Protein AF-I0GTH6-F1 (afdb_monomer_lite)

pLDDT: mean 76.85, std 20.2, range [23.5, 98.56]

Organism: Selenomonas ruminantium subsp. lactilytica (strain NBRC 103574 / TAM6421) (NCBI:txid927704)

Secondary structure (DSSP, 8-state):
-----------------SS--HHHHHTTSTTHHHHHHHHTT--HHHHHIIIIIHHHHHHHHHHHHHHHHHTT-SEEEEETTTHHHHHHHHHHHHHHTT---EEEEE---HHHHTTTT--S-HHHHHHHHHTT---SHHHHHHHHT--HHHHHTT----TT-PPPHHHHHHHHHHHHH-HHHHHHHHHHTHHHHHHHHHHHHHH--TTT--EEEEEEEE-SHHHHHHHHHHTTT--SPEEEEEEEE-SPPP-SSEEEEEEE-S--S-TTHHHHHS--SS--EEEEEE-TTS-EEEEE-SSHHHHHHHTTHHHHHHHHHHHHHHHHHHS-TT-STT-HHHHHHHHHHHHHS--HHHHHHHHT-EE-SSSSS-EESS----HHHHHHHHTTSS---SS-HHHHHHHHHHHHTS-THHHHHHHHHHHHHHHHHH---SS---S--TTBTB-TTSPEEEE--SHHHHHHHHIIIIIS-PPEEEEE-TT--S-EEETTEEEE-TTT--TTS-SEEEE--S-HHHHHHHHHHHHHHH-TT--PEEEEGGGTS-HHHHHHHHTT--

Foldseek 3Di:
DDDPDDPDDDDDDDDPPPDDALLRVQCPDPCNVVLVVVPVVADLLLNCLQGLLLLLLLLQLLVVVVVCVVLVFQEEEEEPDQSALSQLLNVLLCVLVVHNRYYHYDQDDLQLQQLLLQPLALVSQLCQQLQQPDFFCVSVCVSLVHDSVVSCVQDDDDRPDGDDPQNSNVVSNSQSPPNVSSVVSNVVSPVQNVLVVQQCVVRDPLPDTPYAYEDAEGQCNRVLSVQSSCCVSHVAAHEYEYCDHDNHDDHPRHDYDYQAPDDDPQRCPSCLSRGHLFAHFNGWDQDPVRHIDTDTQHDRNVQCVVLVNVSNSVSSSVNSNVCSNPPDSPHCPSGNVVSVSSSNCCRPPNDPSSLVSQQQRFDDPPSPDTDGQADAADLVRLLCVLLVNDDDDHVDPVSNQVVNCVVPVDGCVCNNVVSVVVQVVVCVVPVDNPDPPCPPPVVPPPPLVWAEAEEDPPPQSVVVVCCCCPVVVRHHQAYEYPVAPDWDDDPNHIYYYPVPDPLPSILEYEYRDQDPVVLVVVVVVSDVVVDPPDDRHYHYCNVVDPSVVVVVVVVVVD

Sequence (558 aa):
MDNFREINCATSNELPLLGRSVTDLLLATPGAQLLQSILAGASVPFSIGYTVGGALVFAYAQWLVQQALQMGLDRLYFLARDGFVVQKAVEYIIQANSLSLRTSYLYSSRRAWRLPSFDGSSKCFGELLAQSFPHSLQDFANICQLSIDEMRKYVDIPEQQRLNDVNARQLILKLQHNTELRRKIFSQQTGSRFSLLAYLKQELDLEKGNFGLVDVQGTGYTSSCIANLLSYAYNRKIPTFFYVLVNPVVSSHCHFLSFIDTKLSSSSLMELFTRALHGQTIGYEKSPTGEMQPVLKGHESVELNRYGYRDYLEGVKQSCLIYSHRIGLHDGAFSSAWASNILKAVDNEPDTKLFNFFASMPISSDGHHLKVYAPSLDRRDWRMINLNLREYFGGNIRWSERLYERIHNKYPYTYRHSGLKILKKYERLYGHSLMGREVPSYFVGVELTKRVTLYGAGKIGEIVFYELTRKHKIHISQWIDCKFTIPGFYDGIRTCNLNSANWFAGECIIIAISNLDIAQGVEKEIRVLTNKMFNNIIINLAHFIDTKYFLNYLDSLD

Structure (mmCIF, N/CA/C/O backbone):
data_AF-I0GTH6-F1
#
_entry.id   AF-I0GTH6-F1
#
loop_
_atom_site.group_PDB
_atom_site.id
_atom_site.type_symbol
_atom_site.label_atom_id
_atom_site.label_alt_id
_atom_site.label_comp_id
_atom_site.label_asym_id
_atom_site.label_entity_id
_atom_site.label_seq_id
_atom_site.pdbx_PDB_ins_code
_atom_site.Cartn_x
_atom_site.Cartn_y
_atom_site.Cartn_z
_atom_site.occupancy
_atom_site.B_iso_or_equiv
_atom_site.auth_seq_id
_atom_site.auth_comp_id
_atom_site.auth_asym_id
_atom_site.auth_atom_id
_atom_site.pdbx_PDB_model_num
ATOM 1 N N . MET A 1 1 ? 12.601 -20.356 -48.334 1.00 30.08 1 MET A N 1
ATOM 2 C CA . MET A 1 1 ? 13.862 -21.101 -48.197 1.00 30.08 1 MET A CA 1
ATOM 3 C C . MET A 1 1 ? 14.820 -20.231 -47.410 1.00 30.08 1 MET A C 1
ATOM 5 O O . MET A 1 1 ? 15.180 -19.160 -47.873 1.00 30.08 1 MET A O 1
ATOM 9 N N . ASP A 1 2 ? 15.065 -20.688 -46.186 1.00 30.95 2 ASP A N 1
ATOM 10 C CA . ASP A 1 2 ? 16.274 -20.535 -45.374 1.00 30.95 2 ASP A CA 1
ATOM 11 C C . ASP A 1 2 ? 16.755 -19.135 -44.979 1.00 30.95 2 ASP A C 1
ATOM 13 O O . ASP A 1 2 ? 17.499 -18.477 -45.698 1.00 30.95 2 ASP A O 1
ATOM 17 N N . ASN A 1 3 ? 16.392 -18.730 -43.754 1.00 25.33 3 ASN A N 1
ATOM 18 C CA . ASN A 1 3 ? 17.364 -18.486 -42.673 1.00 25.33 3 ASN A CA 1
ATOM 19 C C . ASN A 1 3 ? 16.650 -18.086 -41.363 1.00 25.33 3 ASN A C 1
ATOM 21 O O . ASN A 1 3 ? 16.779 -16.967 -40.876 1.00 25.33 3 ASN A O 1
ATOM 25 N N . PHE A 1 4 ? 15.915 -19.024 -40.762 1.00 26.61 4 PHE A N 1
ATOM 26 C CA . PHE A 1 4 ? 15.672 -19.017 -39.317 1.00 26.61 4 PHE A CA 1
ATOM 27 C C . PHE A 1 4 ? 16.653 -20.018 -38.714 1.00 26.61 4 PHE A C 1
ATOM 29 O O . PHE A 1 4 ? 16.403 -21.219 -38.724 1.00 26.61 4 PHE A O 1
ATOM 36 N N . ARG A 1 5 ? 17.816 -19.536 -38.263 1.00 25.23 5 ARG A N 1
ATOM 37 C CA . ARG A 1 5 ? 18.702 -20.349 -37.427 1.00 25.23 5 ARG A CA 1
ATOM 38 C C . ARG A 1 5 ? 18.210 -20.266 -35.990 1.00 25.23 5 ARG A C 1
ATOM 40 O O . ARG A 1 5 ? 18.109 -19.181 -35.423 1.00 25.23 5 ARG A O 1
ATOM 47 N N . GLU A 1 6 ? 17.890 -21.442 -35.471 1.00 24.98 6 GLU A N 1
ATOM 48 C CA . GLU A 1 6 ? 17.570 -21.769 -34.089 1.00 24.98 6 GLU A CA 1
ATOM 49 C C . GLU A 1 6 ? 18.446 -20.986 -33.103 1.00 24.98 6 GLU A C 1
ATOM 51 O O . GLU A 1 6 ? 19.672 -21.118 -33.081 1.00 24.98 6 GLU A O 1
ATOM 56 N N . ILE A 1 7 ? 17.810 -20.173 -32.260 1.00 26.80 7 ILE A N 1
ATOM 57 C CA . ILE A 1 7 ? 18.440 -19.668 -31.043 1.00 26.80 7 ILE A CA 1
ATOM 58 C C . ILE A 1 7 ? 18.222 -20.758 -29.999 1.00 26.80 7 ILE A C 1
ATOM 60 O O . ILE A 1 7 ? 17.142 -20.882 -29.427 1.00 26.80 7 ILE A O 1
ATOM 64 N N . ASN A 1 8 ? 19.245 -21.589 -29.814 1.00 23.50 8 ASN A N 1
ATOM 65 C CA . ASN A 1 8 ? 19.263 -22.638 -28.805 1.00 23.50 8 ASN A CA 1
ATOM 66 C C . ASN A 1 8 ? 18.965 -22.061 -27.413 1.00 23.50 8 ASN A C 1
ATOM 68 O O . ASN A 1 8 ? 19.698 -21.207 -26.910 1.00 23.50 8 ASN A O 1
ATOM 72 N N . CYS A 1 9 ? 17.910 -22.582 -26.780 1.00 28.12 9 CYS A N 1
ATOM 73 C CA . CYS A 1 9 ? 17.684 -22.493 -25.342 1.00 28.12 9 CYS A CA 1
ATOM 74 C C . CYS A 1 9 ? 18.876 -23.122 -24.609 1.00 28.12 9 CYS A C 1
ATOM 76 O O . CYS A 1 9 ? 18.964 -24.341 -24.479 1.00 28.12 9 CYS A O 1
ATOM 78 N N . ALA A 1 10 ? 19.792 -22.291 -24.115 1.00 24.28 10 ALA A N 1
ATOM 79 C CA . ALA A 1 10 ? 20.783 -22.723 -23.143 1.00 24.28 10 ALA A CA 1
ATOM 80 C C . ALA A 1 10 ? 20.117 -22.808 -21.761 1.00 24.28 10 ALA A C 1
ATOM 82 O O . ALA A 1 10 ? 19.756 -21.801 -21.153 1.00 24.28 10 ALA A O 1
ATOM 83 N N . THR A 1 11 ? 19.934 -24.036 -21.286 1.00 25.95 11 THR A N 1
ATOM 84 C CA . THR A 1 11 ? 19.567 -24.378 -19.912 1.00 25.95 11 THR A CA 1
ATOM 85 C C . THR A 1 11 ? 20.636 -23.920 -18.916 1.00 25.95 11 THR A C 1
ATOM 87 O O . THR A 1 11 ? 21.819 -24.159 -19.137 1.00 25.95 11 THR A O 1
ATOM 90 N N . SER A 1 12 ? 20.170 -23.3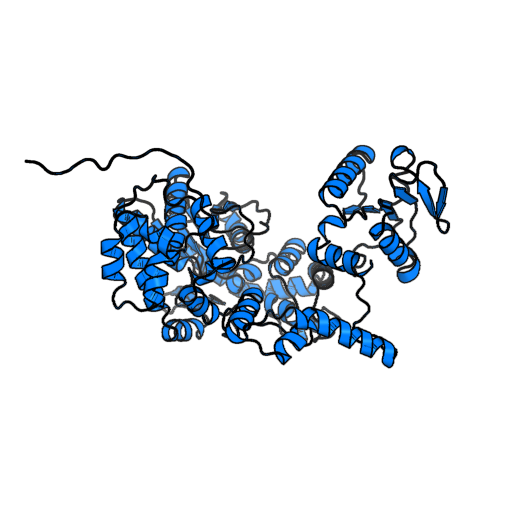08 -17.820 1.00 34.84 12 SER A N 1
ATOM 91 C CA . SER A 1 12 ? 20.751 -23.259 -16.466 1.00 34.84 12 SER A CA 1
ATOM 92 C C . SER A 1 12 ? 22.280 -23.255 -16.323 1.00 34.84 12 SER A C 1
ATOM 94 O O . SER A 1 12 ? 22.916 -24.293 -16.475 1.00 34.84 12 SER A O 1
ATOM 96 N N . ASN A 1 13 ? 22.837 -22.133 -15.857 1.00 26.16 13 ASN A N 1
ATOM 97 C CA . ASN A 1 13 ? 23.782 -22.124 -14.735 1.00 26.16 13 ASN A CA 1
ATOM 98 C C . ASN A 1 13 ? 23.944 -20.703 -14.177 1.00 26.16 13 ASN A C 1
ATOM 100 O O . ASN A 1 13 ? 23.944 -19.716 -14.911 1.00 26.16 13 ASN A O 1
ATOM 104 N N . GLU A 1 14 ? 24.027 -20.637 -12.853 1.00 37.44 14 GLU A N 1
ATOM 105 C CA . GLU A 1 14 ? 24.215 -19.454 -12.017 1.00 37.44 14 GLU A CA 1
ATOM 106 C C . GLU A 1 14 ? 25.293 -18.511 -12.581 1.00 37.44 14 GLU A C 1
ATOM 108 O O . GLU A 1 14 ? 26.470 -18.860 -12.657 1.00 37.44 14 GLU A O 1
ATOM 113 N N . LEU A 1 15 ? 24.906 -17.291 -12.964 1.00 29.08 15 LEU A N 1
ATOM 114 C CA . LEU A 1 15 ? 25.858 -16.221 -13.269 1.00 29.08 15 LEU A CA 1
ATOM 115 C C . LEU A 1 15 ? 26.065 -15.366 -12.007 1.00 29.08 15 LEU A C 1
ATOM 117 O O . LEU A 1 15 ? 25.078 -14.974 -11.381 1.00 29.08 15 LEU A O 1
ATOM 121 N N . PRO A 1 16 ? 27.313 -15.042 -11.615 1.00 29.25 16 PRO A N 1
ATOM 122 C CA . PRO A 1 16 ? 27.579 -14.253 -10.419 1.00 29.25 16 PRO A CA 1
ATOM 123 C C . PRO A 1 16 ? 27.033 -12.827 -10.603 1.00 29.25 16 PRO A C 1
ATOM 125 O O . PRO A 1 16 ? 27.524 -12.057 -11.425 1.00 29.25 16 PRO A O 1
ATOM 128 N N . LEU A 1 17 ? 25.985 -12.490 -9.844 1.00 36.72 17 LEU A N 1
ATOM 129 C CA . LEU A 1 17 ? 25.193 -11.252 -9.951 1.00 36.72 17 LEU A CA 1
ATOM 130 C C . LEU A 1 17 ? 25.785 -10.043 -9.198 1.00 36.72 17 LEU A C 1
ATOM 132 O O . LEU A 1 17 ? 25.183 -8.972 -9.179 1.00 36.72 17 LEU A O 1
ATOM 136 N N . LEU A 1 18 ? 26.946 -10.191 -8.563 1.00 29.17 18 LEU A N 1
ATOM 137 C CA . LEU A 1 18 ? 27.592 -9.124 -7.797 1.00 29.17 18 LEU A CA 1
ATOM 138 C C . LEU A 1 18 ? 28.541 -8.328 -8.703 1.00 29.17 18 LEU A C 1
ATOM 140 O O . LEU A 1 18 ? 29.616 -8.811 -9.049 1.00 29.17 18 LEU A O 1
ATOM 144 N N . GLY A 1 19 ? 28.137 -7.110 -9.079 1.00 31.38 19 GLY A N 1
ATOM 145 C CA . GLY A 1 19 ? 29.033 -6.105 -9.673 1.00 31.38 19 GLY A CA 1
ATOM 146 C C . GLY A 1 19 ? 28.700 -5.603 -11.083 1.00 31.38 19 GLY A C 1
ATOM 147 O O . GLY A 1 19 ? 29.483 -4.837 -11.634 1.00 31.38 19 GLY A O 1
ATOM 148 N N . ARG A 1 20 ? 27.569 -5.992 -11.688 1.00 35.19 20 ARG A N 1
ATOM 149 C CA . ARG A 1 20 ? 27.111 -5.432 -12.977 1.00 35.19 20 ARG A CA 1
ATOM 150 C C . ARG A 1 20 ? 26.149 -4.265 -12.749 1.00 35.19 20 ARG A C 1
ATOM 152 O O . ARG A 1 20 ? 25.267 -4.367 -11.898 1.00 35.19 20 ARG A O 1
ATOM 159 N N . SER A 1 21 ? 26.295 -3.169 -13.499 1.00 42.09 21 SER A N 1
ATOM 160 C CA . SER A 1 21 ? 25.348 -2.050 -13.416 1.00 42.09 21 SER A CA 1
ATOM 161 C C . SER A 1 21 ? 23.953 -2.508 -13.870 1.00 42.09 21 SER A C 1
ATOM 163 O O . SER A 1 21 ? 23.826 -3.446 -14.658 1.00 42.09 21 SER A O 1
ATOM 165 N N . VAL A 1 22 ? 22.881 -1.854 -13.404 1.00 45.06 22 VAL A N 1
ATOM 166 C CA . VAL A 1 22 ? 21.501 -2.144 -13.859 1.00 45.06 22 VAL A CA 1
ATOM 167 C C . VAL A 1 22 ? 21.415 -2.111 -15.392 1.00 45.06 22 VAL A C 1
ATOM 169 O O . VAL A 1 22 ? 20.735 -2.933 -15.998 1.00 45.06 22 VAL A O 1
ATOM 172 N N . THR A 1 23 ? 22.186 -1.224 -16.022 1.00 40.53 23 THR A N 1
ATOM 173 C CA . THR A 1 23 ? 22.352 -1.108 -17.474 1.00 40.53 23 THR A CA 1
ATOM 174 C C . THR A 1 23 ? 22.945 -2.372 -18.108 1.00 40.53 23 THR A C 1
ATOM 176 O O . THR A 1 23 ? 22.453 -2.820 -19.138 1.00 40.53 23 THR A O 1
ATOM 179 N N . ASP A 1 24 ? 23.942 -3.002 -17.483 1.00 41.81 24 ASP A N 1
ATOM 180 C CA . ASP A 1 24 ? 24.578 -4.232 -17.985 1.00 41.81 24 ASP A CA 1
ATOM 181 C C . ASP A 1 24 ? 23.663 -5.459 -17.861 1.00 41.81 24 ASP A C 1
ATOM 183 O O . ASP A 1 24 ? 23.719 -6.371 -18.685 1.00 41.81 24 ASP A O 1
ATOM 187 N N . LEU A 1 25 ? 22.791 -5.477 -16.847 1.00 48.25 25 LEU A N 1
ATOM 188 C CA . LEU A 1 25 ? 21.748 -6.497 -16.682 1.00 48.25 25 LEU A CA 1
ATOM 189 C C . LEU A 1 25 ? 20.657 -6.384 -17.761 1.00 48.25 25 LEU A C 1
ATOM 191 O O . LEU A 1 25 ? 20.110 -7.397 -18.185 1.00 48.25 25 LEU A O 1
ATOM 195 N N . LEU A 1 26 ? 20.377 -5.167 -18.234 1.00 48.12 26 LEU A N 1
ATOM 196 C CA . LEU A 1 26 ? 19.391 -4.879 -19.284 1.00 48.12 26 LEU A CA 1
ATOM 197 C C . LEU A 1 26 ? 19.939 -5.037 -20.709 1.00 48.12 26 LEU A C 1
ATOM 199 O O . LEU A 1 26 ? 19.167 -5.210 -21.646 1.00 48.12 26 LEU A O 1
ATOM 203 N N . LEU A 1 27 ? 21.258 -4.966 -20.895 1.00 45.78 27 LEU A N 1
ATOM 204 C CA . LEU A 1 27 ? 21.915 -5.212 -22.185 1.00 45.78 27 LEU A CA 1
ATOM 205 C C . LEU A 1 27 ? 22.134 -6.708 -22.466 1.00 45.78 27 LEU A C 1
ATOM 207 O O . LEU A 1 27 ? 22.473 -7.074 -23.589 1.00 45.78 27 LEU A O 1
ATOM 211 N N . ALA A 1 28 ? 21.930 -7.571 -21.467 1.00 43.91 28 ALA A N 1
ATOM 212 C CA . ALA A 1 28 ? 22.042 -9.022 -21.597 1.00 43.91 28 ALA A CA 1
ATOM 213 C C . ALA A 1 28 ? 20.759 -9.704 -22.122 1.00 43.91 28 ALA A C 1
ATOM 215 O O . ALA A 1 28 ? 20.771 -10.911 -22.362 1.00 43.91 28 ALA A O 1
ATOM 216 N N . THR A 1 29 ? 19.659 -8.969 -22.320 1.00 43.50 29 THR A N 1
ATOM 217 C CA . THR A 1 29 ? 18.420 -9.488 -22.921 1.00 43.50 29 THR A CA 1
ATOM 218 C C . THR A 1 29 ? 18.435 -9.390 -24.458 1.00 43.50 29 THR A C 1
ATOM 220 O O . THR A 1 29 ? 19.034 -8.468 -25.024 1.00 43.50 29 THR A O 1
ATOM 223 N N . PRO A 1 30 ? 17.755 -10.305 -25.182 1.00 38.75 30 PRO A N 1
ATOM 224 C CA . PRO A 1 30 ? 17.615 -10.221 -26.637 1.00 38.75 30 PRO A CA 1
ATOM 225 C C . PRO A 1 30 ? 16.998 -8.877 -27.074 1.00 38.75 30 PRO A C 1
ATOM 227 O O . PRO A 1 30 ? 15.830 -8.597 -26.799 1.00 38.75 30 PRO A O 1
ATOM 230 N N . GLY A 1 31 ? 17.773 -8.037 -27.774 1.00 43.41 31 GLY A N 1
ATOM 231 C CA . GLY A 1 31 ? 17.318 -6.722 -28.257 1.00 43.41 31 GLY A CA 1
ATOM 232 C C . GLY A 1 31 ? 18.176 -5.509 -27.874 1.00 43.41 31 GLY A C 1
ATOM 233 O O . GLY A 1 31 ? 17.734 -4.386 -28.101 1.00 43.41 31 GLY A O 1
ATOM 234 N N . ALA A 1 32 ? 19.390 -5.696 -27.349 1.00 51.69 32 ALA A N 1
ATOM 235 C CA . ALA A 1 32 ? 20.291 -4.611 -26.930 1.00 51.69 32 ALA A CA 1
ATOM 236 C C . ALA A 1 32 ? 20.523 -3.497 -27.982 1.00 51.69 32 ALA A C 1
ATOM 238 O O . ALA A 1 32 ? 20.612 -2.324 -27.622 1.00 51.69 32 ALA A O 1
ATOM 239 N N . GLN A 1 33 ? 20.554 -3.823 -29.282 1.00 48.78 33 GLN A N 1
ATOM 240 C CA . GLN A 1 33 ? 20.664 -2.825 -30.362 1.00 48.78 33 GLN A CA 1
ATOM 241 C C . GLN A 1 33 ? 19.400 -1.960 -30.509 1.00 48.78 33 GLN A C 1
ATOM 243 O O . GLN A 1 33 ? 19.500 -0.744 -30.654 1.00 48.78 33 GLN A O 1
ATOM 248 N N . LEU A 1 34 ? 18.211 -2.566 -30.398 1.00 54.94 34 LEU A N 1
ATOM 249 C CA . LEU A 1 34 ? 16.933 -1.846 -30.380 1.00 54.94 34 LEU A CA 1
ATOM 250 C C . LEU A 1 34 ? 16.828 -0.952 -29.131 1.00 54.94 34 LEU A C 1
ATOM 252 O O . LEU A 1 34 ? 16.320 0.166 -29.198 1.00 54.94 34 LEU A O 1
ATOM 256 N N . LEU A 1 35 ? 17.365 -1.427 -28.002 1.00 60.44 35 LEU A N 1
ATOM 257 C CA . LEU A 1 35 ? 17.453 -0.670 -26.754 1.00 60.44 35 LEU A CA 1
ATOM 258 C C . LEU A 1 35 ? 18.290 0.605 -26.939 1.00 60.44 35 LEU A C 1
ATOM 260 O O . LEU A 1 35 ? 17.850 1.686 -26.561 1.00 60.44 35 LEU A O 1
ATOM 264 N N . GLN A 1 36 ? 19.463 0.501 -27.571 1.00 59.03 36 GLN A N 1
ATOM 265 C CA . GLN A 1 36 ? 20.321 1.659 -27.840 1.00 59.03 36 GLN A CA 1
ATOM 266 C C . GLN A 1 36 ? 19.654 2.684 -28.764 1.00 59.03 36 GLN A C 1
ATOM 268 O O . GLN A 1 36 ? 19.747 3.878 -28.491 1.00 59.03 36 GLN A O 1
ATOM 273 N N . SER A 1 37 ? 18.936 2.248 -29.807 1.00 59.66 37 SER A N 1
ATOM 274 C CA . SER A 1 37 ? 18.223 3.171 -30.702 1.00 59.66 37 SER A CA 1
ATOM 275 C C . SER A 1 37 ? 17.031 3.863 -30.037 1.00 59.66 37 SER A C 1
ATOM 277 O O . SER A 1 37 ? 16.790 5.032 -30.307 1.00 59.66 37 SER A O 1
ATOM 279 N N . ILE A 1 38 ? 16.301 3.167 -29.156 1.00 64.56 38 ILE A N 1
ATOM 280 C CA . ILE A 1 38 ? 15.153 3.737 -28.430 1.00 64.56 38 ILE A CA 1
ATOM 281 C C . ILE A 1 38 ? 15.618 4.740 -27.368 1.00 64.56 38 ILE A C 1
ATOM 283 O O . ILE A 1 38 ? 14.965 5.753 -27.137 1.00 64.56 38 ILE A O 1
ATOM 287 N N . LEU A 1 39 ? 16.749 4.466 -26.716 1.00 69.44 39 LEU A N 1
ATOM 288 C CA . LEU A 1 39 ? 17.298 5.336 -25.676 1.00 69.44 39 LEU A CA 1
ATOM 289 C C . LEU A 1 39 ? 18.058 6.544 -26.248 1.00 69.44 39 LEU A C 1
ATOM 291 O O . LEU A 1 39 ? 18.276 7.525 -25.533 1.00 69.44 39 LEU A O 1
ATOM 295 N N . ALA A 1 40 ? 18.446 6.510 -27.525 1.00 69.56 40 ALA A N 1
ATOM 296 C CA . ALA A 1 40 ? 19.083 7.634 -28.197 1.00 69.56 40 ALA A CA 1
ATOM 297 C C . ALA A 1 40 ? 18.103 8.817 -28.325 1.00 69.56 40 ALA A C 1
ATOM 299 O O . ALA A 1 40 ? 17.152 8.779 -29.098 1.00 69.56 40 ALA A O 1
ATOM 300 N N . GLY A 1 41 ? 18.340 9.882 -27.552 1.00 72.56 41 GLY A N 1
ATOM 301 C CA . GLY A 1 41 ? 17.492 11.083 -27.530 1.00 72.56 41 GLY A CA 1
ATOM 302 C C . GLY A 1 41 ? 16.302 11.022 -26.565 1.00 72.56 41 GLY A C 1
ATOM 303 O O . GLY A 1 41 ? 15.562 11.998 -26.460 1.00 72.56 41 GLY A O 1
ATOM 304 N N . ALA A 1 42 ? 16.128 9.921 -25.827 1.00 82.38 42 ALA A N 1
ATOM 305 C CA . ALA A 1 42 ? 15.075 9.799 -24.825 1.00 82.38 42 ALA A CA 1
ATOM 306 C C . ALA A 1 42 ? 15.360 10.641 -23.569 1.00 82.38 42 ALA A C 1
ATOM 308 O O . ALA A 1 42 ? 16.509 10.808 -23.147 1.00 82.38 42 ALA A O 1
ATOM 309 N N . SER A 1 43 ? 14.299 11.126 -22.916 1.00 91.25 43 SER A N 1
ATOM 310 C CA . SER A 1 43 ? 14.426 11.793 -21.619 1.00 91.25 43 SER A CA 1
ATOM 311 C C . SER A 1 43 ? 14.885 10.802 -20.536 1.00 91.25 43 SER A C 1
ATOM 313 O O . SER A 1 43 ? 14.693 9.584 -20.637 1.00 91.25 43 SER A O 1
ATOM 315 N N . VAL A 1 44 ? 15.519 11.313 -19.474 1.00 89.00 44 VAL A N 1
ATOM 316 C CA . VAL A 1 44 ? 15.947 10.481 -18.334 1.00 89.00 44 VAL A CA 1
ATOM 317 C C . VAL A 1 44 ? 14.764 9.737 -17.692 1.00 89.00 44 VAL A C 1
ATOM 319 O O . VAL A 1 44 ? 14.894 8.525 -17.505 1.00 89.00 44 VAL A O 1
ATOM 322 N N . PRO A 1 45 ? 13.608 10.380 -17.409 1.00 93.06 45 PRO A N 1
ATOM 323 C CA . PRO A 1 45 ? 12.438 9.679 -16.882 1.00 93.06 45 PRO A CA 1
ATOM 324 C C . PRO A 1 45 ? 11.964 8.550 -17.801 1.00 93.06 45 PRO A C 1
ATOM 326 O O . PRO A 1 45 ? 11.787 7.430 -17.322 1.00 93.06 45 PRO A O 1
ATOM 329 N N . PHE A 1 46 ? 11.842 8.805 -19.113 1.00 92.31 46 PHE A N 1
ATOM 330 C CA . PHE A 1 46 ? 11.477 7.772 -20.088 1.00 92.31 46 PHE A CA 1
ATOM 331 C C . PHE A 1 46 ? 12.450 6.600 -20.048 1.00 92.31 46 PHE A C 1
ATOM 333 O O . PHE A 1 46 ? 12.026 5.453 -19.966 1.00 92.31 46 PHE A O 1
ATOM 340 N N . SER A 1 47 ? 13.755 6.876 -20.042 1.00 87.19 47 SER A N 1
ATOM 341 C CA . SER A 1 47 ? 14.787 5.837 -20.011 1.00 87.19 47 SER A CA 1
ATOM 342 C C . SER A 1 47 ? 14.667 4.957 -18.766 1.00 87.19 47 SER A C 1
ATOM 344 O O . SER A 1 47 ? 14.731 3.737 -18.877 1.00 87.19 47 SER A O 1
ATOM 346 N N . ILE A 1 48 ? 14.439 5.548 -17.587 1.00 89.44 48 ILE A N 1
ATOM 347 C CA . ILE A 1 48 ? 14.235 4.813 -16.324 1.00 89.44 48 ILE A CA 1
ATOM 348 C C . ILE A 1 48 ? 12.956 3.969 -16.383 1.00 89.44 48 ILE A C 1
ATOM 350 O O . ILE A 1 48 ? 12.955 2.813 -15.955 1.00 89.44 48 ILE A O 1
ATOM 354 N N . GLY A 1 49 ? 11.878 4.531 -16.932 1.00 91.50 49 GLY A N 1
ATOM 355 C CA . GLY A 1 49 ? 10.617 3.824 -17.134 1.00 91.50 49 GLY A CA 1
ATOM 356 C C . GLY A 1 49 ? 10.755 2.653 -18.097 1.00 91.50 49 GLY A C 1
ATOM 357 O O . GLY A 1 49 ? 10.301 1.558 -17.800 1.00 91.50 49 GLY A O 1
ATOM 358 N N . TYR A 1 50 ? 11.441 2.853 -19.218 1.00 86.00 50 TYR A N 1
ATOM 359 C CA . TYR A 1 50 ? 11.653 1.837 -20.244 1.00 86.00 50 TYR A CA 1
ATOM 360 C C . TYR A 1 50 ? 12.530 0.677 -19.764 1.00 86.00 50 TYR A C 1
ATOM 362 O O . TYR A 1 50 ? 12.359 -0.469 -20.174 1.00 86.00 50 TYR A O 1
ATOM 370 N N . THR A 1 51 ? 13.467 0.976 -18.872 1.00 82.94 51 THR A N 1
ATOM 371 C CA . THR A 1 51 ? 14.450 0.023 -18.370 1.00 82.94 51 THR A CA 1
ATOM 372 C C . THR A 1 51 ? 13.970 -0.668 -17.093 1.00 82.94 51 THR A C 1
ATOM 374 O O . THR A 1 51 ? 13.189 -1.616 -17.138 1.00 82.94 51 THR A O 1
ATOM 377 N N . VAL A 1 52 ? 14.433 -0.195 -15.937 1.00 85.50 52 VAL 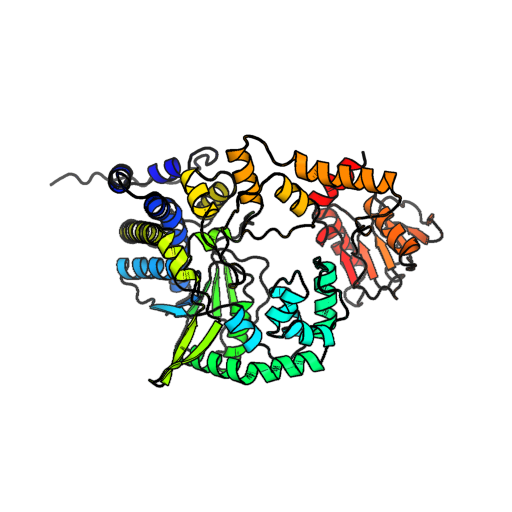A N 1
ATOM 378 C CA . VAL A 1 52 ? 14.189 -0.804 -14.628 1.00 85.50 52 VAL A CA 1
ATOM 379 C C . VAL A 1 52 ? 12.717 -0.739 -14.226 1.00 85.50 52 VAL A C 1
ATOM 381 O O . VAL A 1 52 ? 12.199 -1.705 -13.674 1.00 85.50 52 VAL A O 1
ATOM 384 N N . GLY A 1 53 ? 12.026 0.367 -14.523 1.00 90.81 53 GLY A N 1
ATOM 385 C CA . GLY A 1 53 ? 10.640 0.559 -14.104 1.00 90.81 53 GLY A CA 1
ATOM 386 C C . GLY A 1 53 ? 9.707 -0.438 -14.774 1.00 90.81 53 GLY A C 1
ATOM 387 O O . GLY A 1 53 ? 8.999 -1.175 -14.096 1.00 90.81 53 GLY A O 1
ATOM 388 N N . GLY A 1 54 ? 9.764 -0.505 -16.101 1.00 90.38 54 GLY A N 1
ATOM 389 C CA . GLY A 1 54 ? 8.970 -1.419 -16.908 1.00 90.38 54 GLY A CA 1
ATOM 390 C C . GLY A 1 54 ? 9.255 -2.872 -16.574 1.00 90.38 54 GLY A C 1
ATOM 391 O O . GLY A 1 54 ? 8.322 -3.647 -16.412 1.00 90.38 54 GLY A O 1
ATOM 392 N N . ALA A 1 55 ? 10.523 -3.226 -16.375 1.00 87.56 55 ALA A N 1
ATOM 393 C CA . ALA A 1 55 ? 10.921 -4.586 -16.040 1.00 87.56 55 ALA A CA 1
ATOM 394 C C . ALA A 1 55 ? 10.394 -5.044 -14.661 1.00 87.56 55 ALA A C 1
ATOM 396 O O . ALA A 1 55 ? 9.842 -6.138 -14.549 1.00 87.56 55 ALA A O 1
ATOM 397 N N . LEU A 1 56 ? 10.494 -4.203 -13.623 1.00 91.50 56 LEU A N 1
ATOM 398 C CA . LEU A 1 56 ? 9.957 -4.510 -12.287 1.00 91.50 56 LEU A CA 1
ATOM 399 C C . LEU A 1 56 ? 8.424 -4.587 -12.279 1.00 91.50 56 LEU A C 1
ATOM 401 O O . LEU A 1 56 ? 7.852 -5.508 -11.698 1.00 91.50 56 LEU A O 1
ATOM 405 N N . VAL A 1 57 ? 7.753 -3.641 -12.944 1.00 95.75 57 VAL A N 1
ATOM 406 C CA . VAL A 1 57 ? 6.287 -3.635 -13.058 1.00 95.75 57 VAL A CA 1
ATOM 407 C C . VAL A 1 57 ? 5.798 -4.860 -13.830 1.00 95.75 57 VAL A C 1
ATOM 409 O O . VAL A 1 57 ? 4.853 -5.516 -13.391 1.00 95.75 57 VAL A O 1
ATOM 412 N N . PHE A 1 58 ? 6.446 -5.190 -14.950 1.00 94.44 58 PHE A N 1
ATOM 413 C CA . PHE A 1 58 ? 6.094 -6.345 -15.771 1.00 94.44 58 PHE A CA 1
ATOM 414 C C . PHE A 1 58 ? 6.259 -7.659 -15.006 1.00 94.44 58 PHE A C 1
ATOM 416 O O . PHE A 1 58 ? 5.363 -8.493 -15.071 1.00 94.44 58 PHE A O 1
ATOM 423 N N . ALA A 1 59 ? 7.338 -7.821 -14.229 1.00 91.31 59 ALA A N 1
ATOM 424 C CA . ALA A 1 59 ? 7.557 -9.019 -13.415 1.00 91.31 59 ALA A CA 1
ATOM 425 C C . ALA A 1 59 ? 6.371 -9.314 -12.488 1.00 91.31 59 ALA A C 1
ATOM 427 O O . ALA A 1 59 ? 5.849 -10.428 -12.448 1.00 91.31 59 ALA A O 1
ATOM 428 N N . TYR A 1 60 ? 5.895 -8.284 -11.785 1.00 96.19 60 TYR A N 1
ATOM 429 C CA . TYR A 1 60 ? 4.738 -8.427 -10.911 1.00 96.19 60 TYR A CA 1
ATOM 430 C C . TYR A 1 60 ? 3.444 -8.645 -11.694 1.00 96.19 60 TYR A C 1
ATOM 432 O O . TYR A 1 60 ? 2.654 -9.509 -11.330 1.00 96.19 60 TYR A O 1
ATOM 440 N N . ALA A 1 61 ? 3.235 -7.913 -12.791 1.00 97.94 61 ALA A N 1
ATOM 441 C CA . ALA A 1 61 ? 2.063 -8.080 -13.645 1.00 97.94 61 ALA A CA 1
ATOM 442 C C . ALA A 1 61 ? 1.958 -9.501 -14.227 1.00 97.94 61 ALA A C 1
ATOM 444 O O . ALA A 1 61 ? 0.883 -10.099 -14.199 1.00 97.94 61 ALA A O 1
ATOM 445 N N . GLN A 1 62 ? 3.071 -10.066 -14.698 1.00 95.88 62 GLN A N 1
ATOM 446 C CA . GLN A 1 62 ? 3.136 -11.435 -15.204 1.00 95.88 62 GLN A CA 1
ATOM 447 C C . GLN A 1 62 ? 2.772 -12.435 -14.106 1.00 95.88 62 GLN A C 1
ATOM 449 O O . GLN A 1 62 ? 1.903 -13.283 -14.315 1.00 95.88 62 GLN A O 1
ATOM 454 N N . TRP A 1 63 ? 3.365 -12.291 -12.918 1.00 97.31 63 TRP A N 1
ATOM 455 C CA . TRP A 1 63 ? 3.037 -13.133 -11.771 1.00 97.31 63 TRP A CA 1
ATOM 456 C C . TRP A 1 63 ? 1.555 -13.030 -11.382 1.00 97.31 63 TRP A C 1
ATOM 458 O O . TRP A 1 63 ? 0.905 -14.051 -11.180 1.00 97.31 63 TRP A O 1
ATOM 468 N N . LEU A 1 64 ? 0.978 -11.824 -11.355 1.00 98.44 64 LEU A N 1
ATOM 469 C CA . LEU A 1 64 ? -0.446 -11.618 -11.068 1.00 98.44 64 LEU A CA 1
ATOM 470 C C . LEU A 1 64 ? -1.351 -12.358 -12.054 1.00 98.44 64 LEU A C 1
ATOM 472 O O . LEU A 1 64 ? -2.307 -13.006 -11.630 1.00 98.44 64 LEU A O 1
ATOM 476 N N . VAL A 1 65 ? -1.053 -12.287 -13.356 1.00 98.38 65 VAL A N 1
ATOM 477 C CA . VAL A 1 65 ? -1.817 -13.011 -14.382 1.00 98.38 65 VAL A CA 1
ATOM 478 C C . VAL A 1 65 ? -1.691 -14.519 -14.174 1.00 98.38 65 VAL A C 1
ATOM 480 O O . VAL A 1 65 ? -2.705 -15.213 -14.172 1.00 98.38 65 VAL A O 1
ATOM 483 N N . GLN A 1 66 ? -0.482 -15.033 -13.931 1.00 96.25 66 GLN A N 1
ATOM 484 C CA . GLN A 1 66 ? -0.264 -16.457 -13.653 1.00 96.25 66 GLN A CA 1
ATOM 485 C C . GLN A 1 66 ? -1.069 -16.929 -12.434 1.00 96.25 66 GLN A C 1
ATOM 487 O O . GLN A 1 66 ? -1.765 -17.941 -12.514 1.00 96.25 66 GLN A O 1
ATOM 492 N N . GLN A 1 67 ? -1.015 -16.186 -11.324 1.00 97.19 67 GLN A N 1
ATOM 493 C CA . GLN A 1 67 ? -1.760 -16.518 -10.109 1.00 97.19 67 GLN A CA 1
ATOM 494 C C . GLN A 1 67 ? -3.272 -16.446 -10.332 1.00 97.19 67 GLN A C 1
ATOM 496 O O . GLN A 1 67 ? -4.000 -17.338 -9.903 1.00 97.19 67 GLN A O 1
ATOM 501 N N . ALA A 1 68 ? -3.753 -15.422 -11.041 1.00 97.69 68 ALA A N 1
ATOM 502 C CA . ALA A 1 68 ? -5.168 -15.278 -11.350 1.00 97.69 68 ALA A CA 1
ATOM 503 C C . ALA A 1 68 ? -5.697 -16.459 -12.174 1.00 97.69 68 ALA A C 1
ATOM 505 O O . ALA A 1 68 ? -6.741 -17.012 -11.834 1.00 97.69 68 ALA A O 1
ATOM 506 N N . LEU A 1 69 ? -4.958 -16.896 -13.198 1.00 96.62 69 LEU A N 1
ATOM 507 C CA . LEU A 1 69 ? -5.327 -18.068 -13.996 1.00 96.62 69 LEU A CA 1
ATOM 508 C C . LEU A 1 69 ? -5.285 -19.357 -13.168 1.00 96.62 69 LEU A C 1
ATOM 510 O O . LEU A 1 69 ? -6.227 -20.145 -13.217 1.00 96.62 69 LEU A O 1
ATOM 514 N N . GLN A 1 70 ? -4.234 -19.553 -12.366 1.00 95.94 70 GLN A N 1
ATOM 515 C CA . GLN A 1 70 ? -4.087 -20.730 -11.506 1.00 95.94 70 GLN A CA 1
ATOM 516 C C . GLN A 1 70 ? -5.229 -20.853 -10.486 1.00 95.94 70 GLN A C 1
ATOM 518 O O . GLN A 1 70 ? -5.681 -21.956 -10.186 1.00 95.94 70 GLN A O 1
ATOM 523 N N . MET A 1 71 ? -5.698 -19.726 -9.953 1.00 95.56 71 MET A N 1
ATOM 524 C CA . MET A 1 71 ? -6.782 -19.671 -8.971 1.00 95.56 71 MET A CA 1
ATOM 525 C C . MET A 1 71 ? -8.179 -19.608 -9.613 1.00 95.56 71 MET A C 1
ATOM 527 O O . MET A 1 71 ? -9.171 -19.569 -8.885 1.00 95.56 71 MET A O 1
ATOM 531 N N . GLY A 1 72 ? -8.275 -19.581 -10.949 1.00 95.44 72 GLY A N 1
ATOM 532 C CA . GLY A 1 72 ? -9.546 -19.442 -11.663 1.00 95.44 72 GLY A CA 1
ATOM 533 C C . GLY A 1 72 ? -10.270 -18.136 -11.329 1.00 95.44 72 GLY A C 1
ATOM 534 O O . GLY A 1 72 ? -11.468 -18.155 -11.038 1.00 95.44 72 GLY A O 1
ATOM 535 N N . LEU A 1 73 ? -9.533 -17.020 -11.282 1.00 95.88 73 LEU A N 1
ATOM 536 C CA . LEU A 1 73 ? -10.091 -15.685 -11.074 1.00 95.88 73 LEU A CA 1
ATOM 537 C C . LEU A 1 73 ? -10.573 -15.090 -12.396 1.00 95.88 73 LEU A C 1
ATOM 539 O O . LEU A 1 73 ? -9.851 -15.080 -13.390 1.00 95.88 73 LEU A O 1
ATOM 543 N N . ASP A 1 74 ? -11.763 -14.500 -12.373 1.00 94.75 74 ASP A N 1
ATOM 544 C CA . ASP A 1 74 ? -12.359 -13.816 -13.522 1.00 94.75 74 ASP A CA 1
ATOM 545 C C . ASP A 1 74 ? -11.949 -12.344 -13.599 1.00 94.75 74 ASP A C 1
ATOM 547 O O . ASP A 1 74 ? -12.085 -11.700 -14.648 1.00 94.75 74 ASP A O 1
ATOM 551 N N . ARG A 1 75 ? -11.525 -11.774 -12.462 1.00 96.94 75 ARG A N 1
ATOM 552 C CA . ARG A 1 75 ? -11.218 -10.350 -12.346 1.00 96.94 75 ARG A CA 1
ATOM 553 C C . ARG A 1 75 ? -10.162 -10.037 -11.288 1.00 96.94 75 ARG A C 1
ATOM 555 O O . ARG A 1 75 ? -10.198 -10.566 -10.179 1.00 96.94 75 ARG A O 1
ATOM 562 N N . LEU A 1 76 ? -9.278 -9.096 -11.609 1.00 98.31 76 LEU A N 1
ATOM 563 C CA . LEU A 1 76 ? -8.380 -8.439 -10.661 1.00 98.31 76 LEU A CA 1
ATOM 564 C C . LEU A 1 76 ? -8.803 -6.982 -10.440 1.00 98.31 76 LEU A C 1
ATOM 566 O O . LEU A 1 76 ? -8.974 -6.217 -11.391 1.00 98.31 76 LEU A O 1
ATOM 570 N N . TYR A 1 77 ? -8.941 -6.597 -9.177 1.00 98.19 77 TYR A N 1
ATOM 571 C CA . TYR A 1 77 ? -9.242 -5.237 -8.750 1.00 98.19 77 TYR A CA 1
ATOM 572 C C . TYR A 1 77 ? -7.986 -4.570 -8.192 1.00 98.19 77 TYR A C 1
ATOM 574 O O . TYR A 1 77 ? -7.477 -4.958 -7.141 1.00 98.19 77 TYR A O 1
ATOM 582 N N . PHE A 1 78 ? -7.494 -3.551 -8.886 1.00 98.38 78 PHE A N 1
ATOM 583 C CA . PHE A 1 78 ? -6.265 -2.846 -8.544 1.00 98.38 78 PHE A CA 1
ATOM 584 C C . PHE A 1 78 ? -6.569 -1.679 -7.620 1.00 98.38 78 PHE A C 1
ATOM 586 O O . PHE A 1 78 ? -7.321 -0.771 -7.976 1.00 98.38 78 PHE A O 1
ATOM 593 N N . LEU A 1 79 ? -5.983 -1.715 -6.430 1.00 97.44 79 LEU A N 1
ATOM 594 C CA . LEU A 1 79 ? -6.181 -0.708 -5.405 1.00 97.44 79 LEU A CA 1
ATOM 595 C C . LEU A 1 79 ? -5.411 0.569 -5.749 1.00 97.44 79 LEU A C 1
ATOM 597 O O . LEU A 1 79 ? -4.205 0.559 -6.012 1.00 97.44 79 LEU A O 1
ATOM 601 N N . ALA A 1 80 ? -6.110 1.697 -5.720 1.00 94.12 80 ALA A N 1
ATOM 602 C CA . ALA A 1 80 ? -5.482 3.000 -5.770 1.00 94.12 80 ALA A CA 1
ATOM 603 C C . ALA A 1 80 ? -4.611 3.243 -4.524 1.00 94.12 80 ALA A C 1
ATOM 605 O O . ALA A 1 80 ? -4.937 2.837 -3.408 1.00 94.12 80 ALA A O 1
ATOM 606 N N . ARG A 1 81 ? -3.508 3.976 -4.645 1.00 89.69 81 ARG A N 1
ATOM 607 C CA . ARG A 1 81 ? -3.038 4.689 -5.843 1.00 89.69 81 ARG A CA 1
ATOM 608 C C . ARG A 1 81 ? -2.117 3.825 -6.705 1.00 89.69 81 ARG A C 1
ATOM 610 O O . ARG A 1 81 ? -2.167 3.893 -7.931 1.00 89.69 81 ARG A O 1
ATOM 617 N N . ASP A 1 82 ? -1.325 2.992 -6.050 1.00 91.31 82 ASP A N 1
ATOM 618 C CA . ASP A 1 82 ? -0.124 2.406 -6.630 1.00 91.31 82 ASP A CA 1
ATOM 619 C C . ASP A 1 82 ? -0.422 1.160 -7.490 1.00 91.31 82 ASP A C 1
ATOM 621 O O . ASP A 1 82 ? 0.437 0.689 -8.224 1.00 91.31 82 ASP A O 1
ATOM 625 N N . GLY A 1 83 ? -1.662 0.659 -7.501 1.00 95.38 83 GLY A N 1
ATOM 626 C CA . GLY A 1 83 ? -2.103 -0.381 -8.432 1.00 95.38 83 GLY A CA 1
ATOM 627 C C . GLY A 1 83 ? -2.298 0.090 -9.881 1.00 95.38 83 GLY A C 1
ATOM 628 O O . GLY A 1 83 ? -2.447 -0.750 -10.763 1.00 95.38 83 GLY A O 1
ATOM 629 N N . PHE A 1 84 ? -2.287 1.401 -10.165 1.00 95.31 84 PHE A N 1
ATOM 630 C CA . PHE A 1 84 ? -2.636 1.943 -11.492 1.00 95.31 84 PHE A CA 1
ATOM 631 C C . PHE A 1 84 ? -1.681 1.478 -12.596 1.00 95.31 84 PHE A C 1
ATOM 633 O O . PHE A 1 84 ? -2.106 0.965 -13.630 1.00 95.31 84 PHE A O 1
ATOM 640 N N . VAL A 1 85 ? -0.376 1.645 -12.375 1.00 96.88 85 VAL A N 1
ATOM 641 C CA . VAL A 1 85 ? 0.643 1.287 -13.371 1.00 96.88 85 VAL A CA 1
ATOM 642 C C . VAL A 1 85 ? 0.677 -0.230 -13.579 1.00 96.88 85 VAL A C 1
ATOM 644 O O . VAL A 1 85 ? 0.792 -0.703 -14.709 1.00 96.88 85 VAL A O 1
ATOM 647 N N . VAL A 1 86 ? 0.488 -0.994 -12.498 1.00 98.12 86 VAL A N 1
ATOM 648 C CA . VAL A 1 86 ? 0.436 -2.462 -12.533 1.00 98.12 86 VAL A CA 1
ATOM 649 C C . VAL A 1 86 ? -0.785 -2.954 -13.310 1.00 98.12 86 VAL A C 1
ATOM 651 O O . VAL A 1 86 ? -0.650 -3.858 -14.131 1.00 98.12 86 VAL A O 1
ATOM 654 N N . GLN A 1 87 ? -1.955 -2.331 -13.128 1.00 98.50 87 GLN A N 1
ATOM 655 C CA . GLN A 1 87 ? -3.156 -2.650 -13.902 1.00 98.50 87 GLN A CA 1
ATOM 656 C C . GLN A 1 87 ? -2.891 -2.537 -15.403 1.00 98.50 87 GLN A C 1
ATOM 658 O O . GLN A 1 87 ? -3.252 -3.435 -16.159 1.00 98.50 87 GLN A O 1
ATOM 663 N N . LYS A 1 88 ? -2.241 -1.449 -15.836 1.00 98.12 88 LYS A N 1
ATOM 664 C CA . LYS A 1 88 ? -1.919 -1.237 -17.252 1.00 98.12 88 LYS A CA 1
ATOM 665 C C . LYS A 1 88 ? -0.975 -2.299 -17.795 1.00 98.12 88 LYS A C 1
ATOM 667 O O . LYS A 1 88 ? -1.217 -2.812 -18.880 1.00 98.12 88 LYS A O 1
ATOM 672 N N . ALA A 1 89 ? 0.039 -2.686 -17.027 1.00 98.00 89 ALA A N 1
ATOM 673 C CA . ALA A 1 89 ? 0.915 -3.787 -17.412 1.00 98.00 89 ALA A CA 1
ATOM 674 C C . ALA A 1 89 ? 0.162 -5.125 -17.532 1.00 98.00 89 ALA A C 1
ATOM 676 O O . ALA A 1 89 ? 0.363 -5.849 -18.504 1.00 98.00 89 ALA A O 1
ATOM 677 N N . VAL A 1 90 ? -0.752 -5.426 -16.604 1.00 98.56 90 VAL A N 1
ATOM 678 C CA . VAL A 1 90 ? -1.607 -6.624 -16.673 1.00 98.56 90 VAL A CA 1
ATOM 679 C C . VAL A 1 90 ? -2.531 -6.589 -17.895 1.00 98.56 90 VAL A C 1
ATOM 681 O O . VAL A 1 90 ? -2.669 -7.601 -18.577 1.00 98.56 90 VAL A O 1
ATOM 684 N N . GLU A 1 91 ? -3.114 -5.433 -18.223 1.00 98.50 91 GLU A N 1
ATOM 685 C CA . GLU A 1 91 ? -3.941 -5.250 -19.425 1.00 98.50 91 GLU A CA 1
ATOM 686 C C . GLU A 1 91 ? -3.158 -5.546 -20.714 1.00 98.50 91 GLU A C 1
ATOM 688 O O . GLU A 1 91 ? -3.690 -6.215 -21.600 1.00 98.50 91 GLU A O 1
ATOM 693 N N . TYR A 1 92 ? -1.887 -5.135 -20.807 1.00 97.31 92 TYR A N 1
ATOM 694 C CA . TYR A 1 92 ? -1.038 -5.462 -21.961 1.00 97.31 92 TYR A CA 1
ATOM 695 C C . TYR A 1 92 ? -0.783 -6.969 -22.091 1.00 97.31 92 TYR A C 1
ATOM 697 O O . TYR A 1 92 ? -0.866 -7.510 -23.193 1.00 97.31 92 TYR A O 1
ATOM 705 N N . ILE A 1 93 ? -0.546 -7.665 -20.975 1.00 97.00 93 ILE A N 1
ATOM 706 C CA . ILE A 1 93 ? -0.349 -9.123 -20.967 1.00 97.00 93 ILE A CA 1
ATOM 707 C C . ILE A 1 93 ? -1.636 -9.846 -21.379 1.00 97.00 93 ILE A C 1
ATOM 709 O O . ILE A 1 93 ? -1.587 -10.755 -22.210 1.00 97.00 93 ILE A O 1
ATOM 713 N N . ILE A 1 94 ? -2.787 -9.430 -20.836 1.00 97.62 94 ILE A N 1
ATOM 714 C CA . ILE A 1 94 ? -4.108 -9.980 -21.179 1.00 97.62 94 ILE A CA 1
ATOM 715 C C . ILE A 1 94 ? -4.374 -9.845 -22.678 1.00 97.62 94 ILE A C 1
ATOM 717 O O . ILE A 1 94 ? -4.761 -10.824 -23.313 1.00 97.62 94 ILE A O 1
ATOM 721 N N . GLN A 1 95 ? -4.132 -8.660 -23.246 1.00 96.94 95 GLN A N 1
ATOM 722 C CA . GLN A 1 95 ? -4.332 -8.397 -24.672 1.00 96.94 95 GLN A CA 1
ATOM 723 C C . GLN A 1 95 ? -3.388 -9.228 -25.545 1.00 96.94 95 GLN A C 1
ATOM 725 O O . GLN A 1 95 ? -3.846 -9.879 -26.481 1.00 96.94 95 GLN A O 1
ATOM 730 N N . ALA A 1 96 ? -2.093 -9.264 -25.219 1.00 94.38 96 ALA A N 1
ATOM 731 C CA . ALA A 1 96 ? -1.101 -10.013 -25.990 1.00 94.38 96 ALA A CA 1
ATOM 732 C C . ALA A 1 96 ? -1.365 -11.530 -26.003 1.00 94.38 96 ALA A C 1
ATOM 734 O O . ALA A 1 96 ? -1.015 -12.200 -26.971 1.00 94.38 96 ALA A O 1
ATOM 735 N N . ASN A 1 97 ? -2.010 -12.060 -24.958 1.00 94.69 97 ASN A N 1
ATOM 736 C CA . ASN A 1 97 ? -2.302 -13.487 -24.802 1.00 94.69 97 ASN A CA 1
ATOM 737 C C . ASN A 1 97 ? -3.789 -13.839 -25.011 1.00 94.69 97 ASN A C 1
ATOM 739 O O . ASN A 1 97 ? -4.170 -14.988 -24.806 1.00 94.69 97 ASN A O 1
ATOM 743 N N . SER A 1 98 ? -4.633 -12.879 -25.414 1.00 95.88 98 SER A N 1
ATOM 744 C CA . SER A 1 98 ? -6.083 -13.067 -25.619 1.00 95.88 98 SER A CA 1
ATOM 745 C C . SER A 1 98 ? -6.807 -13.730 -24.431 1.00 95.88 98 SER A C 1
ATOM 747 O O . SER A 1 98 ? -7.639 -14.620 -24.609 1.00 95.88 98 SER A O 1
ATOM 749 N N . LEU A 1 99 ? -6.478 -13.318 -23.203 1.00 96.44 99 LEU A N 1
ATOM 750 C CA . LEU A 1 99 ? -7.033 -13.910 -21.979 1.00 96.44 99 LEU A CA 1
ATOM 751 C C . LEU A 1 99 ? -8.427 -13.351 -21.653 1.00 96.44 99 LEU A C 1
ATOM 753 O O . LEU A 1 99 ? -8.712 -12.180 -21.889 1.00 96.44 99 LEU A O 1
ATOM 757 N N . SER A 1 100 ? -9.281 -14.167 -21.026 1.00 95.88 100 SER A N 1
ATOM 758 C CA . SER A 1 100 ? -10.607 -13.748 -20.536 1.00 95.88 100 SER A CA 1
ATOM 759 C C . SER A 1 100 ? -10.573 -12.998 -19.197 1.00 95.88 100 SER A C 1
ATOM 761 O O . SER A 1 100 ? -11.605 -12.487 -18.756 1.00 95.88 100 SER A O 1
ATOM 763 N N . LEU A 1 101 ? -9.409 -12.943 -18.539 1.00 97.19 101 LEU A N 1
ATOM 764 C CA . LEU A 1 101 ? -9.209 -12.242 -17.273 1.00 97.19 101 LEU A CA 1
ATOM 765 C C . LEU A 1 101 ? -9.528 -10.753 -17.439 1.00 97.19 101 LEU A C 1
ATOM 767 O O . LEU A 1 101 ? -9.058 -10.106 -18.371 1.00 97.19 101 LEU A O 1
ATOM 771 N N . ARG A 1 102 ? -10.308 -10.192 -16.514 1.00 96.88 102 ARG A N 1
ATOM 772 C CA . ARG A 1 102 ? -10.696 -8.776 -16.537 1.00 96.88 102 ARG A CA 1
ATOM 773 C C . ARG A 1 102 ? -9.956 -7.990 -15.462 1.00 96.88 102 ARG A C 1
ATOM 775 O O . ARG A 1 102 ? -9.581 -8.524 -14.421 1.00 96.88 102 ARG A O 1
ATOM 782 N N . THR A 1 103 ? -9.799 -6.694 -15.678 1.00 97.94 103 THR A N 1
ATOM 783 C CA . THR A 1 103 ? -9.226 -5.769 -14.696 1.00 97.94 103 THR A CA 1
ATOM 784 C C . THR A 1 103 ? -10.233 -4.677 -14.349 1.00 97.94 103 THR A C 1
ATOM 786 O O . THR A 1 103 ? -11.100 -4.327 -15.151 1.00 97.94 103 THR A O 1
ATOM 789 N N . SER A 1 104 ? -10.139 -4.153 -13.131 1.00 97.31 104 SER A N 1
ATOM 790 C CA . SER A 1 104 ? -10.867 -2.967 -12.673 1.00 97.31 104 SER A CA 1
ATOM 791 C C . SER A 1 104 ? -9.976 -2.151 -11.745 1.00 97.31 104 SER A C 1
ATOM 793 O O . SER A 1 104 ? -9.170 -2.716 -11.007 1.00 97.31 104 SER A O 1
ATOM 795 N N . TYR A 1 105 ? -10.144 -0.832 -11.749 1.00 97.69 105 TYR A N 1
ATOM 796 C CA . TYR A 1 105 ? -9.442 0.067 -10.836 1.00 97.69 105 TYR A CA 1
ATOM 797 C C . TYR A 1 105 ? -10.363 0.461 -9.683 1.00 97.69 105 TYR A C 1
ATOM 799 O O . TYR A 1 105 ? -11.439 1.002 -9.925 1.00 97.69 105 TYR A O 1
ATOM 807 N N . LEU A 1 106 ? -9.954 0.211 -8.440 1.00 97.00 106 LEU A N 1
ATOM 808 C CA . LEU A 1 106 ? -10.701 0.631 -7.256 1.00 97.00 106 LEU A CA 1
ATOM 809 C C . LEU A 1 106 ? -10.027 1.831 -6.619 1.00 97.00 106 LEU A C 1
ATOM 811 O O . LEU A 1 106 ? -8.905 1.745 -6.119 1.00 97.00 106 LEU A O 1
ATOM 815 N N . TYR A 1 107 ? -10.749 2.942 -6.551 1.00 97.06 107 TYR A N 1
ATOM 816 C CA . TYR A 1 107 ? -10.305 4.118 -5.826 1.00 97.06 107 TYR A CA 1
ATOM 817 C C . TYR A 1 107 ? -10.326 3.830 -4.332 1.00 97.06 107 TYR A C 1
ATOM 819 O O . TYR A 1 107 ? -11.342 3.993 -3.671 1.00 97.06 107 TYR A O 1
ATOM 827 N N . SER A 1 108 ? -9.190 3.408 -3.792 1.00 94.38 108 SER A N 1
ATOM 828 C CA . SER A 1 108 ? -8.973 3.108 -2.381 1.00 94.38 108 SER A CA 1
ATOM 829 C C . SER A 1 108 ? -8.016 4.095 -1.725 1.00 94.38 108 SER A C 1
ATOM 831 O O . SER A 1 108 ? -7.206 4.751 -2.380 1.00 94.38 108 SER A O 1
ATOM 833 N N . SER A 1 109 ? -8.096 4.203 -0.401 1.00 92.56 109 SER A N 1
ATOM 834 C CA . SER A 1 109 ? -7.013 4.742 0.421 1.00 92.56 109 SER A CA 1
ATOM 835 C C . SER A 1 109 ? -7.197 4.315 1.873 1.00 92.56 109 SER A C 1
ATOM 837 O O . SER A 1 109 ? -8.305 3.999 2.310 1.00 92.56 109 SER A O 1
ATOM 839 N N . ARG A 1 110 ? -6.121 4.378 2.667 1.00 91.38 110 ARG A N 1
ATOM 840 C CA . ARG A 1 110 ? -6.201 4.155 4.121 1.00 91.38 110 ARG A CA 1
ATOM 841 C C . ARG A 1 110 ? -7.241 5.078 4.770 1.00 91.38 110 ARG A C 1
ATOM 843 O O . ARG A 1 110 ? -8.019 4.621 5.601 1.00 91.38 110 ARG A O 1
ATOM 850 N N . ARG A 1 111 ? -7.285 6.345 4.343 1.00 88.75 111 ARG A N 1
ATOM 851 C CA . ARG A 1 111 ? -8.207 7.373 4.845 1.00 88.75 111 ARG A CA 1
ATOM 852 C C . ARG A 1 111 ? -9.665 7.095 4.466 1.00 88.75 111 ARG A C 1
ATOM 854 O O . ARG A 1 111 ? -10.537 7.255 5.312 1.00 88.75 111 ARG A O 1
ATOM 861 N N . ALA A 1 112 ? -9.922 6.678 3.227 1.00 93.62 112 ALA A N 1
ATOM 862 C CA . ALA A 1 112 ? -11.271 6.437 2.717 1.00 93.62 112 ALA A CA 1
ATOM 863 C C . ALA A 1 112 ? -11.858 5.094 3.180 1.00 93.62 112 ALA A C 1
ATOM 865 O O . ALA A 1 112 ? -13.074 4.947 3.207 1.00 93.62 112 ALA A O 1
ATOM 866 N N . TRP A 1 113 ? -11.019 4.106 3.517 1.00 95.94 113 TRP A N 1
ATOM 867 C CA . TRP A 1 113 ? -11.478 2.742 3.815 1.00 95.94 113 TRP A CA 1
ATOM 868 C C . TRP A 1 113 ? -11.446 2.386 5.298 1.00 95.94 113 TRP A C 1
ATOM 870 O O . TRP A 1 113 ? -12.411 1.816 5.799 1.00 95.94 113 TRP A O 1
ATOM 880 N N . ARG A 1 114 ? -10.367 2.707 6.027 1.00 95.50 114 ARG A N 1
ATOM 881 C CA . ARG A 1 114 ? -10.156 2.159 7.381 1.00 95.50 114 ARG A CA 1
ATOM 882 C C . ARG A 1 114 ? -11.169 2.690 8.389 1.00 95.50 114 ARG A C 1
ATOM 884 O O . ARG A 1 114 ? -11.901 1.904 8.979 1.00 95.50 114 ARG A O 1
ATOM 891 N N . LEU A 1 115 ? -11.234 4.012 8.563 1.00 95.44 115 LEU A N 1
ATOM 892 C CA . LEU A 1 115 ? -12.109 4.622 9.568 1.00 95.44 115 LEU A CA 1
ATOM 893 C C . LEU A 1 115 ? -13.603 4.404 9.266 1.00 95.44 115 LEU A C 1
ATOM 895 O O . LEU A 1 115 ? -14.327 4.050 10.193 1.00 95.44 115 LEU A O 1
ATOM 899 N N . PRO A 1 116 ? -14.084 4.488 8.009 1.00 95.75 116 PRO A N 1
ATOM 900 C CA . PRO A 1 116 ? -15.470 4.124 7.699 1.00 95.75 116 PRO A CA 1
ATOM 901 C C . PRO A 1 116 ? -15.808 2.645 7.950 1.00 95.75 116 PRO A C 1
ATOM 903 O O . PRO A 1 116 ? -16.953 2.328 8.274 1.00 95.75 116 PRO A O 1
ATOM 906 N N . SER A 1 117 ? -14.823 1.744 7.863 1.00 95.75 117 SER A N 1
ATOM 907 C CA . SER A 1 117 ? -14.992 0.311 8.169 1.00 95.75 117 SER A CA 1
ATOM 908 C C . SER A 1 117 ? -14.926 -0.014 9.664 1.00 95.75 117 SER A C 1
ATOM 910 O O . SER A 1 117 ? -15.085 -1.172 10.043 1.00 95.75 117 SER A O 1
ATOM 912 N N . PHE A 1 118 ? -14.686 0.978 10.525 1.00 95.06 118 PHE A N 1
ATOM 913 C CA . PHE A 1 118 ? -14.665 0.785 11.970 1.00 95.06 118 PHE A CA 1
ATOM 914 C C . PHE A 1 118 ? -16.034 0.314 12.486 1.00 95.06 118 PHE A C 1
ATOM 916 O O . PHE A 1 118 ? -17.055 0.965 12.234 1.00 95.06 118 PHE A O 1
ATOM 923 N N . ASP A 1 119 ? -16.033 -0.790 13.238 1.00 92.38 119 ASP A N 1
ATOM 924 C CA . ASP A 1 119 ? -17.228 -1.484 13.744 1.00 92.38 119 ASP A CA 1
ATOM 925 C C . ASP A 1 119 ? -17.678 -1.041 15.153 1.00 92.38 119 ASP A C 1
ATOM 927 O O . ASP A 1 119 ? -18.674 -1.538 15.672 1.00 92.38 119 ASP A O 1
ATOM 931 N N . GLY A 1 120 ? -16.960 -0.108 15.789 1.00 93.38 120 GLY A N 1
ATOM 932 C CA . GLY A 1 120 ? -17.258 0.367 17.147 1.00 93.38 120 GLY A CA 1
ATOM 933 C C . GLY A 1 120 ? -16.565 -0.420 18.270 1.00 93.38 120 GLY A C 1
ATOM 934 O O . GLY A 1 120 ? -16.518 0.050 19.414 1.00 93.38 120 GLY A O 1
ATOM 935 N N . SER A 1 121 ? -15.993 -1.591 17.974 1.00 92.62 121 SER A N 1
ATOM 936 C CA . SER A 1 121 ? -15.355 -2.463 18.964 1.00 92.62 121 SER A CA 1
ATOM 937 C C . SER A 1 121 ? -14.002 -1.924 19.440 1.00 92.62 121 SER A C 1
ATOM 939 O O . SER A 1 121 ? -13.284 -1.224 18.725 1.00 92.62 121 SER A O 1
ATOM 941 N N . SER A 1 122 ? -13.610 -2.267 20.670 1.00 91.31 122 SER A N 1
ATOM 942 C CA . SER A 1 122 ? -12.286 -1.902 21.197 1.00 91.31 122 SER A CA 1
ATOM 943 C C . SER A 1 122 ? -11.156 -2.522 20.376 1.00 91.31 122 SER A C 1
ATOM 945 O O . SER A 1 122 ? -10.194 -1.834 20.050 1.00 91.31 122 SER A O 1
ATOM 947 N N . LYS A 1 123 ? -11.299 -3.796 19.990 1.00 88.81 123 LYS A N 1
ATOM 948 C CA . LYS A 1 123 ? -10.312 -4.522 19.184 1.00 88.81 123 LYS A CA 1
ATOM 949 C C . LYS A 1 123 ? -10.082 -3.844 17.832 1.00 88.81 123 LYS A C 1
ATOM 951 O O . LYS A 1 123 ? -8.939 -3.529 17.510 1.00 88.81 123 LYS A O 1
ATOM 956 N N . CYS A 1 124 ? -11.150 -3.573 17.077 1.00 90.81 124 CYS A N 1
ATOM 957 C CA . CYS A 1 124 ? -11.037 -2.916 15.774 1.00 90.81 124 CYS A CA 1
ATOM 958 C C . CYS A 1 124 ? -10.406 -1.523 15.907 1.00 90.81 124 CYS A C 1
ATOM 960 O O . CYS A 1 124 ? -9.552 -1.162 15.100 1.00 90.81 124 CYS A O 1
ATOM 962 N N . PHE A 1 125 ? -10.763 -0.762 16.951 1.00 94.25 125 PHE A N 1
ATOM 963 C CA . PHE A 1 125 ? -10.188 0.565 17.167 1.00 94.25 125 PHE A CA 1
ATOM 964 C C . PHE A 1 125 ? -8.690 0.507 17.500 1.00 94.25 125 PHE A C 1
ATOM 966 O O . PHE A 1 125 ? -7.904 1.259 16.928 1.00 94.25 125 PHE A O 1
ATOM 973 N N . GLY A 1 126 ? -8.279 -0.418 18.373 1.00 89.25 126 GLY A N 1
ATOM 974 C CA . GLY A 1 126 ? -6.869 -0.640 18.696 1.00 89.25 126 GLY A CA 1
ATOM 975 C C . GLY A 1 126 ? -6.042 -1.022 17.469 1.00 89.25 126 GLY A C 1
ATOM 976 O O . GLY A 1 126 ? -4.982 -0.442 17.228 1.00 89.25 126 GLY A O 1
ATOM 977 N N . GLU A 1 127 ? -6.557 -1.940 16.647 1.00 88.88 127 GLU A N 1
ATOM 978 C CA . GLU A 1 127 ? -5.928 -2.328 15.380 1.00 88.88 127 GLU A CA 1
ATOM 979 C C . GLU A 1 127 ? -5.855 -1.156 14.391 1.00 88.88 127 GLU A C 1
ATOM 981 O O . GLU A 1 127 ? -4.807 -0.945 13.782 1.00 88.88 127 GLU A O 1
ATOM 986 N N . LEU A 1 128 ? -6.917 -0.351 14.270 1.00 93.31 128 LEU A N 1
ATOM 987 C CA . LEU A 1 128 ? -6.964 0.816 13.383 1.00 93.31 128 LEU A CA 1
ATOM 988 C C . LEU A 1 128 ? -5.880 1.836 13.720 1.00 93.31 128 LEU A C 1
ATOM 990 O O . LEU A 1 128 ? -5.194 2.329 12.819 1.00 93.31 128 LEU A O 1
ATOM 994 N N . LEU A 1 129 ? -5.712 2.135 15.007 1.00 91.50 129 LEU A N 1
ATOM 995 C CA . LEU A 1 129 ? -4.683 3.057 15.470 1.00 91.50 129 LEU A CA 1
ATOM 996 C C . LEU A 1 129 ? -3.284 2.456 15.270 1.00 91.50 129 LEU A C 1
ATOM 998 O O . LEU A 1 129 ? -2.421 3.107 14.686 1.00 91.50 129 LEU A O 1
ATOM 1002 N N . ALA A 1 130 ? -3.069 1.197 15.666 1.00 85.50 130 ALA A N 1
ATOM 1003 C CA . ALA A 1 130 ? -1.770 0.530 15.548 1.00 85.50 130 ALA A CA 1
ATOM 1004 C C . ALA A 1 130 ? -1.292 0.407 14.092 1.00 85.50 130 ALA A C 1
ATOM 1006 O O . ALA A 1 130 ? -0.141 0.705 13.784 1.00 85.50 130 ALA A O 1
ATOM 1007 N N . GLN A 1 131 ? -2.183 0.027 13.174 1.00 86.31 131 GLN A N 1
ATOM 1008 C CA . GLN A 1 131 ? -1.870 -0.163 11.752 1.00 86.31 131 GLN A CA 1
ATOM 1009 C C . GLN A 1 131 ? -1.726 1.155 10.979 1.00 86.31 131 GLN A C 1
ATOM 1011 O O . GLN A 1 131 ? -1.442 1.146 9.775 1.00 86.31 131 GLN A O 1
ATOM 1016 N N . SER A 1 132 ? -1.957 2.289 11.642 1.00 86.44 132 SER A N 1
ATOM 1017 C CA . SER A 1 132 ? -1.792 3.632 11.082 1.00 86.44 132 SER A CA 1
ATOM 1018 C C . SER A 1 132 ? -0.490 4.314 11.520 1.00 86.44 132 SER A C 1
ATOM 1020 O O . SER A 1 132 ? -0.202 5.385 11.002 1.00 86.44 132 SER A O 1
ATOM 1022 N N . PHE A 1 133 ? 0.308 3.670 12.386 1.00 82.12 133 PHE A N 1
ATOM 1023 C CA . PHE A 1 133 ? 1.654 4.099 12.803 1.00 82.12 133 PHE A CA 1
ATOM 1024 C C . PHE A 1 133 ? 1.748 5.574 13.258 1.00 82.12 133 PHE A C 1
ATOM 1026 O O . PHE A 1 133 ? 2.517 6.342 12.684 1.00 82.12 133 PHE A O 1
ATOM 1033 N N . PRO A 1 134 ? 0.961 6.008 14.262 1.00 83.38 134 PRO A N 1
ATOM 1034 C CA . PRO A 1 134 ? 1.002 7.388 14.739 1.00 83.38 134 PRO A CA 1
ATOM 1035 C C . PRO A 1 134 ? 2.305 7.698 15.489 1.00 83.38 134 PRO A C 1
ATOM 1037 O O . PRO A 1 134 ? 2.745 6.917 16.334 1.00 83.38 134 PRO A O 1
ATOM 1040 N N . HIS A 1 135 ? 2.874 8.877 15.241 1.00 80.50 135 HIS A N 1
ATOM 1041 C CA . HIS A 1 135 ? 4.101 9.364 15.885 1.00 80.50 135 HIS A CA 1
ATOM 1042 C C . HIS A 1 135 ? 3.882 10.632 16.722 1.00 80.50 135 HIS A C 1
ATOM 1044 O O . HIS A 1 135 ? 4.792 11.092 17.415 1.00 80.50 135 HIS A O 1
ATOM 1050 N N . SER A 1 136 ? 2.678 11.194 16.685 1.00 82.25 136 SER A N 1
ATOM 1051 C CA . SER A 1 136 ? 2.295 12.405 17.402 1.00 82.25 136 SER A CA 1
ATOM 1052 C C . SER A 1 136 ? 0.821 12.366 17.794 1.00 82.25 136 SER A C 1
ATOM 1054 O O . SER A 1 136 ? 0.032 11.592 17.247 1.00 82.25 136 SER A O 1
ATOM 1056 N N . LEU A 1 137 ? 0.417 13.248 18.710 1.00 85.88 137 LEU A N 1
ATOM 1057 C CA . LEU A 1 137 ? -0.998 13.428 19.033 1.00 85.88 137 LEU A CA 1
ATOM 1058 C C . LEU A 1 137 ? -1.816 13.897 17.814 1.00 85.88 137 LEU A C 1
ATOM 1060 O O . LEU A 1 137 ? -2.970 13.495 17.649 1.00 85.88 137 LEU A O 1
ATOM 1064 N N . GLN A 1 138 ? -1.203 14.695 16.936 1.00 87.19 138 GLN A N 1
ATOM 1065 C CA . GLN A 1 138 ? -1.815 15.135 15.687 1.00 87.19 138 GLN A CA 1
ATOM 1066 C C . GLN A 1 138 ? -2.118 13.955 14.756 1.00 87.19 138 GLN A C 1
ATOM 1068 O O . GLN A 1 138 ? -3.175 13.940 14.129 1.00 87.19 138 GLN A O 1
ATOM 1073 N N . ASP A 1 139 ? -1.259 12.933 14.705 1.00 88.06 139 ASP A N 1
ATOM 1074 C CA . ASP A 1 139 ? -1.531 11.730 13.911 1.00 88.06 139 ASP A CA 1
ATOM 1075 C C . ASP A 1 139 ? -2.755 10.985 14.435 1.00 88.06 139 ASP A C 1
ATOM 1077 O O . ASP A 1 139 ? -3.616 10.602 13.648 1.00 88.06 139 ASP A O 1
ATOM 1081 N N . PHE A 1 140 ? -2.889 10.831 15.757 1.00 91.50 140 PHE A N 1
ATOM 1082 C CA . PHE A 1 140 ? -4.091 10.235 16.346 1.00 91.50 140 PHE A CA 1
ATOM 1083 C C . PHE A 1 140 ? -5.352 11.030 15.993 1.00 91.50 140 PHE A C 1
ATOM 1085 O O . PHE A 1 140 ? -6.354 10.430 15.598 1.00 91.50 140 PHE A O 1
ATOM 1092 N N . ALA A 1 141 ? -5.296 12.362 16.086 1.00 92.12 141 ALA A N 1
ATOM 1093 C CA . ALA A 1 141 ? -6.403 13.232 15.700 1.00 92.12 141 ALA A CA 1
ATOM 1094 C C . ALA A 1 141 ? -6.754 13.065 14.209 1.00 92.12 141 ALA A C 1
ATOM 1096 O O . ALA A 1 141 ? -7.918 12.851 13.869 1.00 92.12 141 ALA A O 1
ATOM 1097 N N . ASN A 1 142 ? -5.748 13.044 13.327 1.00 91.06 142 ASN A N 1
ATOM 1098 C CA . ASN A 1 142 ? -5.910 12.836 11.887 1.00 91.06 142 ASN A CA 1
ATOM 1099 C C . ASN A 1 142 ? -6.522 11.464 11.562 1.00 91.06 142 ASN A C 1
ATOM 1101 O O . ASN A 1 142 ? -7.448 11.379 10.753 1.00 91.06 142 ASN A O 1
ATOM 1105 N N . ILE A 1 143 ? -6.037 10.397 12.208 1.00 93.00 143 ILE A N 1
ATOM 1106 C CA . ILE A 1 143 ? -6.558 9.031 12.057 1.00 93.00 143 ILE A CA 1
ATOM 1107 C C . ILE A 1 143 ? -8.026 8.970 12.486 1.00 93.00 143 ILE A C 1
ATOM 1109 O O . ILE A 1 143 ? -8.824 8.326 11.809 1.00 93.00 143 ILE A O 1
ATOM 1113 N N . CYS A 1 144 ? -8.387 9.654 13.575 1.00 93.88 144 CYS A N 1
ATOM 1114 C CA . CYS A 1 144 ? -9.757 9.712 14.090 1.00 93.88 144 CYS A CA 1
ATOM 1115 C C . CYS A 1 144 ? -10.646 10.739 13.367 1.00 93.88 144 CYS A C 1
ATOM 1117 O O . CYS A 1 144 ? -11.843 10.784 13.643 1.00 93.88 144 CYS A O 1
ATOM 1119 N N . GLN A 1 145 ? -10.086 11.545 12.456 1.00 92.75 145 GLN A N 1
ATOM 1120 C CA . GLN A 1 145 ? -10.752 12.685 11.810 1.00 92.75 145 GLN A CA 1
ATOM 1121 C C . GLN A 1 145 ? -11.373 13.665 12.821 1.00 92.75 145 GLN A C 1
ATOM 1123 O O . GLN A 1 145 ? -12.512 14.109 12.662 1.00 92.75 145 GLN A O 1
ATOM 1128 N N . LEU A 1 146 ? -10.612 13.978 13.868 1.00 93.06 146 LEU A N 1
ATOM 1129 C CA . LEU A 1 146 ? -10.954 14.943 14.909 1.00 93.06 146 LEU A CA 1
ATOM 1130 C C . LEU A 1 146 ? -10.026 16.154 14.832 1.00 93.06 146 LEU A C 1
ATOM 1132 O O . LEU A 1 146 ? -8.901 16.053 14.334 1.00 93.06 146 LEU A O 1
ATOM 1136 N N . SER A 1 147 ? -10.468 17.290 15.372 1.00 92.88 147 SER A N 1
ATOM 1137 C CA . SER A 1 147 ? -9.527 18.373 15.666 1.00 92.88 147 SER A CA 1
ATOM 1138 C C . SER A 1 147 ? -8.581 17.969 16.803 1.00 92.88 147 SER A C 1
ATOM 1140 O O . SER A 1 147 ? -8.892 17.099 17.624 1.00 92.88 147 SER A O 1
ATOM 1142 N N . ILE A 1 148 ? -7.420 18.625 16.885 1.00 89.44 148 ILE A N 1
ATOM 1143 C CA . ILE A 1 148 ? -6.479 18.400 17.990 1.00 89.44 148 ILE A CA 1
ATOM 1144 C C . ILE A 1 148 ? -7.133 18.686 19.354 1.00 89.44 148 ILE A C 1
ATOM 1146 O O . ILE A 1 148 ? -6.931 17.939 20.311 1.00 89.44 148 ILE A O 1
ATOM 1150 N N . ASP A 1 149 ? -7.999 19.700 19.428 1.00 90.94 149 ASP A N 1
ATOM 1151 C CA . ASP A 1 149 ? -8.711 20.085 20.651 1.00 90.94 149 ASP A CA 1
ATOM 1152 C C . ASP A 1 149 ? -9.801 19.089 21.051 1.00 90.94 149 ASP A C 1
ATOM 1154 O O . ASP A 1 149 ? -10.045 18.869 22.237 1.00 90.94 149 ASP A O 1
ATOM 1158 N N . GLU A 1 150 ? -10.448 18.438 20.084 1.00 93.44 150 GLU A N 1
ATOM 1159 C CA . GLU A 1 150 ? -11.347 17.323 20.378 1.00 93.44 150 GLU A CA 1
ATOM 1160 C C . GLU A 1 150 ? -10.577 16.116 20.913 1.00 93.44 150 GLU A C 1
ATOM 1162 O O . GLU A 1 150 ? -11.019 15.490 21.875 1.00 93.44 150 GLU A O 1
ATOM 1167 N N . MET A 1 151 ? -9.416 15.812 20.328 1.00 92.44 151 MET A N 1
ATOM 1168 C CA . MET A 1 151 ? -8.578 14.690 20.748 1.00 92.44 151 MET A CA 1
ATOM 1169 C C . MET A 1 151 ? -8.062 14.863 22.187 1.00 92.44 151 MET A C 1
ATOM 1171 O O . MET A 1 151 ? -8.071 13.905 22.964 1.00 92.44 151 MET A O 1
ATOM 1175 N N . ARG A 1 152 ? -7.694 16.092 22.576 1.00 89.62 152 ARG A N 1
ATOM 1176 C CA . ARG A 1 152 ? -7.242 16.465 23.934 1.00 89.62 152 ARG A CA 1
ATOM 1177 C C . ARG A 1 152 ? -8.228 16.120 25.047 1.00 89.62 152 ARG A C 1
ATOM 1179 O O . ARG A 1 152 ? -7.817 15.888 26.175 1.00 89.62 152 ARG A O 1
ATOM 1186 N N . LYS A 1 153 ? -9.523 16.013 24.750 1.00 90.88 153 LYS A N 1
ATOM 1187 C CA . LYS A 1 153 ? -10.529 15.605 25.748 1.00 90.88 153 LYS A CA 1
ATOM 1188 C C . LYS A 1 153 ? -10.331 14.166 26.231 1.00 90.88 153 LYS A C 1
ATOM 1190 O O . LYS A 1 153 ? -10.820 13.802 27.295 1.00 90.88 153 LYS A O 1
ATOM 1195 N N . TYR A 1 154 ? -9.621 13.347 25.455 1.00 88.75 154 TYR A N 1
ATOM 1196 C CA . TYR A 1 154 ? -9.448 11.915 25.705 1.00 88.75 154 TYR A CA 1
ATOM 1197 C C . TYR A 1 154 ? -8.026 11.541 26.146 1.00 88.75 154 TYR A C 1
ATOM 1199 O O . TYR A 1 154 ? -7.781 10.405 26.568 1.00 88.75 154 TYR A O 1
ATOM 1207 N N . VAL A 1 155 ? -7.080 12.479 26.056 1.00 83.75 155 VAL A N 1
ATOM 1208 C CA . VAL A 1 155 ? -5.645 12.251 26.262 1.00 83.75 155 VAL A CA 1
ATOM 1209 C C . VAL A 1 155 ? -5.010 13.424 26.989 1.00 83.75 155 VAL A C 1
ATOM 1211 O O . VAL A 1 155 ? -5.238 14.575 26.648 1.00 83.75 155 VAL A O 1
ATOM 1214 N N . ASP A 1 156 ? -4.171 13.107 27.967 1.00 73.56 156 ASP A N 1
ATOM 1215 C CA . ASP A 1 156 ? -3.453 14.097 28.765 1.00 73.56 156 ASP A CA 1
ATOM 1216 C C . ASP A 1 156 ? -1.963 13.984 28.429 1.00 73.56 156 ASP A C 1
ATOM 1218 O O . ASP A 1 156 ? -1.196 13.326 29.130 1.00 73.56 156 ASP A O 1
ATOM 1222 N N . ILE A 1 157 ? -1.602 14.461 27.232 1.00 66.56 157 ILE A N 1
ATOM 1223 C CA . ILE A 1 157 ? -0.238 14.412 26.688 1.00 66.56 157 ILE A CA 1
ATOM 1224 C C . ILE A 1 157 ? 0.078 15.775 26.049 1.00 66.56 157 ILE A C 1
ATOM 1226 O O . ILE A 1 157 ? -0.759 16.292 25.300 1.00 66.56 157 ILE A O 1
ATOM 1230 N N . PRO A 1 158 ? 1.269 16.356 26.297 1.00 59.09 158 PRO A N 1
ATOM 1231 C CA . PRO A 1 158 ? 1.705 17.591 25.647 1.00 59.09 158 PRO A CA 1
ATOM 1232 C C . PRO A 1 158 ? 1.734 17.479 24.113 1.00 59.09 158 PRO A C 1
ATOM 1234 O O . PRO A 1 158 ? 2.200 16.486 23.559 1.00 59.09 158 PRO A O 1
ATOM 1237 N N . GLU A 1 159 ? 1.290 18.529 23.415 1.00 55.78 159 GLU A N 1
ATOM 1238 C CA . GLU A 1 159 ? 1.149 18.562 21.947 1.00 55.78 159 GLU A CA 1
ATOM 1239 C C . GLU A 1 159 ? 2.461 18.308 21.197 1.00 55.78 159 GLU A C 1
ATOM 1241 O O . GLU A 1 159 ? 2.475 17.604 20.191 1.00 55.78 159 GLU A O 1
ATOM 1246 N N . GLN A 1 160 ? 3.571 18.854 21.700 1.00 54.94 160 GLN A N 1
ATOM 1247 C CA . GLN A 1 160 ? 4.874 18.758 21.040 1.00 54.94 160 GLN A CA 1
ATOM 1248 C C . GLN A 1 160 ? 5.629 17.459 21.366 1.00 54.94 160 GLN A C 1
ATOM 1250 O O . GLN A 1 160 ? 6.773 17.293 20.937 1.00 54.94 160 GLN A O 1
ATOM 1255 N N . GLN A 1 161 ? 5.038 16.532 22.129 1.00 64.31 161 GLN A N 1
ATOM 1256 C CA . GLN A 1 161 ? 5.709 15.281 22.461 1.00 64.31 161 GLN A CA 1
ATOM 1257 C C . GLN A 1 161 ? 5.640 14.305 21.281 1.00 64.31 161 GLN A C 1
ATOM 1259 O O . GLN A 1 161 ? 4.590 13.739 20.971 1.00 64.31 161 GLN A O 1
ATOM 1264 N N . ARG A 1 162 ? 6.795 14.050 20.659 1.00 67.19 162 ARG A N 1
ATOM 1265 C CA . ARG A 1 162 ? 6.949 12.917 19.745 1.00 67.19 162 ARG A CA 1
ATOM 1266 C C . ARG A 1 162 ? 6.766 11.617 20.521 1.00 67.19 162 ARG A C 1
ATOM 1268 O O . ARG A 1 162 ? 7.377 11.410 21.571 1.00 67.19 162 ARG A O 1
ATOM 1275 N N . LEU A 1 163 ? 5.939 10.734 19.984 1.00 69.19 163 LEU A N 1
ATOM 1276 C CA . LEU A 1 163 ? 5.683 9.426 20.557 1.00 69.19 163 LEU A CA 1
ATOM 1277 C C . LEU A 1 163 ? 6.661 8.423 19.946 1.00 69.19 163 LEU A C 1
ATOM 1279 O O . LEU A 1 163 ? 6.733 8.262 18.727 1.00 69.19 163 LEU A O 1
ATOM 1283 N N . ASN A 1 164 ? 7.425 7.753 20.806 1.00 65.56 164 ASN A N 1
ATOM 1284 C CA . ASN A 1 164 ? 8.093 6.509 20.438 1.00 65.56 164 ASN A CA 1
ATOM 1285 C C . ASN A 1 164 ? 7.063 5.362 20.402 1.00 65.56 164 ASN A C 1
ATOM 1287 O O . ASN A 1 164 ? 5.930 5.516 20.870 1.00 65.56 164 ASN A O 1
ATOM 1291 N N . ASP A 1 165 ? 7.459 4.204 19.874 1.00 61.69 165 ASP A N 1
ATOM 1292 C CA . ASP A 1 165 ? 6.560 3.053 19.698 1.00 61.69 165 ASP A CA 1
ATOM 1293 C C . ASP A 1 165 ? 5.885 2.610 21.008 1.00 61.69 165 ASP A C 1
ATOM 1295 O O . ASP A 1 165 ? 4.730 2.182 21.009 1.00 61.69 165 ASP A O 1
ATOM 1299 N N . VAL A 1 166 ? 6.578 2.755 22.142 1.00 61.84 166 VAL A N 1
ATOM 1300 C CA . VAL A 1 166 ? 6.071 2.389 23.472 1.00 61.84 166 VAL A CA 1
ATOM 1301 C C . VAL A 1 166 ? 4.961 3.343 23.917 1.00 61.84 166 VAL A C 1
ATOM 1303 O O . VAL A 1 166 ? 3.858 2.899 24.245 1.00 61.84 166 VAL A O 1
ATOM 1306 N N . ASN A 1 167 ? 5.216 4.651 23.878 1.00 69.62 167 ASN A N 1
ATOM 1307 C CA . ASN A 1 167 ? 4.242 5.667 24.276 1.00 69.62 167 ASN A CA 1
ATOM 1308 C C . ASN A 1 167 ? 3.035 5.674 23.325 1.00 69.62 167 ASN A C 1
ATOM 1310 O O . ASN A 1 167 ? 1.893 5.782 23.774 1.00 69.62 167 ASN A O 1
ATOM 1314 N N . ALA A 1 168 ? 3.265 5.484 22.020 1.00 73.44 168 ALA A N 1
ATOM 1315 C CA . ALA A 1 168 ? 2.196 5.317 21.040 1.00 73.44 168 ALA A CA 1
ATOM 1316 C C . ALA A 1 168 ? 1.325 4.098 21.379 1.00 73.44 168 ALA A C 1
ATOM 1318 O O . ALA A 1 168 ? 0.100 4.204 21.408 1.00 73.44 168 ALA A O 1
ATOM 1319 N N . ARG A 1 169 ? 1.933 2.953 21.721 1.00 74.25 169 ARG A N 1
ATOM 1320 C CA . ARG A 1 169 ? 1.203 1.737 22.104 1.00 74.25 169 ARG A CA 1
ATOM 1321 C C . ARG A 1 169 ? 0.391 1.907 23.385 1.00 74.25 169 ARG A C 1
ATOM 1323 O O . ARG A 1 169 ? -0.748 1.450 23.432 1.00 74.25 169 ARG A O 1
ATOM 1330 N N . GLN A 1 170 ? 0.921 2.579 24.403 1.00 71.81 170 GLN A N 1
ATOM 1331 C CA . GLN A 1 170 ? 0.152 2.891 25.616 1.00 71.81 170 GLN A CA 1
ATOM 1332 C C . GLN A 1 170 ? -1.054 3.768 25.307 1.00 71.81 170 GLN A C 1
ATOM 1334 O O . GLN A 1 170 ? -2.152 3.516 25.804 1.00 71.81 170 GLN A O 1
ATOM 1339 N N . LEU A 1 171 ? -0.861 4.777 24.458 1.00 82.19 171 LEU A N 1
ATOM 1340 C CA . LEU A 1 171 ? -1.944 5.653 24.055 1.00 82.19 171 LEU A CA 1
ATOM 1341 C C . LEU A 1 171 ? -3.013 4.885 23.275 1.00 82.19 171 LEU A C 1
ATOM 1343 O O . LEU A 1 171 ? -4.195 5.039 23.565 1.00 82.19 171 LEU A O 1
ATOM 1347 N N . ILE A 1 172 ? -2.610 3.985 22.374 1.00 83.06 172 ILE A N 1
ATOM 1348 C CA . ILE A 1 172 ? -3.521 3.063 21.683 1.00 83.06 172 ILE A CA 1
ATOM 1349 C C . ILE A 1 172 ? -4.321 2.235 22.693 1.00 83.06 172 ILE A C 1
ATOM 1351 O O . ILE A 1 172 ? -5.544 2.190 22.591 1.00 83.06 172 ILE A O 1
ATOM 1355 N N . LEU A 1 173 ? -3.673 1.630 23.696 1.00 80.06 173 LEU A N 1
ATOM 1356 C CA . LEU A 1 173 ? -4.352 0.841 24.733 1.00 80.06 173 LEU A CA 1
ATOM 1357 C C . LEU A 1 173 ? -5.335 1.688 25.560 1.00 80.06 173 LEU A C 1
ATOM 1359 O O . LEU A 1 173 ? -6.432 1.235 25.881 1.00 80.06 173 LEU A O 1
ATOM 1363 N N . LYS A 1 174 ? -4.993 2.938 25.875 1.00 83.62 174 LYS A N 1
ATOM 1364 C CA . LYS A 1 174 ? -5.905 3.852 26.577 1.00 83.62 174 LYS A CA 1
ATOM 1365 C C . LYS A 1 174 ? -7.115 4.207 25.706 1.00 83.62 174 LYS A C 1
ATOM 1367 O O . LYS A 1 174 ? -8.261 4.108 26.144 1.00 83.62 174 LYS A O 1
ATOM 1372 N N . LEU A 1 175 ? -6.867 4.597 24.459 1.00 89.62 175 LEU A N 1
ATOM 1373 C CA . LEU A 1 175 ? -7.891 5.049 23.518 1.00 89.62 175 LEU A CA 1
ATOM 1374 C C . LEU A 1 175 ? -8.816 3.919 23.074 1.00 89.62 175 LEU A C 1
ATOM 1376 O O . LEU A 1 175 ? -10.029 4.118 23.013 1.00 89.62 175 LEU A O 1
ATOM 1380 N N . GLN A 1 176 ? -8.280 2.718 22.834 1.00 91.00 176 GLN A N 1
ATOM 1381 C CA . GLN A 1 176 ? -9.076 1.561 22.425 1.00 91.00 176 GLN A CA 1
ATOM 1382 C C . GLN A 1 176 ? -10.141 1.201 23.465 1.00 91.00 176 GLN A C 1
ATOM 1384 O O . GLN A 1 176 ? -11.201 0.700 23.099 1.00 91.00 176 GLN A O 1
ATOM 1389 N N . HIS A 1 177 ? -9.900 1.488 24.750 1.00 87.94 177 HIS A N 1
ATOM 1390 C CA . HIS A 1 177 ? -10.846 1.238 25.839 1.00 87.94 177 HIS A CA 1
ATOM 1391 C C . HIS A 1 177 ? -11.733 2.446 26.179 1.00 87.94 177 HIS A C 1
ATOM 1393 O O . HIS A 1 177 ? -12.741 2.270 26.861 1.00 87.94 177 HIS A O 1
ATOM 1399 N N . ASN A 1 178 ? -11.502 3.621 25.586 1.00 91.94 178 ASN A N 1
ATOM 1400 C CA . ASN A 1 178 ? -12.371 4.782 25.763 1.00 91.94 178 ASN A CA 1
ATOM 1401 C C . ASN A 1 178 ? -13.704 4.640 24.995 1.00 91.94 178 ASN A C 1
ATOM 1403 O O . ASN A 1 178 ? -13.790 4.861 23.787 1.00 91.94 178 ASN A O 1
ATOM 1407 N N . THR A 1 179 ? -14.765 4.259 25.707 1.00 94.62 179 THR A N 1
ATOM 1408 C CA . THR A 1 179 ? -16.088 3.993 25.117 1.00 94.62 179 THR A CA 1
ATOM 1409 C C . THR A 1 179 ? -16.762 5.235 24.541 1.00 94.62 179 THR A C 1
ATOM 1411 O O . THR A 1 179 ? -17.458 5.129 23.532 1.00 94.62 179 THR A O 1
ATOM 1414 N N . GLU A 1 180 ? -16.566 6.404 25.147 1.00 96.19 180 GLU A N 1
ATOM 1415 C CA . GLU A 1 180 ? -17.151 7.651 24.651 1.00 96.19 180 GLU A CA 1
ATOM 1416 C C . GLU A 1 180 ? -16.553 8.035 23.295 1.00 96.19 180 GLU A C 1
ATOM 1418 O O . GLU A 1 180 ? -17.297 8.244 22.333 1.00 96.19 180 GLU A O 1
ATOM 1423 N N . LEU A 1 181 ? -15.221 8.017 23.197 1.00 96.00 181 LEU A N 1
ATOM 1424 C CA . LEU A 1 181 ? -14.496 8.280 21.959 1.00 96.00 181 LEU A CA 1
ATOM 1425 C C . LEU A 1 181 ? -14.902 7.301 20.853 1.00 96.00 181 LEU A C 1
ATOM 1427 O O . LEU A 1 181 ? -15.253 7.731 19.754 1.00 96.00 181 LEU A O 1
ATOM 1431 N N . ARG A 1 182 ? -14.918 5.990 21.141 1.00 96.50 182 ARG A N 1
ATOM 1432 C CA . ARG A 1 182 ? -15.329 4.976 20.154 1.00 96.50 182 ARG A CA 1
ATOM 1433 C C . ARG A 1 182 ? -16.741 5.227 19.638 1.00 96.50 182 ARG A C 1
ATOM 1435 O O . ARG A 1 182 ? -16.961 5.165 18.432 1.00 96.50 182 ARG A O 1
ATOM 1442 N N . ARG A 1 183 ? -17.692 5.541 20.525 1.00 96.44 183 ARG A N 1
ATOM 1443 C CA . ARG A 1 183 ? -19.083 5.823 20.141 1.00 96.44 183 ARG A CA 1
ATOM 1444 C C . ARG A 1 183 ? -19.174 7.070 19.262 1.00 96.44 183 ARG A C 1
ATOM 1446 O O . ARG A 1 183 ? -19.851 7.031 18.236 1.00 96.44 183 ARG A O 1
ATOM 1453 N N . LYS A 1 184 ? -18.459 8.142 19.627 1.00 96.69 184 LYS A N 1
ATOM 1454 C CA . LYS A 1 184 ? -18.381 9.375 18.830 1.00 96.69 184 LYS A CA 1
ATOM 1455 C C . LYS A 1 184 ? -17.845 9.076 17.430 1.00 96.69 184 LYS A C 1
ATOM 1457 O O . LYS A 1 184 ? -18.554 9.340 16.462 1.00 96.69 184 LYS A O 1
ATOM 1462 N N . ILE A 1 185 ? -16.673 8.443 17.324 1.00 96.56 185 ILE A N 1
ATOM 1463 C CA . ILE A 1 185 ? -16.052 8.095 16.036 1.00 96.56 185 ILE A CA 1
ATOM 1464 C C . ILE A 1 185 ? -16.986 7.207 15.209 1.00 96.56 185 ILE A C 1
ATOM 1466 O O . ILE A 1 185 ? -17.250 7.507 14.048 1.00 96.56 185 ILE A O 1
ATOM 1470 N N . PHE A 1 186 ? -17.537 6.144 15.798 1.00 96.19 186 PHE A N 1
ATOM 1471 C CA . PHE A 1 186 ? -18.422 5.224 15.084 1.00 96.19 186 PHE A CA 1
ATOM 1472 C C . PHE A 1 186 ? -19.649 5.933 14.493 1.00 96.19 186 PHE A C 1
ATOM 1474 O O . PHE A 1 186 ? -19.985 5.703 13.327 1.00 96.19 186 PHE A O 1
ATOM 1481 N N . SER A 1 187 ? -20.280 6.815 15.279 1.00 95.75 187 SER A N 1
ATOM 1482 C CA . SER A 1 187 ? -21.463 7.575 14.860 1.00 95.75 187 SER A CA 1
ATOM 1483 C C . SER A 1 187 ? -21.146 8.600 13.765 1.00 95.75 187 SER A C 1
ATOM 1485 O O . SER A 1 187 ? -21.876 8.678 12.774 1.00 95.75 187 SER A O 1
ATOM 1487 N N . GLN A 1 188 ? -20.012 9.301 13.877 1.00 95.38 188 GLN A N 1
ATOM 1488 C CA . GLN A 1 188 ? -19.536 10.279 12.894 1.00 95.38 188 GLN A CA 1
ATOM 1489 C C . GLN A 1 188 ? -19.283 9.645 11.519 1.00 95.38 188 GLN A C 1
ATOM 1491 O O . GLN A 1 188 ? -19.473 10.293 10.494 1.00 95.38 188 GLN A O 1
ATOM 1496 N N . GLN A 1 189 ? -18.900 8.366 11.476 1.00 95.25 189 GLN A N 1
ATOM 1497 C CA . GLN A 1 189 ? -18.592 7.669 10.224 1.00 95.25 189 GLN A CA 1
ATOM 1498 C C . GLN A 1 189 ? -19.814 7.098 9.491 1.00 95.25 189 GLN A C 1
ATOM 1500 O O . GLN A 1 189 ? -19.650 6.477 8.445 1.00 95.25 189 GLN A O 1
ATOM 1505 N N . THR A 1 190 ? -21.040 7.305 9.986 1.00 95.06 190 THR A N 1
ATOM 1506 C CA . THR A 1 190 ? -22.258 6.732 9.378 1.00 95.06 190 THR A CA 1
ATOM 1507 C C . THR A 1 190 ? -22.425 7.121 7.907 1.00 95.06 190 THR A C 1
ATOM 1509 O O . THR A 1 190 ? -22.619 6.242 7.067 1.00 95.06 190 THR A O 1
ATOM 1512 N N . GLY A 1 191 ? -22.282 8.411 7.578 1.00 95.62 191 GLY A N 1
ATOM 1513 C CA . GLY A 1 191 ? -22.384 8.895 6.196 1.00 95.62 191 GLY A CA 1
ATOM 1514 C C . GLY A 1 191 ? -21.284 8.330 5.295 1.00 95.62 191 GLY A C 1
ATOM 1515 O O . GLY A 1 191 ? -21.575 7.722 4.269 1.00 95.62 191 GLY A O 1
ATOM 1516 N N . SER A 1 192 ? -20.021 8.438 5.719 1.00 95.88 192 SER A N 1
ATOM 1517 C CA . SER A 1 192 ? -18.868 7.913 4.973 1.00 95.88 192 SER A CA 1
ATOM 1518 C C . SER A 1 192 ? -18.957 6.405 4.732 1.00 95.88 192 SER A C 1
ATOM 1520 O O . SER A 1 192 ? -18.613 5.934 3.651 1.00 95.88 192 SER A O 1
ATOM 1522 N N . ARG A 1 193 ? -19.446 5.641 5.718 1.00 96.00 193 ARG A N 1
ATOM 1523 C CA . ARG A 1 193 ? -19.658 4.193 5.603 1.00 96.00 193 ARG A CA 1
ATOM 1524 C C . ARG A 1 193 ? -20.734 3.866 4.574 1.00 96.00 193 ARG A C 1
ATOM 1526 O O . ARG A 1 193 ? -20.539 2.945 3.786 1.00 96.00 193 ARG A O 1
ATOM 1533 N N . PHE A 1 194 ? -21.835 4.619 4.552 1.00 95.94 194 PHE A N 1
ATOM 1534 C CA . PHE A 1 194 ? -22.880 4.453 3.542 1.00 95.94 194 PHE A CA 1
ATOM 1535 C C . PHE A 1 194 ? -22.346 4.736 2.132 1.00 95.94 194 PHE A C 1
ATOM 1537 O O . PHE A 1 194 ? -22.516 3.902 1.244 1.00 95.94 194 PHE A O 1
ATOM 1544 N N . SER A 1 195 ? -21.635 5.851 1.938 1.00 97.38 195 SER A N 1
ATOM 1545 C CA . SER A 1 195 ? -21.036 6.195 0.643 1.00 97.38 195 SER A CA 1
ATOM 1546 C C . SER A 1 195 ? -20.002 5.162 0.185 1.00 97.38 195 SER A C 1
ATOM 1548 O O . SER A 1 195 ? -20.007 4.763 -0.977 1.00 97.38 195 SER A O 1
ATOM 1550 N N . LEU A 1 196 ? -19.146 4.681 1.094 1.00 97.19 196 LEU A N 1
ATOM 1551 C CA . LEU A 1 196 ? -18.185 3.614 0.806 1.00 97.19 196 LEU A CA 1
ATOM 1552 C C . LEU A 1 196 ? -18.894 2.320 0.388 1.00 97.19 196 LEU A C 1
ATOM 1554 O O . LEU A 1 196 ? -18.531 1.730 -0.623 1.00 97.19 196 LEU A O 1
ATOM 1558 N N . LEU A 1 197 ? -19.914 1.884 1.131 1.00 95.56 197 LEU A N 1
ATOM 1559 C CA . LEU A 1 197 ? -20.687 0.686 0.791 1.00 95.56 197 LEU A CA 1
ATOM 1560 C C . LEU A 1 197 ? -21.385 0.818 -0.566 1.00 95.56 197 LEU A C 1
ATOM 1562 O O . LEU A 1 197 ? -21.402 -0.146 -1.327 1.00 95.56 197 LEU A O 1
ATOM 1566 N N . ALA A 1 198 ? -21.949 1.988 -0.874 1.00 95.62 198 ALA A N 1
ATOM 1567 C CA . ALA A 1 198 ? -22.579 2.249 -2.163 1.00 95.62 198 ALA A CA 1
ATOM 1568 C C . ALA A 1 198 ? -21.562 2.169 -3.312 1.00 95.62 198 ALA A C 1
ATOM 1570 O O . ALA A 1 198 ? -21.821 1.488 -4.300 1.00 95.62 198 ALA A O 1
ATOM 1571 N N . TYR A 1 199 ? -20.386 2.785 -3.149 1.00 97.56 199 TYR A N 1
ATOM 1572 C CA . TYR A 1 199 ? -19.294 2.697 -4.121 1.00 97.56 199 TYR A CA 1
ATOM 1573 C C . TYR A 1 199 ? -18.816 1.252 -4.318 1.00 97.56 199 TYR A C 1
ATOM 1575 O O . TYR A 1 199 ? -18.730 0.770 -5.441 1.00 97.56 199 TYR A O 1
ATOM 1583 N N . LEU A 1 200 ? -18.568 0.512 -3.234 1.00 95.50 200 LEU A N 1
ATOM 1584 C CA . LEU A 1 200 ? -18.104 -0.874 -3.329 1.00 95.50 200 LEU A CA 1
ATOM 1585 C C . LEU A 1 200 ? -19.133 -1.789 -3.995 1.00 95.50 200 LEU A C 1
ATOM 1587 O O . LEU A 1 200 ? -18.749 -2.624 -4.802 1.00 95.50 200 LEU A O 1
ATOM 1591 N N . LYS A 1 201 ? -20.425 -1.632 -3.690 1.00 93.00 201 LYS A N 1
ATOM 1592 C CA . LYS A 1 201 ? -21.497 -2.399 -4.346 1.00 93.00 201 LYS A CA 1
ATOM 1593 C C . LYS A 1 201 ? -21.626 -2.080 -5.835 1.00 93.00 201 LYS A C 1
ATOM 1595 O O . LYS A 1 201 ? -22.040 -2.950 -6.588 1.00 93.00 201 LYS A O 1
ATOM 1600 N N . GLN A 1 202 ? -21.309 -0.850 -6.238 1.00 94.75 202 GLN A N 1
ATOM 1601 C CA . GLN A 1 202 ? -21.303 -0.441 -7.641 1.00 94.75 202 GLN A CA 1
ATOM 1602 C C . GLN A 1 202 ? -20.136 -1.078 -8.408 1.00 94.75 202 GLN A C 1
ATOM 1604 O O . GLN A 1 202 ? -20.323 -1.557 -9.521 1.00 94.75 202 GLN A O 1
ATOM 1609 N N . GLU A 1 203 ? -18.938 -1.092 -7.819 1.00 94.56 203 GLU A N 1
ATOM 1610 C CA . GLU A 1 203 ? -17.718 -1.512 -8.521 1.00 94.56 203 GLU A CA 1
ATOM 1611 C C . GLU A 1 203 ? -17.423 -3.018 -8.423 1.00 94.56 203 GLU A C 1
ATOM 1613 O O . GLU A 1 203 ? -16.820 -3.610 -9.328 1.00 94.56 203 GLU A O 1
ATOM 1618 N N . LEU A 1 204 ? -17.793 -3.652 -7.308 1.00 93.50 204 LEU A N 1
ATOM 1619 C CA . LEU A 1 204 ? -17.479 -5.053 -7.044 1.00 93.50 204 LEU A CA 1
ATOM 1620 C C . LEU A 1 204 ? -18.571 -5.989 -7.560 1.00 93.50 204 LEU A C 1
ATOM 1622 O O . LEU A 1 204 ? -19.743 -5.860 -7.217 1.00 93.50 204 LEU A O 1
ATOM 1626 N N . ASP A 1 205 ? -18.153 -7.011 -8.302 1.00 87.75 205 ASP A N 1
ATOM 1627 C CA . ASP A 1 205 ? -19.008 -8.125 -8.708 1.00 87.75 205 ASP A CA 1
ATOM 1628 C C . ASP A 1 205 ? -19.126 -9.139 -7.556 1.00 87.75 205 ASP A C 1
ATOM 1630 O O . ASP A 1 205 ? -18.442 -10.165 -7.522 1.00 87.75 205 ASP A O 1
ATOM 1634 N N . LEU A 1 206 ? -19.956 -8.802 -6.563 1.00 85.38 206 LEU A N 1
ATOM 1635 C CA . LEU A 1 206 ? -20.144 -9.610 -5.350 1.00 85.38 206 LEU A CA 1
ATOM 1636 C C . LEU A 1 206 ? -20.969 -10.886 -5.598 1.00 85.38 206 LEU A C 1
ATOM 1638 O O . LEU A 1 206 ? -20.869 -11.826 -4.813 1.00 85.38 206 LEU A O 1
ATOM 1642 N N . GLU A 1 207 ? -21.775 -10.927 -6.663 1.00 78.19 207 GLU A N 1
ATOM 1643 C CA . GLU A 1 207 ? -22.679 -12.049 -6.957 1.00 78.19 207 GLU A CA 1
ATOM 1644 C C . GLU A 1 207 ? -21.992 -13.174 -7.734 1.00 78.19 207 GLU A C 1
ATOM 1646 O O . GLU A 1 207 ? -22.221 -14.351 -7.450 1.00 78.19 207 GLU A O 1
ATOM 1651 N N . LYS A 1 208 ? -21.162 -12.829 -8.728 1.00 69.44 208 LYS A N 1
ATOM 1652 C CA . LYS A 1 208 ? -20.576 -13.806 -9.661 1.00 69.44 208 LYS A CA 1
ATOM 1653 C C . LYS A 1 208 ? -19.095 -14.078 -9.405 1.00 69.44 208 LYS A C 1
ATOM 1655 O O . LYS A 1 208 ? -18.578 -15.080 -9.890 1.00 69.44 208 LYS A O 1
ATOM 1660 N N . GLY A 1 209 ? -18.400 -13.190 -8.697 1.00 66.94 209 GLY A N 1
ATOM 1661 C CA . GLY A 1 209 ? -16.951 -13.070 -8.814 1.00 66.94 209 GLY A CA 1
ATOM 1662 C C . GLY A 1 209 ? -16.131 -14.074 -8.005 1.00 66.94 209 GLY A C 1
ATOM 1663 O O . GLY A 1 209 ? -16.106 -14.023 -6.778 1.00 66.94 209 GLY A O 1
ATOM 1664 N N . ASN A 1 210 ? -15.324 -14.880 -8.699 1.00 87.44 210 ASN A N 1
ATOM 1665 C CA . ASN A 1 210 ? -13.989 -15.225 -8.214 1.00 87.44 210 ASN A CA 1
ATOM 1666 C C . ASN A 1 210 ? -13.056 -14.070 -8.595 1.00 87.44 210 ASN A C 1
ATOM 1668 O O . ASN A 1 210 ? -12.598 -13.973 -9.733 1.00 87.44 210 ASN A O 1
ATOM 1672 N N . PHE A 1 211 ? -12.799 -13.154 -7.666 1.00 95.44 211 PHE A N 1
ATOM 1673 C CA . PHE A 1 211 ? -11.932 -12.004 -7.919 1.00 95.44 211 PHE A CA 1
ATOM 1674 C C . PHE A 1 211 ? -10.788 -11.918 -6.915 1.00 95.44 211 PHE A C 1
ATOM 1676 O O . PHE A 1 211 ? -10.876 -12.442 -5.806 1.00 95.44 211 PHE A O 1
ATOM 1683 N N . GLY A 1 212 ? -9.725 -11.217 -7.307 1.00 96.81 212 GLY A N 1
ATOM 1684 C CA . GLY A 1 212 ? -8.607 -10.871 -6.434 1.00 96.81 212 GLY A CA 1
ATOM 1685 C C . GLY A 1 212 ? -8.451 -9.363 -6.276 1.00 96.81 212 GLY A C 1
ATOM 1686 O O . GLY A 1 212 ? -8.775 -8.600 -7.185 1.00 96.81 212 GLY A O 1
ATOM 1687 N N . LEU A 1 213 ? -7.936 -8.930 -5.128 1.00 97.88 213 LEU A N 1
ATOM 1688 C CA . LEU A 1 213 ? -7.467 -7.561 -4.916 1.00 97.88 213 LEU A CA 1
ATOM 1689 C C . LEU A 1 213 ? -5.964 -7.495 -5.187 1.00 97.88 213 LEU A C 1
ATOM 1691 O O . LEU A 1 213 ? -5.229 -8.407 -4.820 1.00 97.88 213 LEU A O 1
ATOM 1695 N N . VAL A 1 214 ? -5.500 -6.406 -5.783 1.00 98.38 214 VAL A N 1
ATOM 1696 C CA . VAL A 1 214 ? -4.081 -6.165 -6.048 1.00 98.38 214 VAL A CA 1
ATOM 1697 C C . VAL A 1 214 ? -3.668 -4.870 -5.377 1.00 98.38 214 VAL A C 1
ATOM 1699 O O . VAL A 1 214 ? -4.198 -3.805 -5.684 1.00 98.38 214 VAL A O 1
ATOM 1702 N N . ASP A 1 215 ? -2.693 -4.970 -4.489 1.00 95.06 215 ASP A N 1
ATOM 1703 C CA . ASP A 1 215 ? -1.995 -3.848 -3.880 1.00 95.06 215 ASP A CA 1
ATOM 1704 C C . ASP A 1 215 ? -0.494 -3.984 -4.194 1.00 95.06 215 ASP A C 1
ATOM 1706 O O . ASP A 1 215 ? -0.012 -5.035 -4.626 1.00 95.06 215 ASP A O 1
ATOM 1710 N N . VAL A 1 216 ? 0.267 -2.911 -4.030 1.00 92.62 216 VAL A N 1
ATOM 1711 C CA . VAL A 1 216 ? 1.719 -2.941 -4.237 1.00 92.62 216 VAL A CA 1
ATOM 1712 C C . VAL A 1 216 ? 2.409 -3.233 -2.919 1.00 92.62 216 VAL A C 1
ATOM 1714 O O . VAL A 1 216 ? 3.271 -4.109 -2.851 1.00 92.62 216 VAL A O 1
ATOM 1717 N N . GLN A 1 217 ? 2.001 -2.559 -1.848 1.00 89.25 217 GLN A N 1
ATOM 1718 C CA . GLN A 1 217 ? 2.686 -2.679 -0.575 1.00 89.25 217 GLN A CA 1
ATOM 1719 C C . GLN A 1 217 ? 1.764 -2.412 0.608 1.00 89.25 217 GLN A C 1
ATOM 1721 O O . GLN A 1 217 ? 1.060 -1.406 0.678 1.00 89.25 217 GLN A O 1
ATOM 1726 N N . GLY A 1 218 ? 1.850 -3.267 1.624 1.00 87.75 218 GLY A N 1
ATOM 1727 C CA . GLY A 1 218 ? 1.163 -3.011 2.879 1.00 87.75 218 GLY A CA 1
ATOM 1728 C C . GLY A 1 218 ? 1.245 -4.157 3.868 1.00 87.75 218 GLY A C 1
ATOM 1729 O O . GLY A 1 218 ? 1.983 -5.119 3.683 1.00 87.75 218 GLY A O 1
ATOM 1730 N N . THR A 1 219 ? 0.454 -4.033 4.931 1.00 88.38 219 THR A N 1
ATOM 1731 C CA . THR A 1 219 ? 0.265 -5.071 5.955 1.00 88.38 219 THR A CA 1
ATOM 1732 C C . THR A 1 219 ? -0.949 -5.958 5.665 1.00 88.38 219 THR A C 1
ATOM 1734 O O . THR A 1 219 ? -1.248 -6.866 6.431 1.00 88.38 219 THR A O 1
ATOM 1737 N N . GLY A 1 220 ? -1.722 -5.662 4.615 1.00 92.88 220 GLY A N 1
ATOM 1738 C CA . GLY A 1 220 ? -3.031 -6.277 4.376 1.00 92.88 220 GLY A CA 1
ATOM 1739 C C . GLY A 1 220 ? -4.187 -5.672 5.182 1.00 92.88 220 GLY A C 1
ATOM 1740 O O . GLY A 1 220 ? -5.342 -5.968 4.890 1.00 92.88 220 GLY A O 1
ATOM 1741 N N . TYR A 1 221 ? -3.927 -4.776 6.146 1.00 94.44 221 TYR A N 1
ATOM 1742 C CA . TYR A 1 221 ? -4.977 -4.232 7.020 1.00 94.44 221 TYR A CA 1
ATOM 1743 C C . TYR A 1 221 ? -6.094 -3.498 6.265 1.00 94.44 221 TYR A C 1
ATOM 1745 O O . TYR A 1 221 ? -7.270 -3.713 6.538 1.00 94.44 221 TYR A O 1
ATOM 1753 N N . THR A 1 222 ? -5.743 -2.663 5.284 1.00 95.31 222 THR A N 1
ATOM 1754 C CA . THR A 1 222 ? -6.726 -1.896 4.499 1.00 95.31 222 THR A CA 1
ATOM 1755 C C . THR A 1 222 ? -7.668 -2.815 3.712 1.00 95.31 222 THR A C 1
ATOM 1757 O O . THR A 1 222 ? -8.876 -2.588 3.711 1.00 95.31 222 THR A O 1
ATOM 1760 N N . SER A 1 223 ? -7.135 -3.878 3.104 1.00 95.56 223 SER A N 1
ATOM 1761 C CA . SER A 1 223 ? -7.925 -4.891 2.396 1.00 95.56 223 SER A CA 1
ATOM 1762 C C . SER A 1 223 ? -8.792 -5.700 3.364 1.00 95.56 223 SER A C 1
ATOM 1764 O O . SER A 1 223 ? -9.963 -5.930 3.078 1.00 95.56 223 SER A O 1
ATOM 1766 N N . SER A 1 224 ? -8.273 -6.042 4.552 1.00 95.75 224 SER A N 1
ATOM 1767 C CA . SER A 1 224 ? -9.054 -6.693 5.617 1.00 95.75 224 SER A CA 1
ATOM 1768 C C . SER A 1 224 ? -10.233 -5.849 6.091 1.00 95.75 224 SER A C 1
ATOM 1770 O O . SER A 1 224 ? -11.306 -6.401 6.316 1.00 95.75 224 SER A O 1
ATOM 1772 N N . CYS A 1 225 ? -10.070 -4.527 6.231 1.00 95.50 225 CYS A N 1
ATOM 1773 C CA . CYS A 1 225 ? -11.169 -3.631 6.602 1.00 95.50 225 CYS A CA 1
ATOM 1774 C C . CYS A 1 225 ? -12.348 -3.768 5.630 1.00 95.50 225 CYS A C 1
ATOM 1776 O O . CYS A 1 225 ? -13.484 -3.949 6.065 1.00 95.50 225 CYS A O 1
ATOM 1778 N N . ILE A 1 226 ? -12.069 -3.746 4.325 1.00 95.31 226 ILE A N 1
ATOM 1779 C CA . ILE A 1 226 ? -13.109 -3.885 3.303 1.00 95.31 226 ILE A CA 1
ATOM 1780 C C . ILE A 1 226 ? -13.660 -5.302 3.237 1.00 95.31 226 ILE A C 1
ATOM 1782 O O . ILE A 1 226 ? -14.873 -5.468 3.174 1.00 95.31 226 ILE A O 1
ATOM 1786 N N . ALA A 1 227 ? -12.814 -6.327 3.317 1.00 94.12 227 ALA A N 1
ATOM 1787 C CA . ALA A 1 227 ? -13.281 -7.708 3.325 1.00 94.12 227 ALA A CA 1
ATOM 1788 C C . ALA A 1 227 ? -14.212 -7.991 4.521 1.00 94.12 227 ALA A C 1
ATOM 1790 O O . ALA A 1 227 ? -15.241 -8.641 4.362 1.00 94.12 227 ALA A O 1
ATOM 1791 N N . ASN A 1 228 ? -13.916 -7.431 5.700 1.00 92.88 228 ASN A N 1
ATOM 1792 C CA . ASN A 1 228 ? -14.799 -7.499 6.866 1.00 92.88 228 ASN A CA 1
ATOM 1793 C C . ASN A 1 228 ? -16.119 -6.754 6.623 1.00 92.88 228 ASN A C 1
ATOM 1795 O O . ASN A 1 228 ? -17.184 -7.287 6.925 1.00 92.88 228 ASN A O 1
ATOM 1799 N N . LEU A 1 229 ? -16.063 -5.547 6.053 1.00 92.69 229 LEU A N 1
ATOM 1800 C CA . LEU A 1 229 ? -17.250 -4.750 5.733 1.00 92.69 229 LEU A CA 1
ATOM 1801 C C . LEU A 1 229 ? -18.167 -5.460 4.718 1.00 92.69 229 LEU A C 1
ATOM 1803 O O . LEU A 1 229 ? -19.390 -5.366 4.813 1.00 92.69 229 LEU A O 1
ATOM 1807 N N . LEU A 1 230 ? -17.576 -6.194 3.773 1.00 91.62 230 LEU A N 1
ATOM 1808 C CA . LEU A 1 230 ? -18.276 -6.953 2.735 1.00 91.62 230 LEU A CA 1
ATOM 1809 C C . LEU A 1 230 ? -18.697 -8.359 3.171 1.00 91.62 230 LEU A C 1
ATOM 1811 O O . LEU A 1 230 ? -19.451 -8.991 2.439 1.00 91.62 230 LEU A O 1
ATOM 1815 N N . SER A 1 231 ? -18.262 -8.848 4.334 1.00 89.81 231 SER A N 1
ATOM 1816 C CA . SER A 1 231 ? -18.463 -10.246 4.760 1.00 89.81 231 SER A CA 1
ATOM 1817 C C . SER A 1 231 ? -19.929 -10.703 4.765 1.00 89.81 231 SER A C 1
ATOM 1819 O O . SER A 1 231 ? -20.215 -11.863 4.481 1.00 89.81 231 SER A O 1
ATOM 1821 N N . TYR A 1 232 ? -20.874 -9.785 4.998 1.00 85.62 232 TYR A N 1
ATOM 1822 C CA . TYR A 1 232 ? -22.314 -10.064 4.924 1.00 85.62 232 TYR A CA 1
ATOM 1823 C C . TYR A 1 232 ? -22.831 -10.316 3.498 1.00 85.62 232 TYR A C 1
ATOM 1825 O O . TYR A 1 232 ? -23.854 -10.972 3.331 1.00 85.62 232 TYR A O 1
ATOM 1833 N N . ALA A 1 233 ? -22.156 -9.772 2.483 1.00 87.06 233 ALA A N 1
ATOM 1834 C CA . ALA A 1 233 ? -22.518 -9.901 1.070 1.00 87.06 233 ALA A CA 1
ATOM 1835 C C . ALA A 1 233 ? -21.585 -10.851 0.299 1.00 87.06 233 ALA A C 1
ATOM 1837 O O . ALA A 1 233 ? -21.962 -11.351 -0.755 1.00 87.06 233 ALA A O 1
ATOM 1838 N N . TYR A 1 234 ? -20.381 -11.112 0.815 1.00 88.69 234 TYR A N 1
ATOM 1839 C CA . TYR A 1 234 ? -19.377 -11.961 0.187 1.00 88.69 234 TYR A CA 1
ATOM 1840 C C . TYR A 1 234 ? -18.669 -12.821 1.240 1.00 88.69 234 TYR A C 1
ATOM 1842 O O . TYR A 1 234 ? -17.820 -12.348 1.991 1.00 88.69 234 TYR A O 1
ATOM 1850 N N . ASN A 1 235 ? -19.018 -14.109 1.283 1.00 84.19 235 ASN A N 1
ATOM 1851 C CA . ASN A 1 235 ? -18.585 -15.034 2.339 1.00 84.19 235 ASN A CA 1
ATOM 1852 C C . ASN A 1 235 ? -17.341 -15.875 1.968 1.00 84.19 235 ASN A C 1
ATOM 1854 O O . ASN A 1 235 ? -17.001 -16.839 2.653 1.00 84.19 235 ASN A O 1
ATOM 1858 N N . ARG A 1 236 ? -16.663 -15.568 0.855 1.00 88.69 236 ARG A N 1
ATOM 1859 C CA . ARG A 1 236 ? -15.415 -16.245 0.462 1.00 88.69 236 ARG A CA 1
ATOM 1860 C C . ARG A 1 236 ? -14.214 -15.418 0.903 1.00 88.69 236 ARG A C 1
ATOM 1862 O O . ARG A 1 236 ? -14.281 -14.193 0.971 1.00 88.69 236 ARG A O 1
ATOM 1869 N N . LYS A 1 237 ? -13.080 -16.080 1.145 1.00 92.31 237 LYS A N 1
ATOM 1870 C CA . LYS A 1 237 ? -11.814 -15.359 1.304 1.00 92.31 237 LYS A CA 1
ATOM 1871 C C . LYS A 1 237 ? -11.430 -14.711 -0.020 1.00 92.31 237 LYS A C 1
ATOM 1873 O O . LYS A 1 237 ? -11.435 -15.379 -1.048 1.00 92.31 237 LYS A O 1
ATOM 1878 N N . ILE A 1 238 ? -11.067 -13.438 0.028 1.00 95.25 238 ILE A N 1
ATOM 1879 C CA . ILE A 1 238 ? -10.606 -12.674 -1.126 1.00 95.25 238 ILE A CA 1
ATOM 1880 C C . ILE A 1 238 ? -9.086 -12.868 -1.260 1.00 95.25 238 ILE A C 1
ATOM 1882 O O . ILE A 1 238 ? -8.353 -12.453 -0.352 1.00 95.25 238 ILE A O 1
ATOM 1886 N N . PRO A 1 239 ? -8.575 -13.479 -2.347 1.00 96.75 239 PRO A N 1
ATOM 1887 C CA . PRO A 1 239 ? -7.155 -13.424 -2.673 1.00 96.75 239 PRO A CA 1
ATOM 1888 C C . PRO A 1 239 ? -6.710 -11.968 -2.771 1.00 96.75 239 PRO A C 1
ATOM 1890 O O . PRO A 1 239 ? -7.345 -11.156 -3.441 1.00 96.75 239 PRO A O 1
ATOM 1893 N N . THR A 1 240 ? -5.659 -11.598 -2.055 1.00 97.69 240 THR A N 1
ATOM 1894 C CA . THR A 1 240 ? -5.108 -10.245 -2.098 1.00 97.69 240 THR A CA 1
ATOM 1895 C C . THR A 1 240 ? -3.611 -10.330 -2.312 1.00 97.69 240 THR A C 1
ATOM 1897 O O . THR A 1 240 ? -2.870 -10.842 -1.472 1.00 97.69 240 THR A O 1
ATOM 1900 N N . PHE A 1 241 ? -3.197 -9.824 -3.461 1.00 97.81 241 PHE A N 1
ATOM 1901 C CA . PHE A 1 241 ? -1.844 -9.878 -3.967 1.00 97.81 241 PHE A CA 1
ATOM 1902 C C . PHE A 1 241 ? -1.089 -8.607 -3.593 1.00 97.81 241 PHE A C 1
ATOM 1904 O O . PHE A 1 241 ? -1.626 -7.505 -3.718 1.00 97.81 241 PHE A O 1
ATOM 1911 N N . PHE A 1 242 ? 0.151 -8.773 -3.150 1.00 95.12 242 PHE A N 1
ATOM 1912 C CA . PHE A 1 242 ? 1.082 -7.697 -2.844 1.00 95.12 242 PHE A CA 1
ATOM 1913 C C . PHE A 1 242 ? 2.369 -7.888 -3.633 1.00 95.12 242 PHE A C 1
ATOM 1915 O O . PHE A 1 242 ? 2.851 -9.012 -3.778 1.00 95.12 242 PHE A O 1
ATOM 1922 N N . TYR A 1 243 ? 2.982 -6.788 -4.069 1.00 93.31 243 TYR A N 1
ATOM 1923 C CA . TYR A 1 243 ? 4.366 -6.843 -4.525 1.00 93.31 243 TYR A CA 1
ATOM 1924 C C . TYR A 1 243 ? 5.270 -7.156 -3.323 1.00 93.31 243 TYR A C 1
ATOM 1926 O O . TYR A 1 243 ? 6.082 -8.080 -3.371 1.00 93.31 243 TYR A O 1
ATOM 1934 N N . VAL A 1 244 ? 5.093 -6.407 -2.226 1.00 88.56 244 VAL A N 1
ATOM 1935 C CA . VAL A 1 244 ? 5.762 -6.640 -0.938 1.00 88.56 244 VAL A CA 1
ATOM 1936 C C . VAL A 1 244 ? 4.751 -6.599 0.205 1.00 88.56 244 VAL A C 1
ATOM 1938 O O . VAL A 1 244 ? 4.145 -5.562 0.486 1.00 88.56 244 VAL A O 1
ATOM 1941 N N . LEU A 1 245 ? 4.622 -7.710 0.923 1.00 86.31 245 LEU A N 1
ATOM 1942 C CA . LEU A 1 245 ? 3.847 -7.789 2.156 1.00 86.31 245 LEU A CA 1
ATOM 1943 C C . LEU A 1 245 ? 4.764 -7.590 3.373 1.00 86.31 245 LEU A C 1
ATOM 1945 O O . LEU A 1 245 ? 5.733 -8.321 3.567 1.00 86.31 245 LEU A O 1
ATOM 1949 N N . VAL A 1 246 ? 4.465 -6.596 4.212 1.00 81.06 246 VAL A N 1
ATOM 1950 C CA . VAL A 1 246 ? 5.286 -6.249 5.384 1.00 81.06 246 VAL A CA 1
ATOM 1951 C C . VAL A 1 246 ? 4.472 -6.464 6.647 1.00 81.06 246 VAL A C 1
ATOM 1953 O O . VAL A 1 246 ? 3.421 -5.853 6.789 1.00 81.06 246 VAL A O 1
ATOM 1956 N N . ASN A 1 247 ? 4.973 -7.287 7.576 1.00 80.12 247 ASN A N 1
ATOM 1957 C CA . ASN A 1 247 ? 4.333 -7.564 8.871 1.00 80.12 247 ASN A CA 1
ATOM 1958 C C . ASN A 1 247 ? 2.812 -7.793 8.735 1.00 80.12 247 ASN A C 1
ATOM 1960 O O . ASN A 1 247 ? 2.024 -6.989 9.246 1.00 80.12 247 ASN A O 1
ATOM 1964 N N . PRO A 1 248 ? 2.392 -8.831 7.988 1.00 83.62 248 PRO A N 1
ATOM 1965 C CA . PRO A 1 248 ? 0.995 -9.007 7.628 1.00 83.62 248 PRO A CA 1
ATOM 1966 C C . PRO A 1 248 ? 0.089 -9.142 8.846 1.00 83.62 248 PRO A C 1
ATOM 1968 O O . PRO A 1 248 ? 0.417 -9.830 9.814 1.00 83.62 248 PRO A O 1
ATOM 1971 N N . VAL A 1 249 ? -1.089 -8.523 8.770 1.00 85.94 249 VAL A N 1
ATOM 1972 C CA . VAL A 1 249 ? -2.158 -8.768 9.739 1.00 85.94 249 VAL A CA 1
ATOM 1973 C C . VAL A 1 249 ? -2.770 -10.148 9.518 1.00 85.94 249 VAL A C 1
ATOM 1975 O O . VAL A 1 249 ? -2.747 -10.696 8.416 1.00 85.94 249 VAL A O 1
ATOM 1978 N N . VAL A 1 250 ? -3.389 -10.697 10.559 1.00 86.25 250 VAL A N 1
ATOM 1979 C CA . VAL A 1 250 ? -4.219 -11.897 10.421 1.00 86.25 250 VAL A CA 1
ATOM 1980 C C . VAL A 1 25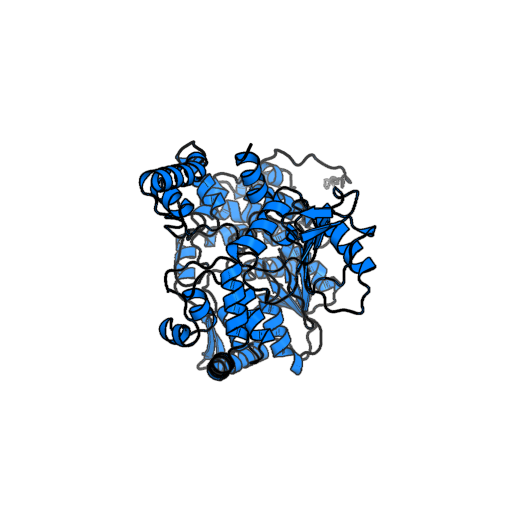0 ? -5.603 -11.480 9.927 1.00 86.25 250 VAL A C 1
ATOM 1982 O O . VAL A 1 250 ? -6.225 -10.591 10.505 1.00 86.25 250 VAL A O 1
ATOM 1985 N N . SER A 1 251 ? -6.094 -12.127 8.869 1.00 88.81 251 SER A N 1
ATOM 1986 C CA . SER A 1 251 ? -7.422 -11.874 8.300 1.00 88.81 251 SER A CA 1
ATOM 1987 C C . SER A 1 251 ? -8.219 -13.165 8.155 1.00 88.81 251 SER A C 1
ATOM 1989 O O . SER A 1 251 ? -7.704 -14.174 7.670 1.00 88.81 251 SER A O 1
ATOM 1991 N N . SER A 1 252 ? -9.492 -13.137 8.553 1.00 89.88 252 SER A N 1
ATOM 1992 C CA . SER A 1 252 ? -10.436 -14.235 8.309 1.00 89.88 252 SER A CA 1
ATOM 1993 C C . SER A 1 252 ? -11.050 -14.187 6.909 1.00 89.88 252 SER A C 1
ATOM 1995 O O . SER A 1 252 ? -11.506 -15.220 6.428 1.00 89.88 252 SER A O 1
ATOM 1997 N N . HIS A 1 253 ? -11.025 -13.026 6.246 1.00 93.62 253 HIS A N 1
ATOM 1998 C CA . HIS A 1 253 ? -11.708 -12.785 4.969 1.00 93.62 253 HIS A CA 1
ATOM 1999 C C . HIS A 1 253 ? -10.753 -12.489 3.802 1.00 93.62 253 HIS A C 1
ATOM 2001 O O . HIS A 1 253 ? -11.200 -12.384 2.665 1.00 93.62 253 HIS A O 1
ATOM 2007 N N . CYS A 1 254 ? -9.442 -12.404 4.045 1.00 95.00 254 CYS A N 1
ATOM 2008 C CA . CYS A 1 254 ? -8.432 -12.283 2.992 1.00 95.00 254 CYS A CA 1
ATOM 2009 C C . CYS A 1 254 ? -7.475 -13.479 2.997 1.00 95.00 254 CYS A C 1
ATOM 2011 O O . CYS A 1 254 ? -7.162 -14.044 4.047 1.00 95.00 254 CYS A O 1
ATOM 2013 N N . HIS A 1 255 ? -6.974 -13.829 1.816 1.00 95.12 255 HIS A N 1
ATOM 2014 C CA . HIS A 1 255 ? -5.819 -14.701 1.639 1.00 95.12 255 HIS A CA 1
ATOM 2015 C C . HIS A 1 255 ? -4.695 -13.878 1.009 1.00 95.12 255 HIS A C 1
ATOM 2017 O O . HIS A 1 255 ? -4.799 -13.479 -0.147 1.00 95.12 255 HIS A O 1
ATOM 2023 N N . PHE A 1 256 ? -3.665 -13.562 1.794 1.00 95.50 256 PHE A N 1
ATOM 2024 C CA . PHE A 1 256 ? -2.567 -12.708 1.348 1.00 95.50 256 PHE A CA 1
ATOM 2025 C C . PHE A 1 256 ? -1.494 -13.506 0.616 1.00 95.50 256 PHE A C 1
ATOM 2027 O O . PHE A 1 256 ? -1.022 -14.515 1.139 1.00 95.50 256 PHE A O 1
ATOM 2034 N N . LEU A 1 257 ? -1.091 -13.015 -0.555 1.00 94.44 257 LEU A N 1
ATOM 2035 C CA . LEU A 1 257 ? 0.021 -13.542 -1.340 1.00 94.44 257 LEU A CA 1
ATOM 2036 C C . LEU A 1 257 ? 1.011 -12.411 -1.620 1.00 94.44 257 LEU A C 1
ATOM 2038 O O . LEU A 1 257 ? 0.598 -11.302 -1.959 1.00 94.44 257 LEU A O 1
ATOM 2042 N N . SER A 1 258 ? 2.304 -12.691 -1.483 1.00 93.25 258 SER A N 1
ATOM 2043 C CA . SER A 1 258 ? 3.381 -11.742 -1.771 1.00 93.25 258 SER A CA 1
ATOM 2044 C C . SER A 1 258 ? 4.172 -12.229 -2.977 1.00 93.25 258 SER A C 1
ATOM 2046 O O . SER A 1 258 ? 4.502 -13.410 -3.059 1.00 93.25 258 SER A O 1
ATOM 2048 N N . PHE A 1 259 ? 4.492 -11.328 -3.902 1.00 92.50 259 PHE A N 1
ATOM 2049 C CA . PHE A 1 259 ? 5.407 -11.632 -4.997 1.00 92.50 259 PHE A CA 1
ATOM 2050 C C . PHE A 1 259 ? 6.848 -11.748 -4.487 1.00 92.50 259 PHE A C 1
ATOM 2052 O O . PHE A 1 259 ? 7.580 -12.645 -4.897 1.00 92.50 259 PHE A O 1
ATOM 2059 N N . ILE A 1 260 ? 7.256 -10.865 -3.568 1.00 85.69 260 ILE A N 1
ATOM 2060 C CA . ILE A 1 260 ? 8.583 -10.882 -2.946 1.00 85.69 260 ILE A CA 1
ATOM 2061 C C . ILE A 1 260 ? 8.482 -11.203 -1.453 1.00 85.69 260 ILE A C 1
ATOM 2063 O O . ILE A 1 260 ? 7.791 -10.508 -0.710 1.00 85.69 260 ILE A O 1
ATOM 2067 N N . ASP A 1 261 ? 9.270 -12.184 -1.005 1.00 69.94 261 ASP A N 1
ATOM 2068 C CA . ASP A 1 261 ? 9.380 -12.588 0.410 1.00 69.94 261 ASP A CA 1
ATOM 2069 C C . ASP A 1 261 ? 10.600 -11.988 1.134 1.00 69.94 261 ASP A C 1
ATOM 2071 O O . ASP A 1 261 ? 10.862 -12.252 2.308 1.00 69.94 261 ASP A O 1
ATOM 2075 N N . THR A 1 262 ? 11.391 -11.166 0.444 1.00 62.06 262 THR A N 1
ATOM 2076 C CA . THR A 1 262 ? 12.619 -10.600 1.009 1.00 62.06 262 THR A CA 1
ATOM 2077 C C . THR A 1 262 ? 12.368 -9.308 1.784 1.00 62.06 262 THR A C 1
ATOM 2079 O O . THR A 1 262 ? 11.713 -8.390 1.293 1.00 62.06 262 THR A O 1
ATOM 2082 N N . LYS A 1 263 ? 12.997 -9.179 2.961 1.00 61.78 263 LYS A N 1
ATOM 2083 C CA . LYS A 1 263 ? 13.075 -7.915 3.707 1.00 61.78 263 LYS A CA 1
ATOM 2084 C C . LYS A 1 263 ? 13.909 -6.889 2.929 1.00 61.78 263 LYS A C 1
ATOM 2086 O O . LYS A 1 263 ? 15.137 -6.963 2.920 1.00 61.78 263 LYS A O 1
ATOM 2091 N N . LEU A 1 264 ? 13.246 -5.937 2.276 1.00 62.44 264 LEU A N 1
ATOM 2092 C CA . LEU A 1 264 ? 13.894 -4.767 1.679 1.00 62.44 264 LEU A CA 1
ATOM 2093 C C . LEU A 1 264 ? 14.216 -3.727 2.758 1.00 62.44 264 LEU A C 1
ATOM 2095 O O . LEU A 1 264 ? 13.498 -3.602 3.750 1.00 62.44 264 LEU A O 1
ATOM 2099 N N . SER A 1 265 ? 15.303 -2.980 2.559 1.00 58.16 265 SER A N 1
ATOM 2100 C CA . SER A 1 265 ? 15.726 -1.930 3.489 1.00 58.16 265 SER A CA 1
ATOM 2101 C C . SER A 1 265 ? 14.834 -0.684 3.377 1.00 58.16 265 SER A C 1
ATOM 2103 O O . SER A 1 265 ? 14.563 -0.030 4.385 1.00 58.16 265 SER A O 1
ATOM 2105 N N . SER A 1 266 ? 14.311 -0.429 2.173 1.00 61.19 266 SER A N 1
ATOM 2106 C CA . SER A 1 266 ? 13.250 0.532 1.882 1.00 61.19 266 SER A CA 1
ATOM 2107 C C . SER A 1 266 ? 12.018 -0.188 1.348 1.00 61.19 266 SER A C 1
ATOM 2109 O O . SER A 1 266 ? 11.971 -0.581 0.183 1.00 61.19 266 SER A O 1
ATOM 2111 N N . SER A 1 267 ? 11.001 -0.355 2.189 1.00 60.69 267 SER A N 1
ATOM 2112 C CA . SER A 1 267 ? 9.756 -0.992 1.766 1.00 60.69 267 SER A CA 1
ATOM 2113 C C . SER A 1 267 ? 8.994 -0.125 0.750 1.00 60.69 267 SER A C 1
ATOM 2115 O O . SER A 1 267 ? 8.490 -0.675 -0.218 1.00 60.69 267 SER A O 1
ATOM 2117 N N . SER A 1 268 ? 9.038 1.209 0.883 1.00 72.75 268 SER A N 1
ATOM 2118 C CA . SER A 1 268 ? 8.361 2.218 0.038 1.00 72.75 268 SER A CA 1
ATOM 2119 C C . SER A 1 268 ? 8.913 2.393 -1.381 1.00 72.75 268 SER A C 1
ATOM 2121 O O . SER A 1 268 ? 8.391 3.197 -2.150 1.00 72.75 268 SER A O 1
ATOM 2123 N N . LEU A 1 269 ? 9.977 1.674 -1.752 1.00 81.44 269 LEU A N 1
ATOM 2124 C CA . LEU A 1 269 ? 10.653 1.888 -3.031 1.00 81.44 269 LEU A CA 1
ATOM 2125 C C . LEU A 1 269 ? 9.721 1.610 -4.222 1.00 81.44 269 LEU A C 1
ATOM 2127 O O . LEU A 1 269 ? 9.737 2.354 -5.200 1.00 81.44 269 LEU A O 1
ATOM 2131 N N . MET A 1 270 ? 8.869 0.585 -4.118 1.00 86.81 270 MET A N 1
ATOM 2132 C CA . MET A 1 270 ? 7.917 0.244 -5.178 1.00 86.81 270 MET A CA 1
ATOM 2133 C C . MET A 1 270 ? 6.853 1.320 -5.412 1.00 86.81 270 MET A C 1
ATOM 2135 O O . MET A 1 270 ? 6.453 1.508 -6.558 1.00 86.81 270 MET A O 1
ATOM 2139 N N . GLU A 1 271 ? 6.461 2.087 -4.387 1.00 87.62 271 GLU A N 1
ATOM 2140 C CA . GLU A 1 271 ? 5.497 3.191 -4.538 1.00 87.62 271 GLU A CA 1
ATOM 2141 C C . GLU A 1 271 ? 5.995 4.272 -5.519 1.00 87.62 271 GLU A C 1
ATOM 2143 O O . GLU A 1 271 ? 5.197 4.962 -6.155 1.00 87.62 271 GLU A O 1
ATOM 2148 N N . LEU A 1 272 ? 7.318 4.415 -5.682 1.00 88.44 272 LEU A N 1
ATOM 2149 C CA . LEU A 1 272 ? 7.911 5.347 -6.646 1.00 88.44 272 LEU A CA 1
ATOM 2150 C C . LEU A 1 272 ? 7.714 4.882 -8.094 1.00 88.44 272 LEU A C 1
ATOM 2152 O O . LEU A 1 272 ? 7.491 5.696 -8.995 1.00 88.44 272 LEU A O 1
ATOM 2156 N N . PHE A 1 273 ? 7.770 3.568 -8.316 1.00 92.00 273 PHE A N 1
ATOM 2157 C CA . PHE A 1 273 ? 7.649 2.962 -9.639 1.00 92.00 273 PHE A CA 1
ATOM 2158 C C . PHE A 1 273 ? 6.194 2.866 -10.119 1.00 92.00 273 PHE A C 1
ATOM 2160 O O . PHE A 1 273 ? 5.947 2.826 -11.320 1.00 92.00 273 PHE A O 1
ATOM 2167 N N . THR A 1 274 ? 5.215 2.836 -9.213 1.00 93.25 274 THR A N 1
ATOM 2168 C CA . THR A 1 274 ? 3.838 2.453 -9.573 1.00 93.25 274 THR A CA 1
ATOM 2169 C C . THR A 1 274 ? 2.775 3.521 -9.304 1.00 93.25 274 THR A C 1
ATOM 2171 O O . THR A 1 274 ? 1.575 3.247 -9.352 1.00 93.25 274 THR A O 1
ATOM 2174 N N . ARG A 1 275 ? 3.192 4.763 -9.056 1.00 89.31 275 ARG A N 1
ATOM 2175 C CA . ARG A 1 275 ? 2.315 5.880 -8.687 1.00 89.31 275 ARG A CA 1
ATOM 2176 C C . ARG A 1 275 ? 1.335 6.252 -9.807 1.00 89.31 275 ARG A C 1
ATOM 2178 O O . ARG A 1 275 ? 1.684 6.280 -10.983 1.00 89.31 275 ARG A O 1
ATOM 2185 N N . ALA A 1 276 ? 0.104 6.612 -9.449 1.00 90.94 276 ALA A N 1
ATOM 2186 C CA . ALA A 1 276 ? -0.864 7.170 -10.397 1.00 90.94 276 ALA A CA 1
ATOM 2187 C C . ALA A 1 276 ? -0.728 8.697 -10.533 1.00 90.94 276 ALA A C 1
ATOM 2189 O O . ALA A 1 276 ? -0.269 9.382 -9.619 1.00 90.94 276 ALA A O 1
ATOM 2190 N N . LEU A 1 277 ? -1.221 9.246 -11.649 1.00 88.81 277 LEU A N 1
ATOM 2191 C CA . LEU A 1 277 ? -1.301 10.692 -11.913 1.00 88.81 277 LEU A CA 1
ATOM 2192 C C . LEU A 1 277 ? -2.565 11.347 -11.329 1.00 88.81 277 LEU A C 1
ATOM 2194 O O . LEU A 1 277 ? -3.096 12.306 -11.888 1.00 88.81 277 LEU A O 1
ATOM 2198 N N . HIS A 1 278 ? -3.058 10.837 -10.206 1.00 88.75 278 HIS A N 1
ATOM 2199 C CA . HIS A 1 278 ? -4.147 11.436 -9.444 1.00 88.75 278 HIS A CA 1
ATOM 2200 C C . HIS A 1 278 ? -3.836 11.377 -7.950 1.00 88.75 278 HIS A C 1
ATOM 2202 O O . HIS A 1 278 ? -3.023 10.568 -7.502 1.00 88.75 278 HIS A O 1
ATOM 2208 N N . GLY A 1 279 ? -4.481 12.248 -7.176 1.00 86.50 279 GLY A N 1
ATOM 2209 C CA . GLY A 1 279 ? -4.275 12.287 -5.736 1.00 86.50 279 GLY A CA 1
ATOM 2210 C C . GLY A 1 279 ? -4.920 11.123 -4.994 1.00 86.50 279 GLY A C 1
ATOM 2211 O O . GLY A 1 279 ? -5.654 10.306 -5.558 1.00 86.50 279 GLY A O 1
ATOM 2212 N N . GLN A 1 280 ? -4.651 11.080 -3.693 1.00 88.31 280 GLN A N 1
ATOM 2213 C CA . GLN A 1 280 ? -5.260 10.129 -2.771 1.00 88.31 280 GLN A CA 1
ATOM 2214 C C . GLN A 1 280 ? -6.790 10.286 -2.727 1.00 88.31 280 GLN A C 1
ATOM 2216 O O . GLN A 1 280 ? -7.309 11.401 -2.628 1.00 88.31 280 GLN A O 1
ATOM 2221 N N . THR A 1 281 ? -7.498 9.157 -2.721 1.00 93.62 281 THR A N 1
ATOM 2222 C CA . THR A 1 281 ? -8.943 9.088 -2.469 1.00 93.62 281 THR A CA 1
ATOM 2223 C C . THR A 1 281 ? -9.250 9.501 -1.034 1.00 93.62 281 THR A C 1
ATOM 2225 O O . THR A 1 281 ? -8.693 8.928 -0.098 1.00 93.62 281 THR A O 1
ATOM 2228 N N . ILE A 1 282 ? -10.135 10.472 -0.822 1.00 92.50 282 ILE A N 1
ATOM 2229 C CA . ILE A 1 282 ? -10.506 10.954 0.518 1.00 92.50 282 ILE A CA 1
ATOM 2230 C C . ILE A 1 282 ? -11.923 10.560 0.946 1.00 92.50 282 ILE A C 1
ATOM 2232 O O . ILE A 1 282 ? -12.223 10.677 2.133 1.00 92.50 282 ILE A O 1
ATOM 2236 N N . GLY A 1 283 ? -12.756 10.082 0.021 1.00 95.44 283 GLY A N 1
ATOM 2237 C CA . GLY A 1 283 ? -14.137 9.665 0.260 1.00 95.44 283 GLY A CA 1
ATOM 2238 C C . GLY A 1 283 ? -14.871 9.385 -1.052 1.00 95.44 283 GLY A C 1
ATOM 2239 O O . GLY A 1 283 ? -14.230 9.274 -2.098 1.00 95.44 283 GLY A O 1
ATOM 2240 N N . TYR A 1 284 ? -16.201 9.298 -0.985 1.00 97.69 284 TYR A N 1
ATOM 2241 C CA . TYR A 1 284 ? -17.070 9.064 -2.141 1.00 97.69 284 TYR A CA 1
ATOM 2242 C C . TYR A 1 284 ? -18.319 9.925 -2.046 1.00 97.69 284 TYR A C 1
ATOM 2244 O O . TYR A 1 284 ? -18.874 10.099 -0.957 1.00 97.69 284 TYR A O 1
ATOM 2252 N N . GLU A 1 285 ? -18.786 10.398 -3.191 1.00 96.75 285 GLU A N 1
ATOM 2253 C CA . GLU A 1 285 ? -20.004 11.188 -3.311 1.00 96.75 285 GLU A CA 1
ATOM 2254 C C . GLU A 1 285 ? -20.844 10.723 -4.496 1.00 96.75 285 GLU A C 1
ATOM 2256 O O . GLU A 1 285 ? -20.349 10.075 -5.418 1.00 96.75 285 GLU A O 1
ATOM 2261 N N . LYS A 1 286 ? -22.142 11.018 -4.442 1.00 96.44 286 LYS A N 1
ATOM 2262 C CA . LYS A 1 286 ? -23.065 10.701 -5.524 1.00 96.44 286 LYS A CA 1
ATOM 2263 C C . LYS A 1 286 ? -22.996 11.820 -6.558 1.00 96.44 286 LYS A C 1
ATOM 2265 O O . LYS A 1 286 ? -23.256 12.976 -6.236 1.00 96.44 286 LYS A O 1
ATOM 2270 N N . SER A 1 287 ? -22.651 11.467 -7.786 1.00 93.88 287 SER A N 1
ATOM 2271 C CA . SER A 1 287 ? -22.638 12.383 -8.923 1.00 93.88 287 SER A CA 1
ATOM 2272 C C . SER A 1 287 ? -24.056 12.842 -9.302 1.00 93.88 287 SER A C 1
ATOM 2274 O O . SER A 1 287 ? -25.041 12.210 -8.898 1.00 93.88 287 SER A O 1
ATOM 2276 N N . PRO A 1 288 ? -24.197 13.896 -10.131 1.00 92.06 288 PRO A N 1
ATOM 2277 C CA . PRO A 1 288 ? -25.500 14.330 -10.639 1.00 92.06 288 PRO A CA 1
ATOM 2278 C C . PRO A 1 288 ? -26.270 13.245 -11.412 1.00 92.06 288 PRO A C 1
ATOM 2280 O O . PRO A 1 288 ? -27.497 13.268 -11.426 1.00 92.06 288 PRO A O 1
ATOM 2283 N N . THR A 1 289 ? -25.571 12.283 -12.028 1.00 91.00 289 THR A N 1
ATOM 2284 C CA . THR A 1 289 ? -26.173 11.139 -12.741 1.00 91.00 289 THR A CA 1
ATOM 2285 C C . THR A 1 289 ? -26.578 9.998 -11.805 1.00 91.00 289 THR A C 1
ATOM 2287 O O . THR A 1 289 ? -27.253 9.061 -12.220 1.00 91.00 289 THR A O 1
ATOM 2290 N N . GLY A 1 290 ? -26.211 10.085 -10.526 1.00 91.75 290 GLY A N 1
ATOM 2291 C CA . GLY A 1 290 ? -26.567 9.127 -9.490 1.00 91.75 290 GLY A CA 1
ATOM 2292 C C . GLY A 1 290 ? -25.523 8.044 -9.215 1.00 91.75 290 GLY A C 1
ATOM 2293 O O . GLY A 1 290 ? -25.717 7.263 -8.284 1.00 91.75 290 GLY A O 1
ATOM 2294 N N . GLU A 1 291 ? -24.419 8.021 -9.958 1.00 95.50 291 GLU A N 1
ATOM 2295 C CA . GLU A 1 291 ? -23.300 7.097 -9.745 1.00 95.50 291 GLU A CA 1
ATOM 2296 C C . GLU A 1 291 ? -22.407 7.568 -8.596 1.00 95.50 291 GLU A C 1
ATOM 2298 O O . GLU A 1 291 ? -22.182 8.771 -8.431 1.00 95.50 291 GLU A O 1
ATOM 2303 N N . MET A 1 292 ? -21.864 6.632 -7.821 1.00 97.12 292 MET A N 1
ATOM 2304 C CA . MET A 1 292 ? -20.864 6.934 -6.800 1.00 97.12 292 MET A CA 1
ATOM 2305 C C . MET A 1 292 ? -19.507 7.195 -7.452 1.00 97.12 292 MET A C 1
ATOM 2307 O O . MET A 1 292 ? -18.997 6.354 -8.191 1.00 97.12 292 MET A O 1
ATOM 2311 N N . GLN A 1 293 ? -18.901 8.339 -7.140 1.00 96.44 293 GLN A N 1
ATOM 2312 C CA . GLN A 1 293 ? -17.597 8.754 -7.651 1.00 96.44 293 GLN A CA 1
ATOM 2313 C C . GLN A 1 293 ? -16.610 9.010 -6.504 1.00 96.44 293 GLN A C 1
ATOM 2315 O O . GLN A 1 293 ? -17.015 9.413 -5.407 1.00 96.44 293 GLN A O 1
ATOM 2320 N N . PRO A 1 294 ? -15.305 8.765 -6.720 1.00 96.19 294 PRO A N 1
ATOM 2321 C CA . PRO A 1 294 ? -14.286 9.049 -5.723 1.00 96.19 294 PRO A CA 1
ATOM 2322 C C . PRO A 1 294 ? -14.066 10.556 -5.582 1.00 96.19 294 PRO A C 1
ATOM 2324 O O . PRO A 1 294 ? -13.911 11.278 -6.564 1.00 96.19 294 PRO A O 1
ATOM 2327 N N . VAL A 1 295 ? -13.926 11.016 -4.344 1.00 94.88 295 VAL A N 1
ATOM 2328 C CA . VAL A 1 295 ? -13.429 12.363 -4.057 1.00 94.88 295 VAL A CA 1
ATOM 2329 C C . VAL A 1 295 ? -11.909 12.282 -3.942 1.00 94.88 295 VAL A C 1
ATOM 2331 O O . VAL A 1 295 ? -11.384 11.560 -3.088 1.00 94.88 295 VAL A O 1
ATOM 2334 N N . LEU A 1 296 ? -11.189 12.999 -4.806 1.00 91.69 296 LEU A N 1
ATOM 2335 C CA . LEU A 1 296 ? -9.726 12.961 -4.900 1.00 91.69 296 LEU A CA 1
ATOM 2336 C C . LEU A 1 296 ? -9.092 14.243 -4.361 1.00 91.69 296 LEU A C 1
ATOM 2338 O O . LEU A 1 296 ? -9.626 15.340 -4.513 1.00 91.69 296 LEU A O 1
ATOM 2342 N N . LYS A 1 297 ? -7.901 14.123 -3.772 1.00 85.88 297 LYS A N 1
ATOM 2343 C CA . LYS A 1 297 ? -7.113 15.285 -3.344 1.00 85.88 297 LYS A CA 1
ATOM 2344 C C . LYS A 1 297 ? -6.407 15.950 -4.540 1.00 85.88 297 LYS A C 1
ATOM 2346 O O . LYS A 1 297 ? -5.726 15.277 -5.306 1.00 85.88 297 LYS A O 1
ATOM 2351 N N . GLY A 1 298 ? -6.545 17.269 -4.706 1.00 71.94 298 GLY A N 1
ATOM 2352 C CA . GLY A 1 298 ? -6.266 17.942 -5.989 1.00 71.94 298 GLY A CA 1
ATOM 2353 C C . GLY A 1 298 ? -4.804 18.228 -6.377 1.00 71.94 298 GLY A C 1
ATOM 2354 O O . GLY A 1 298 ? -4.525 18.384 -7.560 1.00 71.94 298 GLY A O 1
ATOM 2355 N N . HIS A 1 299 ? -3.852 18.311 -5.441 1.00 68.31 299 HIS A N 1
ATOM 2356 C CA . HIS A 1 299 ? -2.536 18.913 -5.748 1.00 68.31 299 HIS A CA 1
ATOM 2357 C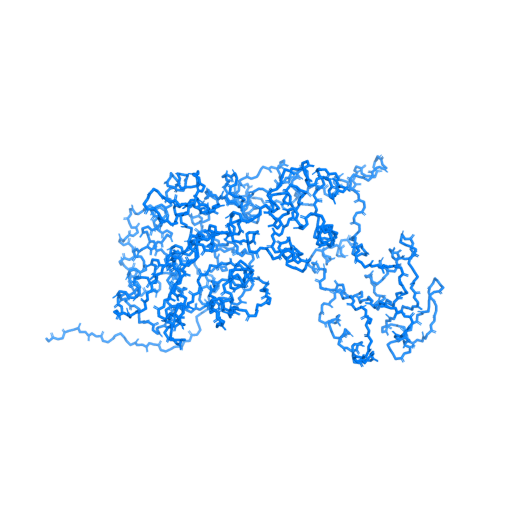 C . HIS A 1 299 ? -1.486 17.960 -6.344 1.00 68.31 299 HIS A C 1
ATOM 2359 O O . HIS A 1 299 ? -0.548 18.401 -7.001 1.00 68.31 299 HIS A O 1
ATOM 2365 N N . GLU A 1 300 ? -1.615 16.654 -6.124 1.00 73.00 300 GLU A N 1
ATOM 2366 C CA . GLU A 1 300 ? -0.534 15.697 -6.392 1.00 73.00 300 GLU A CA 1
ATOM 2367 C C . GLU A 1 300 ? -0.294 15.426 -7.886 1.00 73.00 300 GLU A C 1
ATOM 2369 O O . GLU A 1 300 ? 0.846 15.266 -8.323 1.00 73.00 300 GLU A O 1
ATOM 2374 N N . SER A 1 301 ? -1.360 15.420 -8.687 1.00 75.31 301 SER A N 1
ATOM 2375 C CA . SER A 1 301 ? -1.296 15.150 -10.127 1.00 75.31 301 SER A CA 1
ATOM 2376 C C . SER A 1 301 ? -0.553 16.238 -10.902 1.00 75.31 301 SER A C 1
ATOM 2378 O O . SER A 1 301 ? 0.190 15.939 -11.837 1.00 75.31 301 SER A O 1
ATOM 2380 N N . VAL A 1 302 ? -0.737 17.502 -10.516 1.00 80.31 302 VAL A N 1
ATOM 2381 C CA . VAL A 1 302 ? -0.127 18.660 -11.181 1.00 80.31 302 VAL A CA 1
ATOM 2382 C C . VAL A 1 302 ? 1.392 18.629 -11.025 1.00 80.31 302 VAL A C 1
ATOM 2384 O O . VAL A 1 302 ? 2.110 18.776 -12.014 1.00 80.31 302 VAL A O 1
ATOM 2387 N N . GLU A 1 303 ? 1.882 18.365 -9.815 1.00 83.62 303 GLU A N 1
ATOM 2388 C CA . GLU A 1 303 ? 3.318 18.349 -9.530 1.00 83.62 303 GLU A CA 1
ATOM 2389 C C . GLU A 1 303 ? 4.031 17.158 -10.175 1.00 83.62 303 GLU A C 1
ATOM 2391 O O . GLU A 1 303 ? 5.088 17.336 -10.775 1.00 83.62 303 GLU A O 1
ATOM 2396 N N . LEU A 1 304 ? 3.438 15.958 -10.156 1.00 86.00 304 LEU A N 1
ATOM 2397 C CA . LEU A 1 304 ? 4.013 14.801 -10.858 1.00 86.00 304 LEU A CA 1
ATOM 2398 C C . LEU A 1 304 ? 4.082 15.013 -12.376 1.00 86.00 304 LEU A C 1
ATOM 2400 O O . LEU A 1 304 ? 5.052 14.603 -13.017 1.00 86.00 304 LEU A O 1
ATOM 2404 N N . ASN A 1 305 ? 3.075 15.673 -12.956 1.00 84.94 305 ASN A N 1
ATOM 2405 C CA . ASN A 1 305 ? 3.087 16.014 -14.377 1.00 84.94 305 ASN A CA 1
ATOM 2406 C C . ASN A 1 305 ? 4.203 17.013 -14.702 1.00 84.94 305 ASN A C 1
ATOM 2408 O O . ASN A 1 305 ? 4.962 16.775 -15.638 1.00 84.94 305 ASN A O 1
ATOM 2412 N N . ARG A 1 306 ? 4.348 18.085 -13.909 1.00 86.94 306 ARG A N 1
ATOM 2413 C CA . ARG A 1 306 ? 5.443 19.063 -14.060 1.00 86.94 306 ARG A CA 1
ATOM 2414 C C . ARG A 1 306 ? 6.822 18.435 -13.871 1.00 86.94 306 ARG A C 1
ATOM 2416 O O . ARG A 1 306 ? 7.768 18.843 -14.532 1.00 86.94 306 ARG A O 1
ATOM 2423 N N . TYR A 1 307 ? 6.924 17.431 -13.004 1.00 90.06 307 TYR A N 1
ATOM 2424 C CA . TYR A 1 307 ? 8.164 16.710 -12.726 1.00 90.06 307 TYR A CA 1
ATOM 2425 C C . TYR A 1 307 ? 8.642 15.807 -13.881 1.00 90.06 307 TYR A C 1
ATOM 2427 O O . TYR A 1 307 ? 9.770 15.323 -13.859 1.00 90.06 307 TYR A O 1
ATOM 2435 N N . GLY A 1 308 ? 7.802 15.555 -14.891 1.00 89.56 308 GLY A N 1
ATOM 2436 C CA . GLY A 1 308 ? 8.133 14.651 -15.997 1.00 89.56 308 GLY A CA 1
ATOM 2437 C C . GLY A 1 308 ? 7.814 13.181 -15.710 1.00 89.56 308 GLY A C 1
ATOM 2438 O O . GLY A 1 308 ? 8.338 12.290 -16.373 1.00 89.56 308 GLY A O 1
ATOM 2439 N N . TYR A 1 309 ? 6.928 12.890 -14.748 1.00 92.19 309 TYR A N 1
ATOM 2440 C CA . TYR A 1 309 ? 6.522 11.509 -14.454 1.00 92.19 309 TYR A CA 1
ATOM 2441 C C . TYR A 1 309 ? 5.746 10.853 -15.613 1.00 92.19 309 TYR A C 1
ATOM 2443 O O . TYR A 1 309 ? 5.749 9.634 -15.750 1.00 92.19 309 TYR A O 1
ATOM 2451 N N . ARG A 1 310 ? 5.119 11.646 -16.495 1.00 93.62 310 ARG A N 1
ATOM 2452 C CA . ARG A 1 310 ? 4.466 11.132 -17.715 1.00 93.62 310 ARG A CA 1
ATOM 2453 C C . ARG A 1 310 ? 5.438 10.425 -18.651 1.00 93.62 310 ARG A C 1
ATOM 2455 O O . ARG A 1 310 ? 5.111 9.351 -19.142 1.00 93.62 310 ARG A O 1
ATOM 2462 N N . ASP A 1 311 ? 6.622 10.993 -18.851 1.00 94.19 311 ASP A N 1
ATOM 2463 C CA . ASP A 1 311 ? 7.664 10.391 -19.683 1.00 94.19 311 ASP A CA 1
ATOM 2464 C C . ASP A 1 311 ? 8.101 9.041 -19.111 1.00 94.19 311 ASP A C 1
ATOM 2466 O O . ASP A 1 311 ? 8.233 8.066 -19.846 1.00 94.19 311 ASP A O 1
ATOM 2470 N N . TYR A 1 312 ? 8.256 8.966 -17.783 1.00 94.94 312 TYR A N 1
ATOM 2471 C CA . TYR A 1 312 ? 8.512 7.709 -17.084 1.00 94.94 312 TYR A CA 1
ATOM 2472 C C . TYR A 1 312 ? 7.415 6.671 -17.355 1.00 94.94 312 TYR A C 1
ATOM 2474 O O . TYR A 1 312 ? 7.727 5.539 -17.727 1.00 94.94 312 TYR A O 1
ATOM 2482 N N . LEU A 1 313 ? 6.137 7.049 -17.245 1.00 95.69 313 LEU A N 1
ATOM 2483 C CA . LEU A 1 313 ? 5.022 6.139 -17.524 1.00 95.69 313 LEU A CA 1
ATOM 2484 C C . LEU A 1 313 ? 4.978 5.677 -18.986 1.00 95.69 313 LEU A C 1
ATOM 2486 O O . LEU A 1 313 ? 4.666 4.512 -19.238 1.00 95.69 313 LEU A O 1
ATOM 2490 N N . GLU A 1 314 ? 5.312 6.543 -19.946 1.00 95.25 314 GLU A N 1
ATOM 2491 C CA . GLU A 1 314 ? 5.405 6.137 -21.353 1.00 95.25 314 GLU A CA 1
ATOM 2492 C C . GLU A 1 314 ? 6.547 5.135 -21.561 1.00 95.25 314 GLU A C 1
ATOM 2494 O O . GLU A 1 314 ? 6.354 4.126 -22.237 1.00 95.25 314 GLU A O 1
ATOM 2499 N N . GLY A 1 315 ? 7.693 5.334 -20.904 1.00 91.88 315 GLY A N 1
ATOM 2500 C CA . GLY A 1 315 ? 8.773 4.348 -20.882 1.00 91.88 315 GLY A CA 1
ATOM 2501 C C . GLY A 1 315 ? 8.303 2.989 -20.349 1.00 91.88 315 GLY A C 1
ATOM 2502 O O . GLY A 1 315 ? 8.485 1.967 -21.014 1.00 91.88 315 GLY A O 1
ATOM 2503 N N . VAL A 1 316 ? 7.634 2.974 -19.188 1.00 95.19 316 VAL A N 1
ATOM 2504 C CA . VAL A 1 316 ? 7.074 1.748 -18.581 1.00 95.19 316 VAL A CA 1
ATOM 2505 C C . VAL A 1 316 ? 6.126 1.041 -19.548 1.00 95.19 316 VAL A C 1
ATOM 2507 O O . VAL A 1 316 ? 6.237 -0.170 -19.741 1.00 95.19 316 VAL A O 1
ATOM 2510 N N . LYS A 1 317 ? 5.223 1.792 -20.186 1.00 95.44 317 LYS A N 1
ATOM 2511 C CA . LYS A 1 317 ? 4.277 1.268 -21.176 1.00 95.44 317 LYS A CA 1
ATOM 2512 C C . LYS A 1 317 ? 4.991 0.597 -22.348 1.00 95.44 317 LYS A C 1
ATOM 2514 O O . LYS A 1 317 ? 4.666 -0.544 -22.660 1.00 95.44 317 LYS A O 1
ATOM 2519 N N . GLN A 1 318 ? 5.959 1.270 -22.972 1.00 89.31 318 GLN A N 1
ATOM 2520 C CA . GLN A 1 318 ? 6.693 0.722 -24.120 1.00 89.31 318 GLN A CA 1
ATOM 2521 C C . GLN A 1 318 ? 7.431 -0.572 -23.752 1.00 89.31 318 GLN A C 1
ATOM 2523 O O . GLN A 1 318 ? 7.357 -1.562 -24.477 1.00 89.31 318 GLN A O 1
ATOM 2528 N N . SER A 1 319 ? 8.070 -0.594 -22.582 1.00 86.31 319 SER A N 1
ATOM 2529 C CA . SER A 1 319 ? 8.747 -1.778 -22.045 1.00 86.31 319 SER A CA 1
ATOM 2530 C C . SER A 1 319 ? 7.780 -2.951 -21.837 1.00 86.31 319 SER A C 1
ATOM 2532 O O . SER A 1 319 ? 7.998 -4.045 -22.357 1.00 86.31 319 SER A O 1
ATOM 2534 N N . CYS A 1 320 ? 6.653 -2.710 -21.157 1.00 90.75 320 CYS A N 1
ATOM 2535 C CA . CYS A 1 320 ? 5.658 -3.746 -20.878 1.00 90.75 320 CYS A CA 1
ATOM 2536 C C . CYS A 1 320 ? 5.004 -4.291 -22.155 1.00 90.75 320 CYS A C 1
ATOM 2538 O O . CYS A 1 320 ? 4.758 -5.493 -22.233 1.00 90.75 320 CYS A O 1
ATOM 2540 N N . LEU A 1 321 ? 4.740 -3.447 -23.160 1.00 87.69 321 LEU A N 1
ATOM 2541 C CA . LEU A 1 321 ? 4.224 -3.888 -24.462 1.00 87.69 321 LEU A CA 1
ATOM 2542 C C . LEU A 1 321 ? 5.212 -4.833 -25.157 1.00 87.69 321 LEU A C 1
ATOM 2544 O O . LEU A 1 321 ? 4.823 -5.906 -25.612 1.00 87.69 321 LEU A O 1
ATOM 2548 N N . ILE A 1 322 ? 6.500 -4.472 -25.187 1.00 83.62 322 ILE A N 1
ATOM 2549 C CA . ILE A 1 322 ? 7.547 -5.313 -25.783 1.00 83.62 322 ILE A CA 1
ATOM 2550 C C . ILE A 1 322 ? 7.641 -6.656 -25.056 1.00 83.62 322 ILE A C 1
ATOM 2552 O O . ILE A 1 322 ? 7.648 -7.700 -25.710 1.00 83.62 322 ILE A O 1
ATOM 2556 N N . TYR A 1 323 ? 7.691 -6.647 -23.722 1.00 85.56 323 TYR A N 1
ATOM 2557 C CA . TYR A 1 323 ? 7.769 -7.882 -22.945 1.00 85.56 323 TYR A CA 1
ATOM 2558 C C . TYR A 1 323 ? 6.528 -8.757 -23.127 1.00 85.56 323 TYR A C 1
ATOM 2560 O O . TYR A 1 323 ? 6.678 -9.953 -23.351 1.00 85.56 323 TYR A O 1
ATOM 2568 N N . SER A 1 324 ? 5.327 -8.173 -23.158 1.00 86.44 324 SER A N 1
ATOM 2569 C CA . SER A 1 324 ? 4.072 -8.920 -23.345 1.00 86.44 324 SER A CA 1
ATOM 2570 C C . SER A 1 324 ? 4.027 -9.706 -24.661 1.00 86.44 324 SER A C 1
ATOM 2572 O O . SER A 1 324 ? 3.396 -10.756 -24.715 1.00 86.44 324 SER A O 1
ATOM 2574 N N . HIS A 1 325 ? 4.696 -9.221 -25.714 1.00 81.19 325 HIS A N 1
ATOM 2575 C CA . HIS A 1 325 ? 4.752 -9.898 -27.016 1.00 81.19 325 HIS A CA 1
ATOM 2576 C C . HIS A 1 325 ? 5.946 -10.840 -27.189 1.00 81.19 325 HIS A C 1
ATOM 2578 O O . HIS A 1 325 ? 5.883 -11.755 -28.008 1.00 81.19 325 HIS A O 1
ATOM 2584 N N . ARG A 1 326 ? 7.057 -10.595 -26.486 1.00 75.31 326 ARG A N 1
ATOM 2585 C CA . ARG A 1 326 ? 8.303 -11.361 -26.667 1.00 75.31 326 ARG A CA 1
ATOM 2586 C C . ARG A 1 326 ? 8.501 -12.464 -25.643 1.00 75.31 326 ARG A C 1
ATOM 2588 O O . ARG A 1 326 ? 9.286 -13.372 -25.893 1.00 75.31 326 ARG A O 1
ATOM 2595 N N . ILE A 1 327 ? 7.844 -12.356 -24.497 1.00 72.31 327 ILE A N 1
ATOM 2596 C CA . ILE A 1 327 ? 8.069 -13.222 -23.350 1.00 72.31 327 ILE A CA 1
ATOM 2597 C C . ILE A 1 327 ? 6.820 -14.054 -23.143 1.00 72.31 327 ILE A C 1
ATOM 2599 O O . ILE A 1 327 ? 5.726 -13.519 -22.965 1.00 72.31 327 ILE A O 1
ATOM 2603 N N . GLY A 1 328 ? 6.989 -15.375 -23.178 1.00 72.94 328 GLY A N 1
ATOM 2604 C CA . GLY A 1 328 ? 5.890 -16.292 -22.915 1.00 72.94 328 GLY A CA 1
ATOM 2605 C C . GLY A 1 328 ? 5.328 -16.070 -21.512 1.00 72.94 328 GLY A C 1
ATOM 2606 O O . GLY A 1 328 ? 6.069 -15.797 -20.568 1.00 72.94 328 GLY A O 1
ATOM 2607 N N . LEU A 1 329 ? 4.014 -16.229 -21.342 1.00 76.69 329 LEU A N 1
ATOM 2608 C CA . LEU A 1 329 ? 3.369 -16.019 -20.043 1.00 76.69 329 LEU A CA 1
ATOM 2609 C C . LEU A 1 329 ? 3.996 -16.864 -18.923 1.00 76.69 329 LEU A C 1
ATOM 2611 O O . LEU A 1 329 ? 4.045 -16.399 -17.793 1.00 76.69 329 LEU A O 1
ATOM 2615 N N . HIS A 1 330 ? 4.504 -18.058 -19.234 1.00 77.50 330 HIS A N 1
ATOM 2616 C CA . HIS A 1 330 ? 5.146 -18.978 -18.286 1.00 77.50 330 HIS A CA 1
ATOM 2617 C C . HIS A 1 330 ? 6.683 -18.929 -18.303 1.00 77.50 330 HIS A C 1
ATOM 2619 O O . HIS A 1 330 ? 7.331 -19.803 -17.732 1.00 77.50 330 HIS A O 1
ATOM 2625 N N . ASP A 1 331 ? 7.275 -17.932 -18.960 1.00 73.75 331 ASP A N 1
ATOM 2626 C CA . ASP A 1 331 ? 8.720 -17.725 -18.948 1.00 73.75 331 ASP A CA 1
ATOM 2627 C C . ASP A 1 331 ? 9.201 -17.325 -17.539 1.00 73.75 331 ASP A C 1
ATOM 2629 O O . ASP A 1 331 ? 8.581 -16.500 -16.864 1.00 73.75 331 ASP A O 1
ATOM 2633 N N . GLY A 1 332 ? 10.311 -17.917 -17.091 1.00 69.19 332 GLY A N 1
ATOM 2634 C CA . GLY A 1 332 ? 10.911 -17.680 -15.776 1.00 69.19 332 GLY A CA 1
ATOM 2635 C C . GLY A 1 332 ? 11.853 -16.472 -15.699 1.00 69.19 332 GLY A C 1
ATOM 2636 O O . GLY A 1 332 ? 12.404 -16.213 -14.626 1.00 69.19 332 GLY A O 1
ATOM 2637 N N . ALA A 1 333 ? 12.062 -15.735 -16.796 1.00 66.81 333 ALA A N 1
ATOM 2638 C CA . ALA A 1 333 ? 13.005 -14.616 -16.863 1.00 66.81 333 ALA A CA 1
ATOM 2639 C C . ALA A 1 333 ? 12.737 -13.518 -15.815 1.00 66.81 333 ALA A C 1
ATOM 2641 O O . ALA A 1 333 ? 13.679 -12.926 -15.290 1.00 66.81 333 ALA A O 1
ATOM 2642 N N . PHE A 1 334 ? 11.470 -13.285 -15.456 1.00 77.19 334 PHE A N 1
ATOM 2643 C CA . PHE A 1 334 ? 11.042 -12.239 -14.518 1.00 77.19 334 PHE A CA 1
ATOM 2644 C C . PHE A 1 334 ? 10.589 -12.813 -13.167 1.00 77.19 334 PHE A C 1
ATOM 2646 O O . PHE A 1 334 ? 9.548 -12.453 -12.619 1.00 77.19 334 PHE A O 1
ATOM 2653 N N . SER A 1 335 ? 11.386 -13.725 -12.608 1.00 81.88 335 SER A N 1
ATOM 2654 C CA . SER A 1 335 ? 11.106 -14.328 -11.299 1.00 81.88 335 SER A CA 1
ATOM 2655 C C . SER A 1 335 ? 11.125 -13.319 -10.137 1.00 81.88 335 SER A C 1
ATOM 2657 O O . SER A 1 335 ? 11.755 -12.257 -10.195 1.00 81.88 335 SER A O 1
ATOM 2659 N N . SER A 1 336 ? 10.505 -13.696 -9.016 1.00 85.50 336 SER A N 1
ATOM 2660 C CA . SER A 1 336 ? 10.557 -12.930 -7.762 1.00 85.50 336 SER A CA 1
ATOM 2661 C C . SER A 1 336 ? 11.986 -12.730 -7.242 1.00 85.50 336 SER A C 1
ATOM 2663 O O . SER A 1 336 ? 12.314 -11.665 -6.716 1.00 85.50 336 SER A O 1
ATOM 2665 N N . ALA A 1 337 ? 12.864 -13.722 -7.432 1.00 81.50 337 ALA A N 1
ATOM 2666 C CA . ALA A 1 337 ? 14.278 -13.635 -7.073 1.00 81.50 337 ALA A CA 1
ATOM 2667 C C . ALA A 1 337 ? 15.009 -12.575 -7.910 1.00 81.50 337 ALA A C 1
ATOM 2669 O O . ALA A 1 337 ? 15.751 -11.755 -7.361 1.00 81.50 337 ALA A O 1
ATOM 2670 N N . TRP A 1 338 ? 14.755 -12.544 -9.223 1.00 83.56 338 TRP A N 1
ATOM 2671 C CA . TRP A 1 338 ? 15.292 -11.517 -10.115 1.00 83.56 338 TRP A CA 1
ATOM 2672 C C . TRP A 1 338 ? 14.819 -10.121 -9.690 1.00 83.56 338 TRP A C 1
ATOM 2674 O O . TRP A 1 338 ? 15.644 -9.241 -9.432 1.00 83.56 338 TRP A O 1
ATOM 2684 N N . ALA A 1 339 ? 13.509 -9.943 -9.503 1.00 85.19 339 ALA A N 1
ATOM 2685 C CA . ALA A 1 339 ? 12.928 -8.665 -9.102 1.00 85.19 339 ALA A CA 1
ATOM 2686 C C . ALA A 1 339 ? 13.469 -8.184 -7.741 1.00 85.19 339 ALA A C 1
ATOM 2688 O O . ALA A 1 339 ? 13.769 -7.000 -7.563 1.00 85.19 339 ALA A O 1
ATOM 2689 N N . SER A 1 340 ? 13.664 -9.105 -6.790 1.00 83.69 340 SER A N 1
ATOM 2690 C CA . SER A 1 340 ? 14.268 -8.804 -5.489 1.00 83.69 340 SER A CA 1
ATOM 2691 C C . SER A 1 340 ? 15.711 -8.318 -5.614 1.00 83.69 340 SER A C 1
ATOM 2693 O O . SER A 1 340 ? 16.089 -7.349 -4.953 1.00 83.69 340 SER A O 1
ATOM 2695 N N . ASN A 1 341 ? 16.518 -8.948 -6.470 1.00 80.88 341 ASN A N 1
ATOM 2696 C CA . ASN A 1 341 ? 17.910 -8.552 -6.676 1.00 80.88 341 ASN A CA 1
ATOM 2697 C C . ASN A 1 341 ? 18.021 -7.165 -7.317 1.00 80.88 341 ASN A C 1
ATOM 2699 O O . ASN A 1 341 ? 18.819 -6.349 -6.857 1.00 80.88 341 ASN A O 1
ATOM 2703 N N . ILE A 1 342 ? 17.174 -6.861 -8.304 1.00 81.75 342 ILE A N 1
ATOM 2704 C CA . ILE A 1 342 ? 17.122 -5.524 -8.908 1.00 81.75 342 ILE A CA 1
ATOM 2705 C C . ILE A 1 342 ? 16.715 -4.471 -7.874 1.00 81.75 342 ILE A C 1
ATOM 2707 O O . ILE A 1 342 ? 17.371 -3.438 -7.768 1.00 81.75 342 ILE A O 1
ATOM 2711 N N . LEU A 1 343 ? 15.691 -4.732 -7.055 1.00 83.31 343 LEU A N 1
ATOM 2712 C CA . LEU A 1 343 ? 15.283 -3.789 -6.010 1.00 83.31 343 LEU A CA 1
ATOM 2713 C C . LEU A 1 343 ? 16.365 -3.566 -4.952 1.00 83.31 343 LEU A C 1
ATOM 2715 O O . LEU A 1 343 ? 16.572 -2.430 -4.532 1.00 83.31 343 LEU A O 1
ATOM 2719 N N . LYS A 1 344 ? 17.096 -4.613 -4.552 1.00 81.38 344 LYS A N 1
ATOM 2720 C CA . LYS A 1 344 ? 18.259 -4.470 -3.661 1.00 81.38 344 LYS A CA 1
ATOM 2721 C C . LYS A 1 344 ? 19.349 -3.607 -4.290 1.00 81.38 344 LYS A C 1
ATOM 2723 O O . LYS A 1 344 ? 19.929 -2.788 -3.585 1.00 81.38 344 LYS A O 1
ATOM 2728 N N . ALA A 1 345 ? 19.623 -3.775 -5.583 1.00 78.94 345 ALA A N 1
ATOM 2729 C CA . ALA A 1 345 ? 20.595 -2.949 -6.293 1.00 78.94 345 ALA A CA 1
ATOM 2730 C C . ALA A 1 345 ? 20.141 -1.482 -6.348 1.00 78.94 345 ALA A C 1
ATOM 2732 O O . ALA A 1 345 ? 20.920 -0.591 -6.031 1.00 78.94 345 ALA A O 1
ATOM 2733 N N . VAL A 1 346 ? 18.863 -1.224 -6.641 1.00 82.69 346 VAL A N 1
ATOM 2734 C CA . VAL A 1 346 ? 18.296 0.134 -6.622 1.00 82.69 346 VAL A CA 1
ATOM 2735 C C . VAL A 1 346 ? 18.365 0.766 -5.227 1.00 82.69 346 VAL A C 1
ATOM 2737 O O . VAL A 1 346 ? 18.659 1.949 -5.105 1.00 82.69 346 VAL A O 1
ATOM 2740 N N . ASP A 1 347 ? 18.105 0.011 -4.162 1.00 79.56 347 ASP A N 1
ATOM 2741 C CA . ASP A 1 347 ? 18.118 0.558 -2.801 1.00 79.56 347 ASP A CA 1
ATOM 2742 C C . ASP A 1 347 ? 19.547 0.791 -2.267 1.00 79.56 347 ASP A C 1
ATOM 2744 O O . ASP A 1 347 ? 19.822 1.770 -1.564 1.00 79.56 347 ASP A O 1
ATOM 2748 N N . ASN A 1 348 ? 20.486 -0.097 -2.611 1.00 76.44 348 ASN A N 1
ATOM 2749 C CA . ASN A 1 348 ? 21.844 -0.066 -2.067 1.00 76.44 348 ASN A CA 1
ATOM 2750 C C . ASN A 1 348 ? 22.841 0.717 -2.926 1.00 76.44 348 ASN A C 1
ATOM 2752 O O . ASN A 1 348 ? 23.712 1.391 -2.372 1.00 76.44 348 ASN A O 1
ATOM 2756 N N . GLU A 1 349 ? 22.728 0.632 -4.249 1.00 75.31 349 GLU A N 1
ATOM 2757 C CA . GLU A 1 349 ? 23.696 1.154 -5.220 1.00 75.31 349 GLU A CA 1
ATOM 2758 C C . GLU A 1 349 ? 22.986 1.712 -6.474 1.00 75.31 349 GLU A C 1
ATOM 2760 O O . GLU A 1 349 ? 23.249 1.277 -7.597 1.00 75.31 349 GLU A O 1
ATOM 2765 N N . PRO A 1 350 ? 22.060 2.682 -6.325 1.00 78.94 350 PRO A N 1
ATOM 2766 C CA . PRO A 1 350 ? 21.330 3.204 -7.471 1.00 78.94 350 PRO A CA 1
ATOM 2767 C C . PRO A 1 350 ? 22.250 3.984 -8.411 1.00 78.94 350 PRO A C 1
ATOM 2769 O O . PRO A 1 350 ? 23.022 4.850 -7.971 1.00 78.94 350 PRO A O 1
ATOM 2772 N N . ASP A 1 351 ? 22.078 3.755 -9.715 1.00 78.12 351 ASP A N 1
ATOM 2773 C CA . ASP A 1 351 ? 22.668 4.593 -10.762 1.00 78.12 351 ASP A CA 1
ATOM 2774 C C . ASP A 1 351 ? 22.360 6.083 -10.519 1.00 78.12 351 ASP A C 1
ATOM 2776 O O . ASP A 1 351 ? 21.314 6.444 -9.976 1.00 78.12 351 ASP A O 1
ATOM 2780 N N . THR A 1 352 ? 23.267 6.972 -10.927 1.00 81.19 352 THR A N 1
ATOM 2781 C CA . THR A 1 352 ? 23.154 8.414 -10.672 1.00 81.19 352 THR A CA 1
ATOM 2782 C C . THR A 1 352 ? 21.876 9.018 -11.246 1.00 81.19 352 THR A C 1
ATOM 2784 O O . THR A 1 352 ? 21.217 9.800 -10.558 1.00 81.19 352 THR A O 1
ATOM 2787 N N . LYS A 1 353 ? 21.491 8.650 -12.475 1.00 85.19 353 LYS A N 1
ATOM 2788 C CA . LYS A 1 353 ? 20.291 9.203 -13.117 1.00 85.19 353 LYS A CA 1
ATOM 2789 C C . LYS A 1 353 ? 19.027 8.711 -12.420 1.00 85.19 353 LYS A C 1
ATOM 2791 O O . LYS A 1 353 ? 18.153 9.519 -12.111 1.00 85.19 353 LYS A O 1
ATOM 2796 N N . LEU A 1 354 ? 18.970 7.410 -12.125 1.00 87.25 354 LEU A N 1
ATOM 2797 C CA . LEU A 1 354 ? 17.872 6.783 -11.387 1.00 87.25 354 LEU A CA 1
ATOM 2798 C C . LEU A 1 354 ? 17.709 7.399 -10.000 1.00 87.25 354 LEU A C 1
ATOM 2800 O O . LEU A 1 354 ? 16.612 7.808 -9.623 1.00 87.25 354 LEU A O 1
ATOM 2804 N N . PHE A 1 355 ? 18.810 7.480 -9.254 1.00 86.94 355 PHE A N 1
ATOM 2805 C CA . PHE A 1 355 ? 18.824 8.034 -7.910 1.00 86.94 355 PHE A CA 1
ATOM 2806 C C . PHE A 1 355 ? 18.307 9.464 -7.908 1.00 86.94 355 PHE A C 1
ATOM 2808 O O . PHE A 1 355 ? 17.398 9.762 -7.147 1.00 86.94 355 PHE A O 1
ATOM 2815 N N . ASN A 1 356 ? 18.842 10.332 -8.773 1.00 87.81 356 ASN A N 1
ATOM 2816 C CA . ASN A 1 356 ? 18.427 11.731 -8.828 1.00 87.81 356 ASN A CA 1
ATOM 2817 C C . ASN A 1 356 ? 16.941 11.847 -9.189 1.00 87.81 356 ASN A C 1
ATOM 2819 O O . ASN A 1 356 ? 16.214 12.572 -8.518 1.00 87.81 356 ASN A O 1
ATOM 2823 N N . PHE A 1 357 ? 16.469 11.080 -10.178 1.00 90.38 357 PHE A N 1
ATOM 2824 C CA . PHE A 1 357 ? 15.062 11.084 -10.576 1.00 90.38 357 PHE A CA 1
ATOM 2825 C C . PHE A 1 357 ? 14.114 10.650 -9.451 1.00 90.38 357 PHE A C 1
ATOM 2827 O O . PHE A 1 357 ? 13.064 11.259 -9.275 1.00 90.38 357 PHE A O 1
ATOM 2834 N N . PHE A 1 358 ? 14.447 9.632 -8.664 1.00 89.94 358 PHE A N 1
ATOM 2835 C CA . PHE A 1 358 ? 13.568 9.230 -7.566 1.00 89.94 358 PHE A CA 1
ATOM 2836 C C . PHE A 1 358 ? 13.766 10.075 -6.306 1.00 89.94 358 PHE A C 1
ATOM 2838 O O . PHE A 1 358 ? 12.784 10.406 -5.653 1.00 89.94 358 PHE A O 1
ATOM 2845 N N . ALA A 1 359 ? 14.988 10.515 -5.999 1.00 88.50 359 ALA A N 1
ATOM 2846 C CA . ALA A 1 359 ? 15.293 11.371 -4.853 1.00 88.50 359 ALA A CA 1
ATOM 2847 C C . ALA A 1 359 ? 14.537 12.708 -4.897 1.00 88.50 359 ALA A C 1
ATOM 2849 O O . ALA A 1 359 ? 13.966 13.117 -3.885 1.00 88.50 359 ALA A O 1
ATOM 2850 N N . SER A 1 360 ? 14.473 13.371 -6.056 1.00 89.44 360 SER A N 1
ATOM 2851 C CA . SER A 1 360 ? 13.722 14.625 -6.209 1.00 89.44 360 SER A CA 1
ATOM 2852 C C . SER A 1 360 ? 12.246 14.438 -6.571 1.00 89.44 360 SER A C 1
ATOM 2854 O O . SER A 1 360 ? 11.557 15.432 -6.792 1.00 89.44 360 SER A O 1
ATOM 2856 N N . MET A 1 361 ? 11.734 13.202 -6.611 1.00 89.94 361 MET A N 1
ATOM 2857 C CA . MET A 1 361 ? 10.338 12.945 -6.968 1.00 89.94 361 MET A CA 1
ATOM 2858 C C . MET A 1 361 ? 9.383 13.576 -5.942 1.00 89.94 361 MET A C 1
ATOM 2860 O O . MET A 1 361 ? 9.529 13.305 -4.745 1.00 89.94 361 MET A O 1
ATOM 2864 N N . PRO A 1 362 ? 8.384 14.370 -6.376 1.00 86.75 362 PRO A N 1
ATOM 2865 C CA . PRO A 1 362 ? 7.340 14.873 -5.495 1.00 86.75 362 PRO A CA 1
ATOM 2866 C C . PRO A 1 362 ? 6.490 13.721 -4.947 1.00 86.75 362 PRO A C 1
ATOM 2868 O O . PRO A 1 362 ? 5.789 13.028 -5.689 1.00 86.75 362 PRO A O 1
ATOM 2871 N N . ILE A 1 363 ? 6.527 13.540 -3.633 1.00 77.75 363 ILE A N 1
ATOM 2872 C CA . ILE A 1 363 ? 5.742 12.588 -2.857 1.00 77.75 363 ILE A CA 1
ATOM 2873 C C . ILE A 1 363 ? 4.823 13.321 -1.880 1.00 77.75 363 ILE A C 1
ATOM 2875 O O . ILE A 1 363 ? 5.099 14.431 -1.428 1.00 77.75 363 ILE A O 1
ATOM 2879 N N . SER A 1 364 ? 3.730 12.668 -1.509 1.00 68.00 364 SER A N 1
ATOM 2880 C CA . SER A 1 364 ? 2.919 13.078 -0.370 1.00 68.00 364 SER A CA 1
ATOM 2881 C C . SER A 1 364 ? 2.610 11.838 0.458 1.00 68.00 364 SER A C 1
ATOM 2883 O O . SER A 1 364 ? 1.859 10.969 0.016 1.00 68.00 364 SER A O 1
ATOM 2885 N N . SER A 1 365 ? 3.258 11.720 1.619 1.00 55.66 365 SER A N 1
ATOM 2886 C CA . SER A 1 365 ? 3.124 10.574 2.529 1.00 55.66 365 SER A CA 1
ATOM 2887 C C . SER A 1 365 ? 1.843 10.642 3.369 1.00 55.66 365 SER A C 1
ATOM 2889 O O . SER A 1 365 ? 1.213 9.621 3.629 1.00 55.66 365 SER A O 1
ATOM 2891 N N . ASP A 1 366 ? 1.423 11.851 3.737 1.00 52.41 366 ASP A N 1
ATOM 2892 C CA . ASP A 1 366 ? 0.208 12.158 4.502 1.00 52.41 366 ASP A CA 1
ATOM 2893 C C . ASP A 1 366 ? -0.927 12.710 3.616 1.00 52.41 366 ASP A C 1
ATOM 2895 O O . ASP A 1 366 ? -2.044 12.955 4.072 1.00 52.41 366 ASP A O 1
ATOM 2899 N N . GLY A 1 367 ? -0.648 12.937 2.332 1.00 50.19 367 GLY A N 1
ATOM 2900 C CA . GLY A 1 367 ? -1.531 13.628 1.403 1.00 50.19 367 GLY A CA 1
ATOM 2901 C C . GLY A 1 367 ? -1.578 15.146 1.614 1.00 50.19 367 GLY A C 1
ATOM 2902 O O . GLY A 1 367 ? -2.185 15.830 0.800 1.00 50.19 367 GLY A O 1
ATOM 2903 N N . HIS A 1 368 ? -1.063 15.710 2.709 1.00 46.31 368 HIS A N 1
ATOM 2904 C CA . HIS A 1 368 ? -1.233 17.120 3.092 1.00 46.31 368 HIS A CA 1
ATOM 2905 C C . HIS A 1 368 ? -0.159 18.031 2.511 1.00 46.31 368 HIS A C 1
ATOM 2907 O O . HIS A 1 368 ? -0.497 19.095 1.994 1.00 46.31 368 HIS A O 1
ATOM 2913 N N . HIS A 1 369 ? 1.101 17.603 2.534 1.00 56.00 369 HIS A N 1
ATOM 2914 C CA . HIS A 1 369 ? 2.207 18.400 2.013 1.00 56.00 369 HIS A CA 1
ATOM 2915 C C . HIS A 1 369 ? 2.968 17.624 0.937 1.00 56.00 369 HIS A C 1
ATOM 2917 O O . HIS A 1 369 ? 3.384 16.484 1.152 1.00 56.00 369 HIS A O 1
ATOM 2923 N N . LEU A 1 370 ? 3.135 18.246 -0.233 1.00 57.66 370 LEU A N 1
ATOM 2924 C CA . LEU A 1 370 ? 4.031 17.755 -1.277 1.00 57.66 370 LEU A CA 1
ATOM 2925 C C . LEU A 1 370 ? 5.469 18.032 -0.851 1.00 57.66 370 LEU A C 1
ATOM 2927 O O . LEU A 1 370 ? 5.846 19.166 -0.556 1.00 57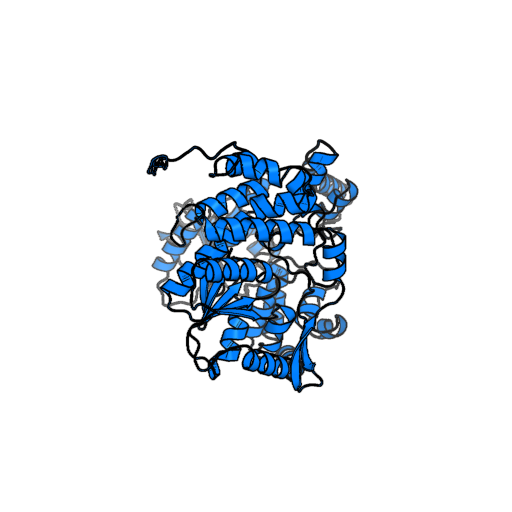.66 370 LEU A O 1
ATOM 2931 N N . LYS A 1 371 ? 6.252 16.966 -0.782 1.00 75.62 371 LYS A N 1
ATOM 2932 C CA . LYS A 1 371 ? 7.656 16.956 -0.379 1.00 75.62 371 LYS A CA 1
ATOM 2933 C C . LYS A 1 371 ? 8.429 16.147 -1.406 1.00 75.62 371 LYS A C 1
ATOM 2935 O O . LYS A 1 371 ? 7.831 15.433 -2.196 1.00 75.62 371 LYS A O 1
ATOM 2940 N N . VAL A 1 372 ? 9.748 16.236 -1.419 1.00 85.31 372 VAL A N 1
ATOM 2941 C CA . VAL A 1 372 ? 10.557 15.343 -2.260 1.00 85.31 372 VAL A CA 1
ATOM 2942 C C . VAL A 1 372 ? 10.874 14.051 -1.511 1.00 85.31 372 VAL A C 1
ATOM 2944 O O . VAL A 1 372 ? 10.939 14.049 -0.279 1.00 85.31 372 VAL A O 1
ATOM 2947 N N . TYR A 1 373 ? 11.059 12.949 -2.238 1.00 86.50 373 TYR A N 1
ATOM 2948 C CA . TYR A 1 373 ? 11.322 11.636 -1.643 1.00 86.50 373 TYR A CA 1
ATOM 2949 C C . TYR A 1 373 ? 12.576 11.621 -0.763 1.00 86.50 373 TYR A C 1
ATOM 2951 O O . TYR A 1 373 ? 12.555 11.081 0.342 1.00 86.50 373 TYR A O 1
ATOM 2959 N N . ALA A 1 374 ? 13.646 12.270 -1.208 1.00 87.75 374 ALA A N 1
ATOM 2960 C CA . ALA A 1 374 ? 14.878 12.431 -0.456 1.00 87.75 374 ALA A CA 1
ATOM 2961 C C . ALA A 1 374 ? 15.319 13.903 -0.512 1.00 87.75 374 ALA A C 1
ATOM 2963 O O . ALA A 1 374 ? 16.064 14.292 -1.413 1.00 87.75 374 ALA A O 1
ATOM 2964 N N . PRO A 1 375 ? 14.863 14.755 0.428 1.00 84.62 375 PRO A N 1
ATOM 2965 C CA . PRO A 1 375 ? 15.296 16.143 0.481 1.00 84.62 375 PRO A CA 1
ATOM 2966 C C . PRO A 1 375 ? 16.801 16.226 0.720 1.00 84.62 375 PRO A C 1
ATOM 2968 O O . PRO A 1 375 ? 17.361 15.435 1.487 1.00 84.62 375 PRO A O 1
ATOM 2971 N N . SER A 1 376 ? 17.440 17.208 0.084 1.00 82.94 376 SER A N 1
ATOM 2972 C CA . SER A 1 376 ? 18.801 17.609 0.434 1.00 82.94 376 SER A CA 1
ATOM 2973 C C . SER A 1 376 ? 18.785 18.210 1.836 1.00 82.94 376 SER A C 1
ATOM 2975 O O . SER A 1 376 ? 17.963 19.078 2.126 1.00 82.94 376 SER A O 1
ATOM 2977 N N . LEU A 1 377 ? 19.680 17.739 2.698 1.00 83.00 377 LEU A N 1
ATOM 2978 C CA . LEU A 1 377 ? 19.786 18.170 4.089 1.00 83.00 377 LEU A CA 1
ATOM 2979 C C . LEU A 1 377 ? 21.129 18.854 4.291 1.00 83.00 377 LEU A C 1
ATOM 2981 O O . LEU A 1 377 ? 22.154 18.303 3.903 1.00 83.00 377 LEU A O 1
ATOM 2985 N N . ASP A 1 378 ? 21.148 20.031 4.906 1.00 79.62 378 ASP A N 1
ATOM 2986 C CA . ASP A 1 378 ? 22.408 20.678 5.258 1.00 79.62 378 ASP A CA 1
ATOM 2987 C C . ASP A 1 378 ? 22.982 20.139 6.590 1.00 79.62 378 ASP A C 1
ATOM 2989 O O . ASP A 1 378 ? 22.423 19.267 7.265 1.00 79.62 378 ASP A O 1
ATOM 2993 N N . ARG A 1 379 ? 24.142 20.659 7.010 1.00 74.50 379 ARG A N 1
ATOM 2994 C CA . ARG A 1 379 ? 24.765 20.266 8.289 1.00 74.50 379 ARG A CA 1
ATOM 2995 C C . ARG A 1 379 ? 23.890 20.569 9.508 1.00 74.50 379 ARG A C 1
ATOM 2997 O O . ARG A 1 379 ? 23.989 19.860 10.512 1.00 74.50 379 ARG A O 1
ATOM 3004 N N . ARG A 1 380 ? 23.112 21.652 9.475 1.00 75.62 380 ARG A N 1
ATOM 3005 C CA . ARG A 1 380 ? 22.211 22.041 10.564 1.00 75.62 380 ARG A CA 1
ATOM 3006 C C . ARG A 1 380 ? 21.039 21.071 10.618 1.00 75.62 380 ARG A C 1
ATOM 3008 O O . ARG A 1 380 ? 20.719 20.611 11.708 1.00 75.62 380 ARG A O 1
ATOM 3015 N N . ASP A 1 381 ? 20.484 20.696 9.476 1.00 76.00 381 ASP A N 1
ATOM 3016 C CA . ASP A 1 381 ? 19.404 19.723 9.353 1.00 76.00 381 ASP A CA 1
ATOM 3017 C C . ASP A 1 381 ? 19.801 18.375 9.930 1.00 76.00 381 ASP A C 1
ATOM 3019 O O . ASP A 1 381 ? 19.108 17.862 10.805 1.00 76.00 381 ASP A O 1
ATOM 3023 N N . TRP A 1 382 ? 20.966 17.852 9.537 1.00 74.38 382 TRP A N 1
ATOM 3024 C CA . TRP A 1 382 ? 21.495 16.613 10.105 1.00 74.38 382 TRP A CA 1
ATOM 3025 C C . TRP A 1 382 ? 21.653 16.688 11.617 1.00 74.38 382 TRP A C 1
ATOM 3027 O O . TRP A 1 382 ? 21.323 15.736 12.320 1.00 74.38 382 TRP A O 1
ATOM 3037 N N . ARG A 1 383 ? 22.148 17.811 12.146 1.00 65.81 383 ARG A N 1
ATOM 3038 C CA . ARG A 1 383 ? 22.258 18.001 13.597 1.00 65.81 383 ARG A CA 1
ATOM 3039 C C . ARG A 1 383 ? 20.886 18.026 14.259 1.00 65.81 383 ARG A C 1
ATOM 3041 O O . ARG A 1 383 ? 20.700 17.321 15.240 1.00 65.81 383 ARG A O 1
ATOM 3048 N N . MET A 1 384 ? 19.931 18.795 13.740 1.00 63.69 384 MET A N 1
ATOM 3049 C CA . MET A 1 384 ? 18.611 18.918 14.361 1.00 63.69 384 MET A CA 1
ATOM 3050 C C . MET A 1 384 ? 17.809 17.617 14.274 1.00 63.69 384 MET A C 1
ATOM 3052 O O . MET A 1 384 ? 17.202 17.237 15.268 1.00 63.69 384 MET A O 1
ATOM 3056 N N . ILE A 1 385 ? 17.865 16.894 13.151 1.00 65.69 385 ILE A N 1
ATOM 3057 C CA . ILE A 1 385 ? 17.228 15.576 13.005 1.00 65.69 385 ILE A CA 1
ATOM 3058 C C . ILE A 1 385 ? 17.841 14.571 13.986 1.00 65.69 385 ILE A C 1
ATOM 3060 O O . ILE A 1 385 ? 17.109 13.906 14.711 1.00 65.69 385 ILE A O 1
ATOM 3064 N N . ASN A 1 386 ? 19.175 14.498 14.079 1.00 62.97 386 ASN A N 1
ATOM 3065 C CA . ASN A 1 386 ? 19.847 13.584 15.014 1.00 62.97 386 ASN A CA 1
ATOM 3066 C C . ASN A 1 386 ? 19.584 13.924 16.491 1.00 62.97 386 ASN A C 1
ATOM 3068 O O . ASN A 1 386 ? 19.643 13.041 17.340 1.00 62.97 386 ASN A O 1
ATOM 3072 N N . LEU A 1 387 ? 19.313 15.193 16.806 1.00 54.72 387 LEU A N 1
ATOM 3073 C CA . LEU A 1 387 ? 18.951 15.650 18.150 1.00 54.72 387 LEU A CA 1
ATOM 3074 C C . LEU A 1 387 ? 17.438 15.559 18.426 1.00 54.72 387 LEU A C 1
ATOM 3076 O O . LEU A 1 387 ? 17.002 16.009 19.480 1.00 54.72 387 LEU A O 1
ATOM 3080 N N . ASN A 1 388 ? 16.633 15.022 17.496 1.00 53.50 388 ASN A N 1
ATOM 3081 C CA . ASN A 1 388 ? 15.163 15.041 17.538 1.00 53.50 388 ASN A CA 1
ATOM 3082 C C . ASN A 1 388 ? 14.545 16.452 17.660 1.00 53.50 388 ASN A C 1
ATOM 3084 O O . ASN A 1 388 ? 13.398 16.598 18.067 1.00 53.50 388 ASN A O 1
ATOM 3088 N N . LEU A 1 389 ? 15.286 17.494 17.272 1.00 43.66 389 LEU A N 1
ATOM 3089 C CA . LEU A 1 389 ? 14.848 18.895 17.275 1.00 43.66 389 LEU A CA 1
ATOM 3090 C C . LEU A 1 389 ? 14.156 19.310 15.967 1.00 43.66 389 LEU A C 1
ATOM 3092 O O . LEU A 1 389 ? 13.548 20.375 15.902 1.00 43.66 389 LEU A O 1
ATOM 3096 N N . ARG A 1 390 ? 14.275 18.502 14.905 1.00 61.41 390 ARG A N 1
ATOM 3097 C CA . ARG A 1 390 ? 13.597 18.703 13.617 1.00 61.41 390 ARG A CA 1
ATOM 3098 C C . ARG A 1 390 ? 13.104 17.371 13.076 1.00 61.41 390 ARG A C 1
ATOM 3100 O O . ARG A 1 390 ? 13.845 16.392 13.070 1.00 61.41 390 ARG A O 1
ATOM 3107 N N . GLU A 1 391 ? 11.873 17.351 12.584 1.00 65.50 391 GLU A N 1
ATOM 3108 C CA . GLU A 1 391 ? 11.308 16.172 11.941 1.00 65.50 391 GLU A CA 1
ATOM 3109 C C . GLU A 1 391 ? 11.891 15.976 10.534 1.00 65.50 391 GLU A C 1
ATOM 3111 O O . GLU A 1 391 ? 12.059 16.926 9.760 1.00 65.50 391 GLU A O 1
ATOM 3116 N N . TYR A 1 392 ? 12.228 14.725 10.213 1.00 72.00 392 TYR A N 1
ATOM 3117 C CA . TYR A 1 392 ? 12.578 14.346 8.854 1.00 72.00 392 TYR A CA 1
ATOM 3118 C C . TYR A 1 392 ? 11.299 14.112 8.062 1.00 72.00 392 TYR A C 1
ATOM 3120 O O . TYR A 1 392 ? 10.480 13.271 8.415 1.00 72.00 392 TYR A O 1
ATOM 3128 N N . PHE A 1 393 ? 11.160 14.850 6.972 1.00 69.12 393 PHE A N 1
ATOM 3129 C CA . PHE A 1 393 ? 9.926 14.889 6.205 1.00 69.12 393 PHE A CA 1
ATOM 3130 C C . PHE A 1 393 ? 10.015 14.180 4.844 1.00 69.12 393 PHE A C 1
ATOM 3132 O O . PHE A 1 393 ? 9.019 14.136 4.128 1.00 69.12 393 PHE A O 1
ATOM 3139 N N . GLY A 1 394 ? 11.177 13.642 4.467 1.00 74.75 394 GLY A N 1
ATOM 3140 C CA . GLY A 1 394 ? 11.304 12.852 3.240 1.00 74.75 394 GLY A CA 1
ATOM 3141 C C . GLY A 1 394 ? 10.720 11.443 3.376 1.00 74.75 394 GLY A C 1
ATOM 3142 O O . GLY A 1 394 ? 10.381 10.989 4.466 1.00 74.75 394 GLY A O 1
ATOM 3143 N N . GLY A 1 395 ? 10.630 10.737 2.253 1.00 72.94 395 GLY A N 1
ATOM 3144 C CA . GLY A 1 395 ? 10.188 9.345 2.187 1.00 72.94 395 GLY A CA 1
ATOM 3145 C C . GLY A 1 395 ? 11.258 8.342 2.620 1.00 72.94 395 GLY A C 1
ATOM 3146 O O . GLY A 1 395 ? 10.909 7.255 3.073 1.00 72.94 395 GLY A O 1
ATOM 3147 N N . ASN A 1 396 ? 12.550 8.689 2.517 1.00 78.06 396 ASN A N 1
ATOM 3148 C CA . ASN A 1 396 ? 13.637 7.807 2.948 1.00 78.06 396 ASN A CA 1
ATOM 3149 C C . ASN A 1 396 ? 14.905 8.568 3.383 1.00 78.06 396 ASN A C 1
ATOM 3151 O O . ASN A 1 396 ? 15.682 9.062 2.562 1.00 78.06 396 ASN A O 1
ATOM 3155 N N . ILE A 1 397 ? 15.170 8.580 4.696 1.00 78.12 397 ILE A N 1
ATOM 3156 C CA . ILE A 1 397 ? 16.323 9.287 5.274 1.00 78.12 397 ILE A CA 1
ATOM 3157 C C . ILE A 1 397 ? 17.670 8.756 4.780 1.00 78.12 397 ILE A C 1
ATOM 3159 O O . ILE A 1 397 ? 18.586 9.550 4.592 1.00 78.12 397 ILE A O 1
ATOM 3163 N N . ARG A 1 398 ? 17.794 7.451 4.497 1.00 78.81 398 ARG A N 1
ATOM 3164 C CA . ARG A 1 398 ? 19.037 6.866 3.961 1.00 78.81 398 ARG A CA 1
ATOM 3165 C C . ARG A 1 398 ? 19.341 7.400 2.568 1.00 78.81 398 ARG A C 1
ATOM 3167 O O . ARG A 1 398 ? 20.497 7.623 2.230 1.00 78.81 398 ARG A O 1
ATOM 3174 N N . TRP A 1 399 ? 18.315 7.647 1.759 1.00 82.81 399 TRP A N 1
ATOM 3175 C CA . TRP A 1 399 ? 18.504 8.281 0.457 1.00 82.81 399 TRP A CA 1
ATOM 3176 C C . TRP A 1 399 ? 18.929 9.746 0.606 1.00 82.81 399 TRP A C 1
ATOM 3178 O O . TRP A 1 399 ? 19.814 10.191 -0.120 1.00 82.81 399 TRP A O 1
ATOM 3188 N N . SER A 1 400 ? 18.409 10.477 1.597 1.00 84.38 400 SER A N 1
ATOM 3189 C CA . SER A 1 400 ? 18.932 11.811 1.934 1.00 84.38 400 SER A CA 1
ATOM 3190 C C . SER A 1 400 ? 20.390 11.773 2.427 1.00 84.38 400 SER A C 1
ATOM 3192 O O . SER A 1 400 ? 21.165 12.656 2.063 1.00 84.38 400 SER A O 1
ATOM 3194 N N . GLU A 1 401 ? 20.794 10.757 3.208 1.00 79.69 401 GLU A N 1
ATOM 3195 C CA . GLU A 1 401 ? 22.198 10.540 3.627 1.00 79.69 401 GLU A CA 1
ATOM 3196 C C . GLU A 1 401 ? 23.110 10.377 2.402 1.00 79.69 401 GLU A C 1
ATOM 3198 O O . GLU A 1 401 ? 24.108 11.086 2.266 1.00 79.69 401 GLU A O 1
ATOM 3203 N N . ARG A 1 402 ? 22.711 9.524 1.453 1.00 79.62 402 ARG A N 1
ATOM 3204 C CA . ARG A 1 402 ? 23.457 9.297 0.206 1.00 79.62 402 ARG A CA 1
ATOM 3205 C C . ARG A 1 402 ? 23.529 10.535 -0.680 1.00 79.62 402 ARG A C 1
ATOM 3207 O O . ARG A 1 402 ? 24.564 10.796 -1.290 1.00 79.62 402 ARG A O 1
ATOM 3214 N N . LEU A 1 403 ? 22.444 11.305 -0.768 1.00 83.75 403 LEU A N 1
ATOM 3215 C CA . LEU A 1 403 ? 22.441 12.558 -1.521 1.00 83.75 403 LEU A CA 1
ATOM 3216 C C . LEU A 1 403 ? 23.459 13.539 -0.922 1.00 83.75 403 LEU A C 1
ATOM 3218 O O . LEU A 1 403 ? 24.249 14.130 -1.656 1.00 83.75 403 LEU A O 1
ATOM 3222 N N . TYR A 1 404 ? 23.498 13.649 0.408 1.00 80.88 404 TYR A N 1
ATOM 3223 C CA . TYR A 1 404 ? 24.492 14.460 1.109 1.00 80.88 404 TYR A CA 1
ATOM 3224 C C . TYR A 1 404 ? 25.925 13.984 0.833 1.00 80.88 404 TYR A C 1
ATOM 3226 O O . TYR A 1 404 ? 26.795 14.799 0.526 1.00 80.88 404 TYR A O 1
ATOM 3234 N N . GLU A 1 405 ? 26.173 12.675 0.892 1.00 79.31 405 GLU A N 1
ATOM 3235 C CA . GLU A 1 405 ? 27.470 12.081 0.548 1.00 79.31 405 GLU A CA 1
ATOM 3236 C C . GLU A 1 405 ? 27.925 12.439 -0.861 1.00 79.31 405 GLU A C 1
ATOM 3238 O O . GLU A 1 405 ? 29.067 12.859 -1.032 1.00 79.31 405 GLU A O 1
ATOM 3243 N N . ARG A 1 406 ? 27.034 12.330 -1.853 1.00 80.69 406 ARG A N 1
ATOM 3244 C CA . ARG A 1 406 ? 27.339 12.657 -3.253 1.00 80.69 406 ARG A CA 1
ATOM 3245 C C . ARG A 1 406 ? 27.659 14.138 -3.451 1.00 80.69 406 ARG A C 1
ATOM 3247 O O . ARG A 1 406 ? 28.564 14.460 -4.211 1.00 80.69 406 ARG A O 1
ATOM 3254 N N . ILE A 1 407 ? 26.948 15.032 -2.760 1.00 79.75 407 ILE A N 1
ATOM 3255 C CA . ILE A 1 407 ? 27.152 16.486 -2.873 1.00 79.75 407 ILE A CA 1
ATOM 3256 C C . ILE A 1 407 ? 28.432 16.930 -2.150 1.00 79.75 407 ILE A C 1
ATOM 3258 O O . ILE A 1 407 ? 29.168 17.780 -2.647 1.00 79.75 407 ILE A O 1
ATOM 3262 N N . HIS A 1 408 ? 28.705 16.381 -0.965 1.00 77.06 408 HIS A N 1
ATOM 3263 C CA . HIS A 1 408 ? 29.765 16.875 -0.080 1.00 77.06 408 HIS A CA 1
ATOM 3264 C C . HIS A 1 408 ? 31.012 15.988 -0.024 1.00 77.06 408 HIS A C 1
ATOM 3266 O O . HIS A 1 408 ? 31.960 16.329 0.691 1.00 77.06 408 HIS A O 1
ATOM 3272 N N . ASN A 1 409 ? 31.007 14.858 -0.736 1.00 76.94 409 ASN A N 1
ATOM 3273 C CA . ASN A 1 409 ? 32.040 13.822 -0.717 1.00 76.94 409 ASN A CA 1
ATOM 3274 C C . ASN A 1 409 ? 32.414 13.367 0.711 1.00 76.94 409 ASN A C 1
ATOM 3276 O O . ASN A 1 409 ? 33.583 13.152 1.034 1.00 76.94 409 ASN A O 1
ATOM 3280 N N . LYS A 1 410 ? 31.422 13.326 1.615 1.00 68.81 410 LYS A N 1
ATOM 3281 C CA . LYS A 1 410 ? 31.592 13.015 3.044 1.00 68.81 410 LYS A CA 1
ATOM 3282 C C . LYS A 1 410 ? 30.357 12.324 3.609 1.00 68.81 410 LYS A C 1
ATOM 3284 O O . LYS A 1 410 ? 29.259 12.867 3.516 1.00 68.81 410 LYS A O 1
ATOM 3289 N N . TYR A 1 411 ? 30.562 11.203 4.301 1.00 62.69 411 TYR A N 1
ATOM 3290 C CA . TYR A 1 411 ? 29.497 10.532 5.051 1.00 62.69 411 TYR A CA 1
ATOM 3291 C C . TYR A 1 411 ? 29.029 11.422 6.217 1.00 62.69 411 TYR A C 1
ATOM 3293 O O . TYR A 1 411 ? 29.869 11.897 6.997 1.00 62.69 411 TYR A O 1
ATOM 3301 N N . PRO A 1 412 ? 27.712 11.628 6.425 1.00 59.03 412 PRO A N 1
ATOM 3302 C CA . PRO A 1 412 ? 27.187 12.393 7.557 1.00 59.03 412 PRO A CA 1
ATOM 3303 C C . PRO A 1 412 ? 27.423 11.725 8.931 1.00 59.03 412 PRO A C 1
ATOM 3305 O O . PRO A 1 412 ? 26.943 12.213 9.951 1.00 59.03 412 PRO A O 1
ATOM 3308 N N . TYR A 1 413 ? 28.210 10.645 8.994 1.00 50.25 413 TYR A N 1
ATOM 3309 C CA . TYR A 1 413 ? 28.493 9.799 10.159 1.00 50.25 413 TYR A CA 1
ATOM 3310 C C . TYR A 1 413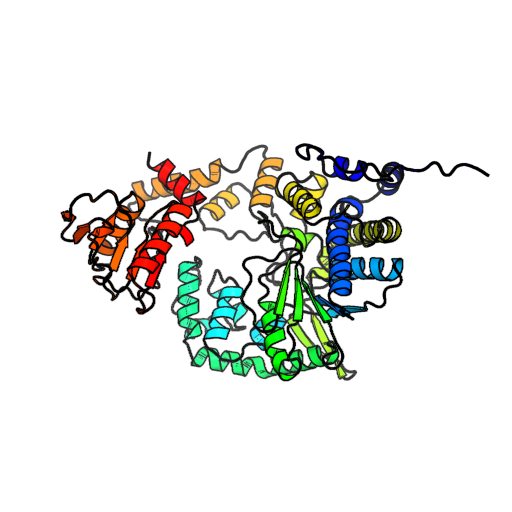 ? 29.022 10.625 11.335 1.00 50.25 413 TYR A C 1
ATOM 3312 O O . TYR A 1 413 ? 28.638 10.430 12.489 1.00 50.25 413 TYR A O 1
ATOM 3320 N N . THR A 1 414 ? 29.828 11.645 11.030 1.00 45.84 414 THR A N 1
ATOM 3321 C CA . THR A 1 414 ? 30.349 12.600 12.016 1.00 45.84 414 THR A CA 1
ATOM 3322 C C . THR A 1 414 ? 29.250 13.386 12.745 1.00 45.84 414 THR A C 1
ATOM 3324 O O . THR A 1 414 ? 29.467 13.812 13.879 1.00 45.84 414 THR A O 1
ATOM 3327 N N . TYR A 1 415 ? 28.053 13.543 12.171 1.00 51.31 415 TYR A N 1
ATOM 3328 C CA . TYR A 1 415 ? 26.935 14.302 12.747 1.00 51.31 415 TYR A CA 1
ATOM 3329 C C . TYR A 1 415 ? 26.014 13.472 13.650 1.00 51.31 415 TYR A C 1
ATOM 3331 O O . TYR A 1 415 ? 25.513 14.022 14.631 1.00 51.31 415 TYR A O 1
ATOM 3339 N N . ARG A 1 416 ? 25.887 12.154 13.416 1.00 45.06 416 ARG A N 1
ATOM 3340 C CA . ARG A 1 416 ? 25.208 11.232 14.353 1.00 45.06 416 ARG A CA 1
ATOM 3341 C C . ARG A 1 416 ? 25.925 11.174 15.703 1.00 45.06 416 ARG A C 1
ATOM 3343 O O . ARG A 1 416 ? 25.294 11.253 16.751 1.00 45.06 416 ARG A O 1
ATOM 3350 N N . HIS A 1 417 ? 27.258 11.107 15.682 1.00 41.84 417 HIS A N 1
ATOM 3351 C CA . HIS A 1 417 ? 28.064 10.978 16.902 1.00 41.84 417 HIS A CA 1
ATOM 3352 C C . HIS A 1 417 ? 28.405 12.314 17.577 1.00 41.84 417 HIS A C 1
ATOM 3354 O O . HIS A 1 417 ? 28.572 12.357 18.798 1.00 41.84 417 HIS A O 1
ATOM 3360 N N . SER A 1 418 ? 28.518 13.414 16.824 1.00 44.12 418 SER A N 1
ATOM 3361 C CA . SER A 1 418 ? 28.839 14.723 17.412 1.00 44.12 418 SER A CA 1
ATOM 3362 C C . SER A 1 418 ? 27.668 15.332 18.183 1.00 44.12 418 SER A C 1
ATOM 3364 O O . SER A 1 418 ? 27.915 15.934 19.222 1.00 44.12 418 SER A O 1
ATOM 3366 N N . GLY A 1 419 ? 26.414 15.119 17.763 1.00 42.19 419 GLY A N 1
ATOM 3367 C CA . GLY A 1 419 ? 25.232 15.577 18.508 1.00 42.19 419 GLY A CA 1
ATOM 3368 C C . GLY A 1 419 ? 25.152 14.978 19.917 1.00 42.19 419 GLY A C 1
ATOM 3369 O O . GLY A 1 419 ? 25.052 15.716 20.894 1.00 42.19 419 GLY A O 1
ATOM 3370 N N . LEU A 1 420 ? 25.332 13.657 20.031 1.00 42.78 420 LEU A N 1
ATOM 3371 C CA . LEU A 1 420 ? 25.403 12.943 21.314 1.00 42.78 420 LEU A CA 1
ATOM 3372 C C . LEU A 1 420 ? 26.598 13.386 22.173 1.00 42.78 420 LEU A C 1
ATOM 3374 O O . LEU A 1 420 ? 26.462 13.540 23.383 1.00 42.78 420 LEU A O 1
ATOM 3378 N N . LYS A 1 421 ? 27.776 13.623 21.576 1.00 45.34 421 LYS A N 1
ATOM 3379 C CA . LYS A 1 421 ? 28.956 14.128 22.307 1.00 45.34 421 LYS A CA 1
ATOM 3380 C C . LYS A 1 421 ? 28.769 15.565 22.808 1.00 45.34 421 LYS A C 1
ATOM 3382 O O . LYS A 1 421 ? 29.208 15.879 23.911 1.00 45.34 421 LYS A O 1
ATOM 3387 N N . ILE A 1 422 ? 28.128 16.426 22.018 1.00 46.38 422 ILE A N 1
ATOM 3388 C CA . ILE A 1 422 ? 27.819 17.816 22.383 1.00 46.38 422 ILE A CA 1
ATOM 3389 C C . ILE A 1 422 ? 26.774 17.849 23.503 1.00 46.38 422 ILE A C 1
ATOM 3391 O O . ILE A 1 422 ? 26.993 18.550 24.486 1.00 46.38 422 ILE A O 1
ATOM 3395 N N . LEU A 1 423 ? 25.712 17.041 23.406 1.00 42.44 423 LEU A N 1
ATOM 3396 C CA . LEU A 1 423 ? 24.723 16.854 24.473 1.00 42.44 423 LEU A CA 1
ATOM 3397 C C . LEU A 1 423 ? 25.377 16.371 25.770 1.00 42.44 423 LEU A C 1
ATOM 3399 O O . LEU A 1 423 ? 25.237 17.031 26.790 1.00 42.44 423 LEU A O 1
ATOM 3403 N N . LYS A 1 424 ? 26.195 15.310 25.717 1.00 48.47 424 LYS A N 1
ATOM 3404 C CA . LYS A 1 424 ? 26.938 14.799 26.885 1.00 48.47 424 LYS A CA 1
ATOM 3405 C C . LYS A 1 424 ? 27.868 15.848 27.505 1.00 48.47 424 LYS A C 1
ATOM 3407 O O . LYS A 1 424 ? 28.059 15.869 28.718 1.00 48.47 424 LYS A O 1
ATOM 3412 N N . LYS A 1 425 ? 28.475 16.720 26.689 1.00 45.25 425 LYS A N 1
ATOM 3413 C CA . LYS A 1 425 ? 29.303 17.836 27.173 1.00 45.25 425 LYS A CA 1
ATOM 3414 C C . LYS A 1 425 ? 28.448 18.908 27.858 1.00 45.25 425 LYS A C 1
ATOM 3416 O O . LYS A 1 425 ? 28.859 19.419 28.893 1.00 45.25 425 LYS A O 1
ATOM 3421 N N . TYR A 1 426 ? 27.278 19.220 27.307 1.00 42.19 426 TYR A N 1
ATOM 3422 C CA . TYR A 1 426 ? 26.322 20.166 27.885 1.00 42.19 426 TYR A CA 1
ATOM 3423 C C . TYR A 1 426 ? 25.745 19.644 29.214 1.00 42.19 426 TYR A C 1
ATOM 3425 O O . TYR A 1 426 ? 25.746 20.363 30.207 1.00 42.19 426 TYR A O 1
ATOM 3433 N N . GLU A 1 427 ? 25.368 18.364 29.273 1.00 44.94 427 GLU A N 1
ATOM 3434 C CA . GLU A 1 427 ? 24.882 17.683 30.483 1.00 44.94 427 GLU A CA 1
ATOM 3435 C C . GLU A 1 427 ? 25.933 17.662 31.602 1.00 44.94 427 GLU A C 1
ATOM 3437 O O . GLU A 1 427 ? 25.606 17.909 32.761 1.00 44.94 427 GLU A O 1
ATOM 3442 N N . ARG A 1 428 ? 27.214 17.439 31.263 1.00 50.50 428 ARG A N 1
ATOM 3443 C CA . ARG A 1 428 ? 28.324 17.530 32.229 1.00 50.50 428 ARG A CA 1
ATOM 3444 C C . ARG A 1 428 ? 28.551 18.942 32.764 1.00 50.50 428 ARG A C 1
ATOM 3446 O O . ARG A 1 428 ? 28.955 19.077 33.911 1.00 50.50 428 ARG A O 1
ATOM 3453 N N . LEU A 1 429 ? 28.371 19.967 31.931 1.00 37.94 429 LEU A N 1
ATOM 3454 C CA . LEU A 1 429 ? 28.683 21.354 32.289 1.00 37.94 429 LEU A CA 1
ATOM 3455 C C . LEU A 1 429 ? 27.565 22.031 33.082 1.00 37.94 429 LEU A C 1
ATOM 3457 O O . LEU A 1 429 ? 27.854 22.846 33.950 1.00 37.94 429 LEU A O 1
ATOM 3461 N N . TYR A 1 430 ? 26.308 21.706 32.782 1.00 37.44 430 TYR A N 1
ATOM 3462 C CA . TYR A 1 430 ? 25.157 22.434 33.316 1.00 37.44 430 TYR A CA 1
ATOM 3463 C C . TYR A 1 430 ? 24.277 21.596 34.247 1.00 37.44 430 TYR A C 1
ATOM 3465 O O . TYR A 1 430 ? 23.282 22.108 34.744 1.00 37.44 430 TYR A O 1
ATOM 3473 N N . GLY A 1 431 ? 24.601 20.319 34.486 1.00 30.64 431 GLY A N 1
ATOM 3474 C CA . GLY A 1 431 ? 23.896 19.459 35.450 1.00 30.64 431 GLY A CA 1
ATOM 3475 C C . GLY A 1 431 ? 22.434 19.140 35.100 1.00 30.64 431 GLY A C 1
ATOM 3476 O O . GLY A 1 431 ? 21.776 18.394 35.824 1.00 30.64 431 GLY A O 1
ATOM 3477 N N . HIS A 1 432 ? 21.927 19.668 33.985 1.00 37.09 432 HIS A N 1
ATOM 3478 C CA . HIS A 1 432 ? 20.577 19.453 33.486 1.00 37.09 432 HIS A CA 1
ATOM 3479 C C . HIS A 1 432 ? 20.588 18.435 32.340 1.00 37.09 432 HIS A C 1
ATOM 3481 O O . HIS A 1 432 ? 21.302 18.594 31.349 1.00 37.09 432 HIS A O 1
ATOM 3487 N N . SER A 1 433 ? 19.771 17.391 32.481 1.00 37.22 433 SER A N 1
ATOM 3488 C CA . SER A 1 433 ? 19.498 16.395 31.441 1.00 37.22 433 SER A CA 1
ATOM 3489 C C . SER A 1 433 ? 18.638 17.051 30.355 1.00 37.22 433 SER A C 1
ATOM 3491 O O . SER A 1 433 ? 17.466 17.328 30.601 1.00 37.22 433 SER A O 1
ATOM 3493 N N . LEU A 1 434 ? 19.206 17.353 29.181 1.00 33.84 434 LEU A N 1
ATOM 3494 C CA . LEU A 1 434 ? 18.443 17.905 28.044 1.00 33.84 434 LEU A CA 1
ATOM 3495 C C . LEU A 1 434 ? 17.697 16.810 27.278 1.00 33.84 434 LEU A C 1
ATOM 3497 O O . LEU A 1 434 ? 16.637 17.059 26.710 1.00 33.84 434 LEU A O 1
ATOM 3501 N N . MET A 1 435 ? 18.225 15.587 27.297 1.00 35.28 435 MET A N 1
ATOM 3502 C CA . MET A 1 435 ? 17.424 14.402 27.048 1.00 35.28 435 MET A CA 1
ATOM 3503 C C . MET A 1 435 ? 16.800 14.000 28.377 1.00 35.28 435 MET A C 1
ATOM 3505 O O . MET A 1 435 ? 17.522 13.791 29.352 1.00 35.28 435 MET A O 1
ATOM 3509 N N . GLY A 1 436 ? 15.475 13.852 28.445 1.00 33.75 436 GLY A N 1
ATOM 3510 C CA . GLY A 1 436 ? 14.908 12.977 29.469 1.00 33.75 436 GLY A CA 1
ATOM 3511 C C . GLY A 1 436 ? 15.705 11.674 29.425 1.00 33.75 436 GLY A C 1
ATOM 3512 O O . GLY A 1 436 ? 15.994 11.192 28.333 1.00 33.75 436 GLY A O 1
ATOM 3513 N N . ARG A 1 437 ? 16.178 11.176 30.573 1.00 29.28 437 ARG A N 1
ATOM 3514 C CA . ARG A 1 437 ? 16.949 9.926 30.641 1.00 29.28 437 ARG A CA 1
ATOM 3515 C C . ARG A 1 437 ? 16.098 8.775 30.092 1.00 29.28 437 ARG A C 1
ATOM 3517 O O . ARG A 1 437 ? 15.456 8.062 30.857 1.00 29.28 437 ARG A O 1
ATOM 3524 N N . GLU A 1 438 ? 16.088 8.582 28.781 1.00 32.75 438 GLU A N 1
ATOM 3525 C CA . GLU A 1 438 ? 15.510 7.412 28.139 1.00 32.75 438 GLU A CA 1
ATOM 3526 C C . GLU A 1 438 ? 16.582 6.323 28.118 1.00 32.75 438 GLU A C 1
ATOM 3528 O O . GLU A 1 438 ? 17.233 6.042 27.116 1.00 32.75 438 GLU A O 1
ATOM 3533 N N . VAL A 1 439 ? 16.764 5.697 29.282 1.00 30.84 439 VAL A N 1
ATOM 3534 C CA . VAL A 1 439 ? 16.933 4.242 29.286 1.00 30.84 439 VAL A CA 1
ATOM 3535 C C . VAL A 1 439 ? 15.577 3.692 28.835 1.00 30.84 439 VAL A C 1
ATOM 3537 O O . VAL A 1 439 ? 14.559 4.199 29.321 1.00 30.84 439 VAL A O 1
ATOM 3540 N N . PRO A 1 440 ? 15.523 2.749 27.883 1.00 37.03 440 PRO A N 1
ATOM 3541 C CA . PRO A 1 440 ? 14.276 2.373 27.239 1.00 37.03 440 PRO A CA 1
ATOM 3542 C C . PRO A 1 440 ? 13.152 2.073 28.236 1.00 37.03 440 PRO A C 1
ATOM 3544 O O . PRO A 1 440 ? 13.293 1.240 29.130 1.00 37.03 440 PRO A O 1
ATOM 3547 N N . SER A 1 441 ? 12.021 2.750 28.066 1.00 38.03 441 SER A N 1
ATOM 3548 C CA . SER A 1 441 ? 10.830 2.686 28.918 1.00 38.03 441 SER A CA 1
ATOM 3549 C C . SER A 1 441 ? 10.047 1.365 28.792 1.00 38.03 441 SER A C 1
ATOM 3551 O O . SER A 1 441 ? 8.829 1.349 28.968 1.00 38.03 441 SER A O 1
ATOM 3553 N N . TYR A 1 442 ? 10.724 0.237 28.526 1.00 41.75 442 TYR A N 1
ATOM 3554 C CA . TYR A 1 442 ? 10.133 -1.074 28.207 1.00 41.75 442 TYR A CA 1
ATOM 3555 C C . TYR A 1 442 ? 9.225 -1.660 29.306 1.00 41.75 442 TYR A C 1
ATOM 3557 O O . TYR A 1 442 ? 8.516 -2.631 29.052 1.00 41.75 442 TYR A O 1
ATOM 3565 N N . PHE A 1 443 ? 9.209 -1.079 30.509 1.00 35.31 443 PHE A N 1
ATOM 3566 C CA . PHE A 1 443 ? 8.321 -1.486 31.602 1.00 35.31 443 PHE A CA 1
ATOM 3567 C C . PHE A 1 443 ? 6.981 -0.750 31.631 1.00 35.31 443 PHE A C 1
ATOM 3569 O O . PHE A 1 443 ? 6.088 -1.131 32.384 1.00 35.31 443 PHE A O 1
ATOM 3576 N N . VAL A 1 444 ? 6.788 0.285 30.815 1.00 34.25 444 VAL A N 1
ATOM 3577 C CA . VAL A 1 444 ? 5.548 1.057 30.851 1.00 34.25 444 VAL A CA 1
ATOM 3578 C C . VAL A 1 444 ? 4.544 0.418 29.883 1.00 34.25 444 VAL A C 1
ATOM 3580 O O . VAL A 1 444 ? 4.633 0.564 28.665 1.00 34.25 444 VAL A O 1
ATOM 3583 N N . GLY A 1 445 ? 3.606 -0.358 30.432 1.00 36.12 445 GLY A N 1
ATOM 3584 C CA . GLY A 1 445 ? 2.545 -1.037 29.672 1.00 36.12 445 GLY A CA 1
ATOM 3585 C C . GLY A 1 445 ? 2.257 -2.475 30.104 1.00 36.12 445 GLY A C 1
ATOM 3586 O O . GLY A 1 445 ? 1.256 -3.051 29.686 1.00 36.12 445 GLY A O 1
ATOM 3587 N N . VAL A 1 446 ? 3.087 -3.046 30.973 1.00 37.25 446 VAL A N 1
ATOM 3588 C CA . VAL A 1 446 ? 2.689 -4.181 31.807 1.00 37.25 446 VAL A CA 1
ATOM 3589 C C . VAL A 1 446 ? 2.132 -3.559 33.083 1.00 37.25 446 VAL A C 1
ATOM 3591 O O . VAL A 1 446 ? 2.779 -2.679 33.649 1.00 37.25 446 VAL A O 1
ATOM 3594 N N . GLU A 1 447 ? 0.951 -3.963 33.550 1.00 40.12 447 GLU A N 1
ATOM 3595 C CA . GLU A 1 447 ? 0.574 -3.704 34.944 1.00 40.12 447 GLU A CA 1
ATOM 3596 C C . GLU A 1 447 ? 1.597 -4.426 35.839 1.00 40.12 447 GLU A C 1
ATOM 3598 O O . GLU A 1 447 ? 1.409 -5.573 36.235 1.00 40.12 447 GLU A O 1
ATOM 3603 N N . LEU A 1 448 ? 2.737 -3.787 36.118 1.00 46.91 448 LEU A N 1
ATOM 3604 C CA . LEU A 1 448 ? 3.782 -4.288 37.017 1.00 46.91 448 LEU A CA 1
ATOM 3605 C C . LEU A 1 448 ? 3.408 -4.006 38.477 1.00 46.91 448 LEU A C 1
ATOM 3607 O O . LEU A 1 448 ? 4.253 -3.706 39.310 1.00 46.91 448 LEU A O 1
ATOM 3611 N N . THR A 1 449 ? 2.123 -4.145 38.799 1.00 44.62 449 THR A N 1
ATOM 3612 C CA . THR A 1 449 ? 1.644 -4.411 40.163 1.00 44.62 449 THR A CA 1
ATOM 3613 C C . THR A 1 449 ? 1.944 -5.856 40.587 1.00 44.62 449 THR A C 1
ATOM 3615 O O . THR A 1 449 ? 1.639 -6.254 41.707 1.00 44.62 449 THR A O 1
ATOM 3618 N N . LYS A 1 450 ? 2.547 -6.638 39.684 1.00 55.28 450 LYS A N 1
ATOM 3619 C CA . LYS A 1 450 ? 2.728 -8.082 39.752 1.00 55.28 450 LYS A CA 1
ATOM 3620 C C . LYS A 1 450 ? 4.136 -8.501 40.162 1.00 55.28 450 LYS A C 1
ATOM 3622 O O . LYS A 1 450 ? 5.117 -7.809 39.892 1.00 55.28 450 LYS A O 1
ATOM 3627 N N . ARG A 1 451 ? 4.242 -9.685 40.765 1.00 73.50 451 ARG A N 1
ATOM 3628 C CA . ARG A 1 451 ? 5.522 -10.321 41.128 1.00 73.50 451 ARG A CA 1
ATOM 3629 C C . ARG A 1 451 ? 6.270 -10.779 39.874 1.00 73.50 451 ARG A C 1
ATOM 3631 O O . ARG A 1 451 ? 5.714 -11.541 39.082 1.00 73.50 451 ARG A O 1
ATOM 3638 N N . VAL A 1 452 ? 7.518 -10.349 39.686 1.00 82.81 452 VAL A N 1
ATOM 3639 C CA . VAL A 1 452 ? 8.292 -10.627 38.459 1.00 82.81 452 VAL A CA 1
ATOM 3640 C C . VAL A 1 452 ? 9.314 -11.742 38.674 1.00 82.81 452 VAL A C 1
ATOM 3642 O O . VAL A 1 452 ? 10.042 -11.752 39.661 1.00 82.81 452 VAL A O 1
ATOM 3645 N N . THR A 1 453 ? 9.411 -12.662 37.717 1.00 88.75 453 THR A N 1
ATOM 3646 C CA . THR A 1 453 ? 10.558 -13.564 37.550 1.00 88.75 453 THR A CA 1
ATOM 3647 C C . THR A 1 453 ? 11.445 -13.032 36.427 1.00 88.75 453 THR A C 1
ATOM 3649 O O . THR A 1 453 ? 10.978 -12.873 35.300 1.00 88.75 453 THR A O 1
ATOM 3652 N N . LEU A 1 454 ? 12.717 -12.758 36.719 1.00 89.50 454 LEU A N 1
ATOM 3653 C CA . LEU A 1 454 ? 13.687 -12.278 35.732 1.00 89.50 454 LEU A CA 1
ATOM 3654 C C . LEU A 1 454 ? 14.576 -13.435 35.268 1.00 89.50 454 LEU A C 1
ATOM 3656 O O . LEU A 1 454 ? 15.127 -14.142 36.104 1.00 89.50 454 LEU A O 1
ATOM 3660 N N . TYR A 1 455 ? 14.738 -13.620 33.960 1.00 90.88 455 TYR A N 1
ATOM 3661 C CA . TYR A 1 455 ? 15.636 -14.606 33.360 1.00 90.88 455 TYR A CA 1
ATOM 3662 C C . TYR A 1 455 ? 16.738 -13.910 32.559 1.00 90.88 455 TYR A C 1
ATOM 3664 O O . TYR A 1 455 ? 16.439 -13.103 31.683 1.00 90.88 455 TYR A O 1
ATOM 3672 N N . GLY A 1 456 ? 17.997 -14.253 32.815 1.00 89.94 456 GLY A N 1
ATOM 3673 C CA . GLY A 1 456 ? 19.171 -13.616 32.225 1.00 89.94 456 GLY A CA 1
ATOM 3674 C C . GLY A 1 456 ? 19.837 -12.662 33.215 1.00 89.94 456 GLY A C 1
ATOM 3675 O O . GLY A 1 456 ? 19.256 -11.647 33.588 1.00 89.94 456 GLY A O 1
ATOM 3676 N N . ALA A 1 457 ? 21.061 -12.975 33.628 1.00 86.00 457 ALA A N 1
ATOM 3677 C CA . ALA A 1 457 ? 21.935 -12.209 34.521 1.00 86.00 457 ALA A CA 1
ATOM 3678 C C . ALA A 1 457 ? 23.225 -11.764 33.800 1.00 86.00 457 ALA A C 1
ATOM 3680 O O . ALA A 1 457 ? 24.308 -11.680 34.374 1.00 86.00 457 ALA A O 1
ATOM 3681 N N . GLY A 1 458 ? 23.139 -11.540 32.486 1.00 79.00 458 GLY A N 1
ATOM 3682 C CA . GLY A 1 458 ? 24.161 -10.809 31.732 1.00 79.00 458 GLY A CA 1
ATOM 3683 C C . GLY A 1 458 ? 24.002 -9.289 31.868 1.00 79.00 458 GLY A C 1
ATOM 3684 O O . GLY A 1 458 ? 23.127 -8.821 32.593 1.00 79.00 458 GLY A O 1
ATOM 3685 N N . LYS A 1 459 ? 24.774 -8.516 31.085 1.00 68.44 459 LYS A N 1
ATOM 3686 C CA . LYS A 1 459 ? 24.734 -7.036 31.079 1.00 68.44 459 LYS A CA 1
ATOM 3687 C C . LYS A 1 459 ? 23.294 -6.476 30.966 1.00 68.44 459 LYS A C 1
ATOM 3689 O O . LYS A 1 459 ? 22.938 -5.552 31.684 1.00 68.44 459 LYS A O 1
ATOM 3694 N N . ILE A 1 460 ? 22.434 -7.053 30.110 1.00 65.88 460 ILE A N 1
ATOM 3695 C CA . ILE A 1 460 ? 21.014 -6.636 29.998 1.00 65.88 460 ILE A CA 1
ATOM 3696 C C . ILE A 1 460 ? 20.222 -6.969 31.260 1.00 65.88 460 ILE A C 1
ATOM 3698 O O . ILE A 1 460 ? 19.433 -6.148 31.720 1.00 65.88 460 ILE A O 1
ATOM 3702 N N . GLY A 1 461 ? 20.420 -8.169 31.802 1.00 76.38 461 GLY A N 1
ATOM 3703 C CA . GLY A 1 461 ? 19.773 -8.625 33.025 1.00 76.38 461 GLY A CA 1
ATOM 3704 C C . GLY A 1 461 ? 20.009 -7.678 34.192 1.00 76.38 461 GLY A C 1
ATOM 3705 O O . GLY A 1 461 ? 19.063 -7.302 34.871 1.00 76.38 461 GLY A O 1
ATOM 3706 N N . GLU A 1 462 ? 21.254 -7.238 34.374 1.00 76.62 462 GLU A N 1
ATOM 3707 C CA . GLU A 1 462 ? 21.638 -6.279 35.418 1.00 76.62 462 GLU A CA 1
ATOM 3708 C C . GLU A 1 462 ? 20.973 -4.908 35.226 1.00 76.62 462 GLU A C 1
ATOM 3710 O O . GLU A 1 462 ? 20.446 -4.335 36.181 1.00 76.62 462 GLU A O 1
ATOM 3715 N N . ILE A 1 463 ? 20.929 -4.401 33.987 1.00 65.44 463 ILE A N 1
ATOM 3716 C CA . ILE A 1 463 ? 20.247 -3.138 33.656 1.00 65.44 463 ILE A CA 1
ATOM 3717 C C . ILE A 1 463 ? 18.752 -3.236 33.982 1.00 65.44 463 ILE A C 1
ATOM 3719 O O . ILE A 1 463 ? 18.190 -2.357 34.635 1.00 65.44 463 ILE A O 1
ATOM 3723 N N . VAL A 1 464 ? 18.111 -4.325 33.553 1.00 68.31 464 VAL A N 1
ATOM 3724 C CA . VAL A 1 464 ? 16.691 -4.597 33.807 1.00 68.31 464 VAL A CA 1
ATOM 3725 C C . VAL A 1 464 ? 16.416 -4.723 35.302 1.00 68.31 464 VAL A C 1
ATOM 3727 O O . VAL A 1 464 ? 15.462 -4.128 35.803 1.00 68.31 464 VAL A O 1
ATOM 3730 N N . PHE A 1 465 ? 17.258 -5.460 36.021 1.00 78.69 465 PHE A N 1
ATOM 3731 C CA . PHE A 1 465 ? 17.165 -5.627 37.464 1.00 78.69 465 PHE A CA 1
ATOM 3732 C C . PHE A 1 465 ? 17.198 -4.278 38.189 1.00 78.69 465 PHE A C 1
ATOM 3734 O O . PHE A 1 465 ? 16.334 -4.004 39.026 1.00 78.69 465 PHE A O 1
ATOM 3741 N N . TYR A 1 466 ? 18.156 -3.413 37.843 1.00 71.00 466 TYR A N 1
ATOM 3742 C CA . TYR A 1 466 ? 18.296 -2.090 38.449 1.00 71.00 466 TYR A CA 1
ATOM 3743 C C . TYR A 1 466 ? 17.083 -1.197 38.163 1.00 71.00 466 TYR A C 1
ATOM 3745 O O . TYR A 1 466 ? 16.541 -0.574 39.076 1.00 71.00 466 TYR A O 1
ATOM 3753 N N . GLU A 1 467 ? 16.615 -1.157 36.915 1.00 65.75 467 GLU A N 1
ATOM 3754 C CA . GLU A 1 467 ? 15.446 -0.358 36.530 1.00 65.75 467 GLU A CA 1
ATOM 3755 C C . GLU A 1 467 ? 14.180 -0.814 37.274 1.00 65.75 467 GLU A C 1
ATOM 3757 O O . GLU A 1 467 ? 13.476 0.009 37.868 1.00 65.75 467 GLU A O 1
ATOM 3762 N N . LEU A 1 468 ? 13.919 -2.124 37.316 1.00 70.81 468 LEU A N 1
ATOM 3763 C CA . LEU A 1 468 ? 12.763 -2.687 38.014 1.00 70.81 468 LEU A CA 1
ATOM 3764 C C . LEU A 1 468 ? 12.798 -2.373 39.514 1.00 70.81 468 LEU A C 1
ATOM 3766 O O . LEU A 1 468 ? 11.825 -1.852 40.056 1.00 70.81 468 LEU A O 1
ATOM 3770 N N . THR A 1 469 ? 13.919 -2.651 40.179 1.00 73.06 469 THR A N 1
ATOM 3771 C CA . THR A 1 469 ? 14.017 -2.567 41.645 1.00 73.06 469 THR A CA 1
ATOM 3772 C C . THR A 1 469 ? 14.220 -1.141 42.153 1.00 73.06 469 THR A C 1
ATOM 3774 O O . THR A 1 469 ? 13.542 -0.720 43.089 1.00 73.06 469 THR A O 1
ATOM 3777 N N . ARG A 1 470 ? 15.127 -0.360 41.553 1.00 66.31 470 ARG A N 1
ATOM 3778 C CA . ARG A 1 470 ? 15.540 0.951 42.087 1.00 66.31 470 ARG A CA 1
ATOM 3779 C C . ARG A 1 470 ? 14.677 2.097 41.583 1.00 66.31 470 ARG A C 1
ATOM 3781 O O . ARG A 1 470 ? 14.378 3.008 42.353 1.00 66.31 470 ARG A O 1
ATOM 3788 N N . LYS A 1 471 ? 14.270 2.059 40.314 1.00 55.66 471 LYS A N 1
ATOM 3789 C CA . LYS A 1 471 ? 13.518 3.155 39.687 1.00 55.66 471 LYS A CA 1
ATOM 3790 C C . LYS A 1 471 ? 12.012 2.945 39.777 1.00 55.66 471 LYS A C 1
ATOM 3792 O O . LYS A 1 471 ? 11.290 3.878 40.117 1.00 55.66 471 LYS A O 1
ATOM 3797 N N . HIS A 1 472 ? 11.552 1.722 39.521 1.00 57.72 472 HIS A N 1
ATOM 3798 C CA . HIS A 1 472 ? 10.125 1.392 39.512 1.00 57.72 472 HIS A CA 1
ATOM 3799 C C . HIS A 1 472 ? 9.629 0.703 40.791 1.00 57.72 472 HIS A C 1
ATOM 3801 O O . HIS A 1 472 ? 8.421 0.557 40.958 1.00 57.72 472 HIS A O 1
ATOM 3807 N N . LYS A 1 473 ? 10.531 0.336 41.717 1.00 70.19 473 LYS A N 1
ATOM 3808 C CA . LYS A 1 473 ? 10.212 -0.332 42.996 1.00 70.19 473 LYS A CA 1
ATOM 3809 C C . LYS A 1 473 ? 9.388 -1.619 42.834 1.00 70.19 473 LYS A C 1
ATOM 3811 O O . LYS A 1 473 ? 8.577 -1.959 43.692 1.00 70.19 473 LYS A O 1
ATOM 3816 N N . ILE A 1 474 ? 9.596 -2.334 41.733 1.00 74.50 474 ILE A N 1
ATOM 3817 C CA . ILE A 1 474 ? 8.925 -3.596 41.422 1.00 74.50 474 ILE A CA 1
ATOM 3818 C C . ILE A 1 474 ? 9.635 -4.737 42.148 1.00 74.50 474 ILE A C 1
ATOM 3820 O O . ILE A 1 474 ? 10.864 -4.825 42.155 1.00 74.50 474 ILE A O 1
ATOM 3824 N N . HIS A 1 475 ? 8.851 -5.640 42.736 1.00 82.06 475 HIS A N 1
ATOM 3825 C CA . HIS A 1 475 ? 9.382 -6.813 43.413 1.00 82.06 475 HIS A CA 1
ATOM 3826 C C . HIS A 1 475 ? 9.727 -7.927 42.414 1.00 82.06 475 HIS A C 1
ATOM 3828 O O . HIS A 1 475 ? 8.853 -8.480 41.738 1.00 82.06 475 HIS A O 1
ATOM 3834 N N . ILE A 1 476 ? 11.011 -8.284 42.365 1.00 87.56 476 ILE A N 1
ATOM 3835 C CA . ILE A 1 476 ? 11.503 -9.463 41.651 1.00 87.56 476 ILE A CA 1
ATOM 3836 C C . ILE A 1 476 ? 11.514 -10.633 42.637 1.00 87.56 476 ILE A C 1
ATOM 3838 O O . ILE A 1 476 ? 12.241 -10.617 43.626 1.00 87.56 476 ILE A O 1
ATOM 3842 N N . SER A 1 477 ? 10.709 -11.657 42.367 1.00 88.31 477 SER A N 1
ATOM 3843 C CA . SER A 1 477 ? 10.567 -12.824 43.243 1.00 88.31 477 SER A CA 1
ATOM 3844 C C . SER A 1 477 ? 11.699 -13.832 43.084 1.00 88.31 477 SER A C 1
ATOM 3846 O O . SER A 1 477 ? 12.015 -14.557 44.024 1.00 88.31 477 SER A O 1
ATOM 3848 N N . GLN A 1 478 ? 12.319 -13.877 41.905 1.00 91.44 478 GLN A N 1
ATOM 3849 C CA . GLN A 1 478 ? 13.535 -14.647 41.661 1.00 91.44 478 GLN A CA 1
ATOM 3850 C C . GLN A 1 478 ? 14.256 -14.146 40.406 1.00 91.44 478 GLN A C 1
ATOM 3852 O O . GLN A 1 478 ? 13.625 -13.643 39.469 1.00 91.44 478 GLN A O 1
ATOM 3857 N N . TRP A 1 479 ? 15.568 -14.353 40.379 1.00 93.12 479 TRP A N 1
ATOM 3858 C CA . TRP A 1 479 ? 16.427 -14.073 39.239 1.00 93.12 479 TRP A CA 1
ATOM 3859 C C . TRP A 1 479 ? 17.121 -15.357 38.779 1.00 93.12 479 TRP A C 1
ATOM 3861 O O . TRP A 1 479 ? 17.827 -16.016 39.540 1.00 93.12 479 TRP A O 1
ATOM 3871 N N . ILE A 1 480 ? 16.870 -15.747 37.537 1.00 92.06 480 ILE A N 1
ATOM 3872 C CA . ILE A 1 480 ? 17.269 -17.031 36.977 1.00 92.06 480 ILE A CA 1
ATOM 3873 C C . ILE A 1 480 ? 18.330 -16.808 35.905 1.00 92.06 480 ILE A C 1
ATOM 3875 O O . ILE A 1 480 ? 18.163 -15.952 35.041 1.00 92.06 480 ILE A O 1
ATOM 3879 N N . ASP A 1 481 ? 19.406 -17.587 35.931 1.00 91.06 481 ASP A N 1
ATOM 3880 C CA . ASP A 1 481 ? 20.421 -17.596 34.876 1.00 91.06 481 ASP A CA 1
ATOM 3881 C C . ASP A 1 481 ? 21.208 -18.912 34.902 1.00 91.06 481 ASP A C 1
ATOM 3883 O O . ASP A 1 481 ? 21.339 -19.550 35.949 1.00 91.06 481 ASP A O 1
ATOM 3887 N N . CYS A 1 482 ? 21.764 -19.323 33.761 1.00 83.81 482 CYS A N 1
ATOM 3888 C CA . CYS A 1 482 ? 22.615 -20.511 33.683 1.00 83.81 482 CYS A CA 1
ATOM 3889 C C . CYS A 1 482 ? 23.932 -20.364 34.467 1.00 83.81 482 CYS A C 1
ATOM 3891 O O . CYS A 1 482 ? 24.514 -21.370 34.868 1.00 83.81 482 CYS A O 1
ATOM 3893 N N . LYS A 1 483 ? 24.381 -19.133 34.742 1.00 83.31 483 LYS A N 1
ATOM 3894 C CA . LYS A 1 483 ? 25.556 -18.833 35.573 1.00 83.31 483 LYS A CA 1
ATOM 3895 C C . LYS A 1 483 ? 25.342 -19.131 37.056 1.00 83.31 483 LYS A C 1
ATOM 3897 O O . LYS A 1 483 ? 26.320 -19.301 37.782 1.00 83.31 483 LYS A O 1
ATOM 3902 N N . PHE A 1 484 ? 24.098 -19.193 37.531 1.00 84.00 484 PHE A N 1
ATOM 3903 C CA . PHE A 1 484 ? 23.802 -19.466 38.937 1.00 84.00 484 PHE A CA 1
ATOM 3904 C C . PHE A 1 484 ? 23.841 -20.974 39.209 1.00 84.00 484 PHE A C 1
ATOM 3906 O O . PHE A 1 484 ? 22.820 -21.655 39.229 1.00 84.00 484 PHE A O 1
ATOM 3913 N N . THR A 1 485 ? 25.038 -21.522 39.416 1.00 74.69 485 THR A N 1
ATOM 3914 C CA . THR A 1 485 ? 25.239 -22.966 39.633 1.00 74.69 485 THR A CA 1
ATOM 3915 C C . THR A 1 485 ? 24.595 -23.480 40.923 1.00 74.69 485 THR A C 1
ATOM 3917 O O . THR A 1 485 ? 24.126 -24.616 40.952 1.00 74.69 485 THR A O 1
ATOM 3920 N N . ILE A 1 486 ? 24.501 -22.642 41.960 1.00 77.19 486 ILE A N 1
ATOM 3921 C CA . ILE A 1 486 ? 23.867 -22.950 43.250 1.00 77.19 486 ILE A CA 1
ATOM 3922 C C . ILE A 1 486 ? 22.867 -21.829 43.586 1.00 77.19 486 ILE A C 1
ATOM 3924 O O . ILE A 1 486 ? 23.188 -20.661 43.348 1.00 77.19 486 ILE A O 1
ATOM 3928 N N . PRO A 1 487 ? 21.671 -22.138 44.132 1.00 83.56 487 PRO A N 1
ATOM 3929 C CA . PRO A 1 487 ? 20.743 -21.110 44.590 1.00 83.56 487 PRO A CA 1
ATOM 3930 C C . PRO A 1 487 ? 21.371 -20.188 45.642 1.00 83.56 487 PRO A C 1
ATOM 3932 O O . PRO A 1 487 ? 21.998 -20.660 46.589 1.00 83.56 487 PRO A O 1
ATOM 3935 N N . GLY A 1 488 ? 21.171 -18.881 45.499 1.00 87.31 488 GLY A N 1
ATOM 3936 C CA . GLY A 1 488 ? 21.740 -17.864 46.381 1.00 87.31 488 GLY A CA 1
ATOM 3937 C C . GLY A 1 488 ? 20.854 -16.628 46.479 1.00 87.31 488 GLY A C 1
ATOM 3938 O O . GLY A 1 488 ? 19.652 -16.689 46.213 1.00 87.31 488 GLY A O 1
ATOM 3939 N N . PHE A 1 489 ? 21.449 -15.501 46.870 1.00 85.81 489 PHE A N 1
ATOM 3940 C CA . PHE A 1 489 ? 20.763 -14.213 46.934 1.00 85.81 489 PHE A CA 1
ATOM 3941 C C . PHE A 1 489 ? 21.628 -13.097 46.346 1.00 85.81 489 PHE A C 1
ATOM 3943 O O . PHE A 1 489 ? 22.834 -13.053 46.578 1.00 85.81 489 PHE A O 1
ATOM 3950 N N . TYR A 1 490 ? 20.994 -12.173 45.629 1.00 81.88 490 TYR A N 1
ATOM 3951 C CA . TYR A 1 490 ? 21.587 -10.924 45.156 1.00 81.88 490 TYR A CA 1
ATOM 3952 C C . TYR A 1 490 ? 20.654 -9.767 45.521 1.00 81.88 490 TYR A C 1
ATOM 3954 O O . TYR A 1 490 ? 19.488 -9.785 45.137 1.00 81.88 490 TYR A O 1
ATOM 3962 N N . ASP A 1 491 ? 21.146 -8.793 46.295 1.00 81.25 491 ASP A N 1
ATOM 3963 C CA . ASP A 1 491 ? 20.362 -7.642 46.793 1.00 81.25 491 ASP A CA 1
ATOM 3964 C C . ASP A 1 491 ? 19.014 -8.067 47.430 1.00 81.25 491 ASP A C 1
ATOM 3966 O O . ASP A 1 491 ? 17.960 -7.484 47.191 1.00 81.25 491 ASP A O 1
ATOM 3970 N N . GLY A 1 492 ? 19.039 -9.166 48.199 1.00 80.94 492 GLY A N 1
ATOM 3971 C CA . GLY A 1 492 ? 17.858 -9.739 48.861 1.00 80.94 492 GLY A CA 1
ATOM 3972 C C . GLY A 1 492 ? 16.929 -10.573 47.966 1.00 80.94 492 GLY A C 1
ATOM 3973 O O . GLY A 1 492 ? 15.931 -11.095 48.456 1.00 80.94 492 GLY A O 1
ATOM 3974 N N . ILE A 1 493 ? 17.248 -10.747 46.680 1.00 88.12 493 ILE A N 1
ATOM 3975 C CA . ILE A 1 493 ? 16.443 -11.504 45.709 1.00 88.12 493 ILE A CA 1
ATOM 3976 C C . ILE A 1 493 ? 17.061 -12.882 45.473 1.00 88.12 493 ILE A C 1
ATOM 3978 O O . ILE A 1 493 ? 18.264 -12.997 45.251 1.00 88.12 493 ILE A O 1
ATOM 3982 N N . ARG A 1 494 ? 16.236 -13.936 45.498 1.00 88.88 494 ARG A N 1
ATOM 3983 C CA . ARG A 1 494 ? 16.677 -15.322 45.273 1.00 88.88 494 ARG A CA 1
ATOM 3984 C C . ARG A 1 494 ? 17.245 -15.484 43.860 1.00 88.88 494 ARG A C 1
ATOM 3986 O O . ARG A 1 494 ? 16.521 -15.274 42.888 1.00 88.88 494 ARG A O 1
ATOM 3993 N N . THR A 1 495 ? 18.496 -15.915 43.745 1.00 92.75 495 THR A N 1
ATOM 3994 C CA . THR A 1 495 ? 19.133 -16.296 42.477 1.00 92.75 495 THR A CA 1
ATOM 3995 C C . THR A 1 495 ? 19.140 -17.815 42.321 1.00 92.75 495 THR A C 1
ATOM 3997 O O . THR A 1 495 ? 19.293 -18.534 43.308 1.00 92.75 495 THR A O 1
ATOM 4000 N N . CYS A 1 496 ? 18.920 -18.341 41.114 1.00 90.56 496 CYS A N 1
ATOM 4001 C CA . CYS A 1 496 ? 18.901 -19.792 40.872 1.00 90.56 496 CYS A CA 1
ATOM 4002 C C . CYS A 1 496 ? 19.118 -20.155 39.394 1.00 90.56 496 CYS A C 1
ATOM 4004 O O . CYS A 1 496 ? 18.970 -19.311 38.516 1.00 90.56 496 CYS A O 1
ATOM 4006 N N . ASN A 1 497 ? 19.461 -21.411 39.102 1.00 88.69 497 ASN A N 1
ATOM 4007 C CA . ASN A 1 497 ? 19.440 -21.923 37.726 1.00 88.69 497 ASN A CA 1
ATOM 4008 C C . ASN A 1 497 ? 18.033 -22.379 37.316 1.00 88.69 497 ASN A C 1
ATOM 4010 O O . ASN A 1 497 ? 17.129 -22.511 38.140 1.00 88.69 497 ASN A O 1
ATOM 4014 N N . LEU A 1 498 ? 17.883 -22.685 36.028 1.00 83.44 498 LEU A N 1
ATOM 4015 C CA . LEU A 1 498 ? 16.635 -23.129 35.408 1.00 83.44 498 LEU A CA 1
ATOM 4016 C C . LEU A 1 498 ? 16.013 -24.369 36.091 1.00 83.44 498 LEU A C 1
ATOM 4018 O O . LEU A 1 498 ? 14.795 -24.423 36.244 1.00 83.44 498 LEU A O 1
ATOM 4022 N N . ASN A 1 499 ? 16.831 -25.308 36.584 1.00 80.94 499 ASN A N 1
ATOM 4023 C CA . ASN A 1 499 ? 16.366 -26.536 37.250 1.00 80.94 499 ASN A CA 1
ATOM 4024 C C . ASN A 1 499 ? 15.863 -26.310 38.685 1.00 80.94 499 ASN A C 1
ATOM 4026 O O . ASN A 1 499 ? 15.079 -27.100 39.201 1.00 80.94 499 ASN A O 1
ATOM 4030 N N . SER A 1 500 ? 16.329 -25.249 39.346 1.00 82.50 500 SER A N 1
ATOM 4031 C CA . SER A 1 500 ? 15.975 -24.900 40.733 1.00 82.50 500 SER A CA 1
ATOM 4032 C C . SER A 1 500 ? 15.044 -23.683 40.827 1.00 82.50 500 SER A C 1
ATOM 4034 O O . SER A 1 500 ? 14.706 -23.216 41.928 1.00 82.50 500 SER A O 1
ATOM 4036 N N . ALA A 1 501 ? 14.619 -23.172 39.671 1.00 85.00 501 ALA A N 1
ATOM 4037 C CA . ALA A 1 501 ? 13.682 -22.076 39.535 1.00 85.00 501 ALA A CA 1
ATOM 4038 C C . ALA A 1 501 ? 12.276 -22.494 39.974 1.00 85.00 501 ALA A C 1
ATOM 4040 O O . ALA A 1 501 ? 11.744 -23.520 39.555 1.00 85.00 501 ALA A O 1
ATOM 4041 N N . ASN A 1 502 ? 11.643 -21.657 40.795 1.00 85.56 502 ASN A N 1
ATOM 4042 C CA . ASN A 1 502 ? 10.230 -21.810 41.104 1.00 85.56 502 ASN A CA 1
ATOM 4043 C C . ASN A 1 502 ? 9.440 -20.946 40.123 1.00 85.56 502 ASN A C 1
ATOM 4045 O O . ASN A 1 502 ? 9.126 -19.800 40.429 1.00 85.56 502 ASN A O 1
ATOM 4049 N N . TRP A 1 503 ? 9.121 -21.461 38.938 1.00 79.25 503 TRP A N 1
ATOM 4050 C CA . TRP A 1 503 ? 8.446 -20.697 37.876 1.00 79.25 503 TRP A CA 1
ATOM 4051 C C . TRP A 1 503 ? 7.067 -20.121 38.258 1.00 79.25 503 TRP A C 1
ATOM 4053 O O . TRP A 1 503 ? 6.536 -19.281 37.535 1.00 79.25 503 TRP A O 1
ATOM 4063 N N . PHE A 1 504 ? 6.528 -20.507 39.418 1.00 73.25 504 PHE A N 1
ATOM 4064 C CA . PHE A 1 504 ? 5.283 -20.001 40.001 1.00 73.25 504 PHE A CA 1
ATOM 4065 C C . PHE A 1 504 ? 5.493 -18.849 41.000 1.00 73.25 504 PHE A C 1
ATOM 4067 O O . PHE A 1 504 ? 4.530 -18.325 41.556 1.00 73.25 504 PHE A O 1
ATOM 4074 N N . ALA A 1 505 ? 6.741 -18.442 41.256 1.00 73.69 505 ALA A N 1
ATOM 4075 C CA . ALA A 1 505 ? 7.057 -17.359 42.187 1.00 73.69 505 ALA A CA 1
ATOM 4076 C C . ALA A 1 505 ? 6.608 -15.978 41.675 1.00 73.69 505 ALA A C 1
ATOM 4078 O O . ALA A 1 505 ? 6.346 -15.087 42.483 1.00 73.69 505 ALA A O 1
ATOM 4079 N N . GLY A 1 506 ? 6.505 -15.806 40.351 1.00 70.31 506 GLY A N 1
ATOM 4080 C CA . GLY A 1 506 ? 6.039 -14.581 39.703 1.00 70.31 506 GLY A CA 1
ATOM 4081 C C . GLY A 1 506 ? 4.855 -14.814 38.762 1.00 70.31 506 GLY A C 1
ATOM 4082 O O . GLY A 1 506 ? 4.655 -15.910 38.248 1.00 70.31 506 GLY A O 1
ATOM 4083 N N . GLU A 1 507 ? 4.092 -13.753 38.521 1.00 69.81 507 GLU A N 1
ATOM 4084 C CA . GLU A 1 507 ? 2.941 -13.714 37.603 1.00 69.81 507 GLU A CA 1
ATOM 4085 C C . GLU A 1 507 ? 3.352 -13.255 36.188 1.00 69.81 507 GLU A C 1
ATOM 4087 O O . GLU A 1 507 ? 2.582 -13.348 35.230 1.00 69.81 507 GLU A O 1
ATOM 4092 N N . CYS A 1 508 ? 4.578 -12.738 36.055 1.00 76.19 508 CYS A N 1
ATOM 4093 C CA . CYS A 1 508 ? 5.202 -12.333 34.800 1.00 76.19 508 CYS A CA 1
ATOM 4094 C C . CYS A 1 508 ? 6.641 -12.855 34.745 1.00 76.19 508 CYS A C 1
ATOM 4096 O O . CYS A 1 508 ? 7.368 -12.781 35.740 1.00 76.19 508 CYS A O 1
ATOM 4098 N N . ILE A 1 509 ? 7.060 -13.338 33.575 1.00 83.25 509 ILE A N 1
ATOM 4099 C CA . ILE A 1 509 ? 8.429 -13.789 33.309 1.00 83.25 509 ILE A CA 1
ATOM 4100 C C . ILE A 1 509 ? 9.050 -12.861 32.268 1.00 83.25 509 ILE A C 1
ATOM 4102 O O . ILE A 1 509 ? 8.494 -12.681 31.186 1.00 83.25 509 ILE A O 1
ATOM 4106 N N . ILE A 1 510 ? 10.205 -12.284 32.587 1.00 82.44 510 ILE A N 1
ATOM 4107 C CA . ILE A 1 510 ? 10.939 -11.382 31.695 1.00 82.44 510 ILE A CA 1
ATOM 4108 C C . ILE A 1 510 ? 12.241 -12.054 31.282 1.00 82.44 510 ILE A C 1
ATOM 4110 O O . ILE A 1 510 ? 13.061 -12.375 32.136 1.00 82.44 510 ILE A O 1
ATOM 4114 N N . ILE A 1 511 ? 12.437 -12.252 29.979 1.00 85.06 511 ILE A N 1
ATOM 4115 C CA . ILE A 1 511 ? 13.652 -12.831 29.401 1.00 85.06 511 ILE A CA 1
ATOM 4116 C C . ILE A 1 511 ? 14.537 -11.684 28.906 1.00 85.06 511 ILE A C 1
ATOM 4118 O O . ILE A 1 511 ? 14.232 -11.019 27.915 1.00 85.06 511 ILE A O 1
ATOM 4122 N N . ALA A 1 512 ? 15.629 -11.450 29.626 1.00 83.56 512 ALA A N 1
ATOM 4123 C CA . ALA A 1 512 ? 16.581 -10.358 29.465 1.00 83.56 512 ALA A CA 1
ATOM 4124 C C . ALA A 1 512 ? 17.880 -10.834 28.787 1.00 83.56 512 ALA A C 1
ATOM 4126 O O . ALA A 1 512 ? 18.974 -10.755 29.349 1.00 83.56 512 ALA A O 1
ATOM 4127 N N . ILE A 1 513 ? 17.749 -11.339 27.556 1.00 79.44 513 ILE A N 1
ATOM 4128 C CA . ILE A 1 513 ? 18.849 -11.860 26.730 1.00 79.44 513 ILE A CA 1
ATOM 4129 C C . ILE A 1 513 ? 18.918 -11.062 25.422 1.00 79.44 513 ILE A C 1
ATOM 4131 O O . ILE A 1 513 ? 17.892 -10.827 24.795 1.00 79.44 513 ILE A O 1
ATOM 4135 N N . SER A 1 514 ? 20.118 -10.638 25.006 1.00 66.00 514 SER A N 1
ATOM 4136 C CA . SER A 1 514 ? 20.333 -9.847 23.775 1.00 66.00 514 SER A CA 1
ATOM 4137 C C . SER A 1 514 ? 20.182 -10.667 22.503 1.00 66.00 514 SER A C 1
ATOM 4139 O O . SER A 1 514 ? 19.713 -10.157 21.489 1.00 66.00 514 SER A O 1
ATOM 4141 N N . ASN A 1 515 ? 20.658 -11.910 22.528 1.00 75.88 515 ASN A N 1
ATOM 4142 C CA . ASN A 1 515 ? 20.655 -12.785 21.368 1.00 75.88 515 ASN A CA 1
ATOM 4143 C C . ASN A 1 515 ? 19.254 -13.381 21.173 1.00 75.88 515 ASN A C 1
ATOM 4145 O O . ASN A 1 515 ? 18.760 -14.101 22.042 1.00 75.88 515 ASN A O 1
ATOM 4149 N N . LEU A 1 516 ? 18.637 -13.076 20.030 1.00 67.44 516 LEU A N 1
ATOM 4150 C CA . LEU A 1 516 ? 17.267 -13.469 19.711 1.00 67.44 516 LEU A CA 1
ATOM 4151 C C . LEU A 1 516 ? 17.075 -14.988 19.669 1.00 67.44 516 LEU A C 1
ATOM 4153 O O . LEU A 1 516 ? 16.103 -15.477 20.239 1.00 67.44 516 LEU A O 1
ATOM 4157 N N . ASP A 1 517 ? 18.006 -15.726 19.066 1.00 71.31 517 ASP A N 1
ATOM 4158 C CA . ASP A 1 517 ? 17.902 -17.181 18.923 1.00 71.31 517 ASP A CA 1
ATOM 4159 C C . ASP A 1 517 ? 17.988 -17.873 20.290 1.00 71.31 517 ASP A C 1
ATOM 4161 O O . ASP A 1 517 ? 17.188 -18.755 20.612 1.00 71.31 517 ASP A O 1
ATOM 4165 N N . ILE A 1 518 ? 18.907 -17.412 21.148 1.00 77.44 518 ILE A N 1
ATOM 4166 C CA . ILE A 1 518 ? 19.042 -17.911 22.524 1.00 77.44 518 ILE A CA 1
ATOM 4167 C C . ILE A 1 518 ? 17.787 -17.573 23.335 1.00 77.44 518 ILE A C 1
ATOM 4169 O O . ILE A 1 518 ? 17.247 -18.435 24.028 1.00 77.44 518 ILE A O 1
ATOM 4173 N N . ALA A 1 519 ? 17.296 -16.336 23.238 1.00 75.81 519 ALA A N 1
ATOM 4174 C CA . ALA A 1 519 ? 16.114 -15.896 23.970 1.00 75.81 519 ALA A CA 1
ATOM 4175 C C . ALA A 1 519 ? 14.854 -16.677 23.560 1.00 75.81 519 ALA A C 1
ATOM 4177 O O . ALA A 1 519 ? 14.065 -17.062 24.420 1.00 75.81 519 ALA A O 1
ATOM 4178 N N . GLN A 1 520 ? 14.680 -16.960 22.264 1.00 77.19 520 GLN A N 1
ATOM 4179 C CA . GLN A 1 520 ? 13.593 -17.800 21.749 1.00 77.19 520 GLN A CA 1
ATOM 4180 C C . GLN A 1 520 ? 13.707 -19.258 22.215 1.00 77.19 520 GLN A C 1
ATOM 4182 O O . GLN A 1 520 ? 12.695 -19.869 22.566 1.00 77.19 520 GLN A O 1
ATOM 4187 N N . GLY A 1 521 ? 14.922 -19.816 22.241 1.00 82.75 521 GLY A N 1
ATOM 4188 C CA . GLY A 1 521 ? 15.173 -21.160 22.767 1.00 82.75 521 GLY A CA 1
ATOM 4189 C C . GLY A 1 521 ? 14.765 -21.279 24.236 1.00 82.75 521 GLY A C 1
ATOM 4190 O O . GLY A 1 521 ? 13.985 -22.162 24.596 1.00 82.75 521 GLY A O 1
ATOM 4191 N N . VAL A 1 522 ? 15.205 -20.320 25.052 1.00 83.12 522 VAL A N 1
ATOM 4192 C CA . VAL A 1 522 ? 14.834 -20.199 26.468 1.00 83.12 522 VAL A CA 1
ATOM 4193 C C . VAL A 1 522 ? 13.326 -20.028 26.636 1.00 83.12 522 VAL A C 1
ATOM 4195 O O . VAL A 1 522 ? 12.715 -20.697 27.463 1.00 83.12 522 VAL A O 1
ATOM 4198 N N . GLU A 1 523 ? 12.690 -19.162 25.847 1.00 84.31 523 GLU A N 1
ATOM 4199 C CA . GLU A 1 523 ? 11.243 -18.961 25.913 1.00 84.31 523 GLU A CA 1
ATOM 4200 C C . GLU A 1 523 ? 10.478 -20.266 25.661 1.00 84.31 523 GLU A C 1
ATOM 4202 O O . GLU A 1 523 ? 9.520 -20.579 26.373 1.00 84.31 523 GLU A O 1
ATOM 4207 N N . LYS A 1 524 ? 10.911 -21.050 24.670 1.00 83.31 524 LYS A N 1
ATOM 4208 C CA . LYS A 1 524 ? 10.314 -22.350 24.362 1.00 83.31 524 LYS A CA 1
ATOM 4209 C C . LYS A 1 524 ? 10.469 -23.325 25.530 1.00 83.31 524 LYS A C 1
ATOM 4211 O O . LYS A 1 524 ? 9.498 -23.991 25.882 1.00 83.31 524 LYS A O 1
ATOM 4216 N N . GLU A 1 525 ? 11.647 -23.383 26.143 1.00 85.25 525 GLU A N 1
ATOM 4217 C CA . GLU A 1 525 ? 11.925 -24.228 27.308 1.00 85.25 525 GLU A CA 1
ATOM 4218 C C . GLU A 1 525 ? 11.064 -23.837 28.519 1.00 85.25 525 GLU A C 1
ATOM 4220 O O . GLU A 1 525 ? 10.394 -24.686 29.108 1.00 85.25 525 GLU A O 1
ATOM 4225 N N . ILE A 1 526 ? 10.960 -22.539 28.818 1.00 81.88 526 ILE A N 1
ATOM 4226 C CA . ILE A 1 526 ? 10.098 -22.012 29.887 1.00 81.88 526 ILE A CA 1
ATOM 4227 C C . ILE A 1 526 ? 8.631 -22.371 29.637 1.00 81.88 526 ILE A C 1
ATOM 4229 O O . ILE A 1 526 ? 7.925 -22.772 30.563 1.00 81.88 526 ILE A O 1
ATOM 4233 N N . ARG A 1 527 ? 8.151 -22.267 28.392 1.00 81.88 527 ARG A N 1
ATOM 4234 C CA . ARG A 1 527 ? 6.771 -22.638 28.025 1.00 81.88 527 ARG A CA 1
ATOM 4235 C C . ARG A 1 527 ? 6.489 -24.129 28.203 1.00 81.88 527 ARG A C 1
ATOM 4237 O O . ARG A 1 527 ? 5.361 -24.491 28.527 1.00 81.88 527 ARG A O 1
ATOM 4244 N N . VAL A 1 528 ? 7.490 -24.986 28.002 1.00 82.00 528 VAL A N 1
ATOM 4245 C CA . VAL A 1 528 ? 7.384 -26.425 28.286 1.00 82.00 528 VAL A CA 1
ATOM 4246 C C . VAL A 1 528 ? 7.321 -26.660 29.797 1.00 82.00 528 VAL A C 1
ATOM 4248 O O . VAL A 1 528 ? 6.427 -27.362 30.264 1.00 82.00 528 VAL A O 1
ATOM 4251 N N . LEU A 1 529 ? 8.210 -26.023 30.563 1.00 75.69 529 LEU A N 1
ATOM 4252 C CA . LEU A 1 529 ? 8.308 -26.188 32.018 1.00 75.69 529 LEU A CA 1
ATOM 4253 C C . LEU A 1 529 ? 7.104 -25.628 32.790 1.00 75.69 529 LEU A C 1
ATOM 4255 O O . LEU A 1 529 ? 6.758 -26.144 33.849 1.00 75.69 529 LEU A O 1
ATOM 4259 N N . THR A 1 530 ? 6.450 -24.588 32.272 1.00 72.00 530 THR A N 1
ATOM 4260 C CA . THR A 1 530 ? 5.309 -23.927 32.936 1.00 72.00 530 THR A CA 1
ATOM 4261 C C . THR A 1 530 ? 3.950 -24.575 32.652 1.00 72.00 530 THR A C 1
ATOM 4263 O O . THR A 1 530 ? 2.993 -24.282 33.365 1.00 72.00 530 THR A O 1
ATOM 4266 N N . ASN A 1 531 ? 3.882 -25.510 31.693 1.00 59.94 531 ASN A N 1
ATOM 4267 C CA . ASN A 1 531 ? 2.686 -26.218 31.217 1.00 59.94 531 ASN A CA 1
ATOM 4268 C C . ASN A 1 531 ? 1.547 -25.286 30.717 1.00 59.94 531 ASN A C 1
ATOM 4270 O O . ASN A 1 531 ? 1.337 -24.176 31.195 1.00 59.94 531 ASN A O 1
ATOM 4274 N N . LYS A 1 532 ? 0.751 -25.724 29.732 1.00 50.81 532 LYS A N 1
ATOM 4275 C CA . LYS A 1 532 ? -0.248 -24.874 29.029 1.00 50.81 532 LYS A CA 1
ATOM 4276 C C . LYS A 1 532 ? -1.434 -24.369 29.883 1.00 50.81 532 LYS A C 1
ATOM 4278 O O . LYS A 1 532 ? -2.331 -23.736 29.336 1.00 50.81 532 LYS A O 1
ATOM 4283 N N . MET A 1 533 ? -1.477 -24.652 31.186 1.00 43.56 533 MET A N 1
ATOM 4284 C CA . MET A 1 533 ? -2.643 -24.384 32.041 1.00 43.56 533 MET A CA 1
ATOM 4285 C C . MET A 1 533 ? -2.656 -23.012 32.741 1.00 43.56 533 MET A C 1
ATOM 4287 O O . MET A 1 533 ? -3.664 -22.703 33.370 1.00 43.56 533 MET A O 1
ATOM 4291 N N . PHE A 1 534 ? -1.618 -22.166 32.632 1.00 50.66 534 PHE A N 1
ATOM 4292 C CA . PHE A 1 534 ? -1.584 -20.880 33.353 1.00 50.66 534 PHE A CA 1
ATOM 4293 C C . PHE A 1 534 ? -1.161 -19.653 32.525 1.00 50.66 534 PHE A C 1
ATOM 4295 O O . PHE A 1 534 ? -0.282 -19.705 31.668 1.00 50.66 534 PHE A O 1
ATOM 4302 N N . ASN A 1 535 ? -1.797 -18.521 32.852 1.00 51.41 535 ASN A N 1
ATOM 4303 C CA . ASN A 1 535 ? -1.740 -17.204 32.196 1.00 51.41 535 ASN A CA 1
ATOM 4304 C C . ASN A 1 535 ? -0.491 -16.354 32.540 1.00 51.41 535 ASN A C 1
ATOM 4306 O O . ASN A 1 535 ? -0.584 -15.124 32.571 1.00 51.41 535 ASN A O 1
ATOM 4310 N N . ASN A 1 536 ? 0.674 -16.952 32.813 1.00 57.91 536 ASN A N 1
ATOM 4311 C CA . ASN A 1 536 ? 1.879 -16.146 33.043 1.00 57.91 536 ASN A CA 1
ATOM 4312 C C . ASN A 1 536 ? 2.257 -15.397 31.757 1.00 57.91 536 ASN A C 1
ATOM 4314 O O . ASN A 1 536 ? 2.430 -15.993 30.691 1.00 57.91 536 ASN A O 1
ATOM 4318 N N . ILE A 1 537 ? 2.386 -14.074 31.858 1.00 62.91 537 ILE A N 1
ATOM 4319 C CA . ILE A 1 537 ? 2.807 -13.239 30.731 1.00 62.91 537 ILE A CA 1
ATOM 4320 C C . ILE A 1 537 ? 4.316 -13.429 30.568 1.00 62.91 537 ILE A C 1
ATOM 4322 O O . ILE A 1 537 ? 5.080 -13.123 31.483 1.00 62.91 537 ILE A O 1
ATOM 4326 N N . ILE A 1 538 ? 4.744 -13.947 29.415 1.00 69.69 538 ILE A N 1
ATOM 4327 C CA . ILE A 1 538 ? 6.165 -14.061 29.066 1.00 69.69 538 ILE A CA 1
ATOM 4328 C C . ILE A 1 538 ? 6.532 -12.899 28.150 1.00 69.69 538 ILE A C 1
ATOM 4330 O O . ILE A 1 538 ? 5.921 -12.715 27.096 1.00 69.69 538 ILE A O 1
ATOM 4334 N N . ILE A 1 539 ? 7.533 -12.126 28.561 1.00 64.38 539 ILE A N 1
ATOM 4335 C CA . ILE A 1 539 ? 8.045 -10.969 27.832 1.00 64.38 539 ILE A CA 1
ATOM 4336 C C . ILE A 1 539 ? 9.485 -11.259 27.444 1.00 64.38 539 ILE A C 1
ATOM 4338 O O . ILE A 1 539 ? 10.374 -11.296 28.292 1.00 64.38 539 ILE A O 1
ATOM 4342 N N . ASN A 1 540 ? 9.716 -11.446 26.151 1.00 68.31 540 ASN A N 1
ATOM 4343 C CA . ASN A 1 540 ? 11.046 -11.669 25.613 1.00 68.31 540 ASN A CA 1
ATOM 4344 C C . ASN A 1 540 ? 11.599 -10.364 25.036 1.00 68.31 540 ASN A C 1
ATOM 4346 O O . ASN A 1 540 ? 11.142 -9.887 23.996 1.00 68.31 540 ASN A O 1
ATOM 4350 N N . LEU A 1 541 ? 12.573 -9.775 25.739 1.00 62.94 541 LEU A N 1
ATOM 4351 C CA . LEU A 1 541 ? 13.121 -8.466 25.389 1.00 62.94 541 LEU A CA 1
ATOM 4352 C C . LEU A 1 541 ? 13.868 -8.485 24.050 1.00 62.94 541 LEU A C 1
ATOM 4354 O O . LEU A 1 541 ? 13.896 -7.460 23.377 1.00 62.94 541 LEU A O 1
ATOM 4358 N N . ALA A 1 542 ? 14.374 -9.636 23.595 1.00 59.81 542 ALA A N 1
ATOM 4359 C CA . ALA A 1 542 ? 15.053 -9.747 22.303 1.00 59.81 542 ALA A CA 1
ATOM 4360 C C . ALA A 1 542 ? 14.151 -9.402 21.103 1.00 59.81 542 ALA A C 1
ATOM 4362 O O . ALA A 1 542 ? 14.655 -8.989 20.063 1.00 59.81 542 ALA A O 1
ATOM 4363 N N . HIS A 1 543 ? 12.823 -9.509 21.244 1.00 48.34 543 HIS A N 1
ATOM 4364 C CA . HIS A 1 543 ? 11.865 -9.088 20.211 1.00 48.34 543 HIS A CA 1
ATOM 4365 C C . HIS A 1 543 ? 11.702 -7.572 20.087 1.00 48.34 543 HIS A C 1
ATOM 4367 O O . HIS A 1 543 ? 11.188 -7.095 19.077 1.00 48.34 543 HIS A O 1
ATOM 4373 N N . PHE A 1 544 ? 12.108 -6.827 21.113 1.00 45.22 544 PHE A N 1
ATOM 4374 C CA . PHE A 1 544 ? 11.936 -5.377 21.206 1.00 45.22 544 PHE A CA 1
ATOM 4375 C C . PHE A 1 544 ? 13.262 -4.622 21.064 1.00 45.22 544 PHE A C 1
ATOM 4377 O O . PHE A 1 544 ? 13.265 -3.406 20.892 1.00 45.22 544 PHE A O 1
ATOM 4384 N N . ILE A 1 545 ? 14.389 -5.333 21.126 1.00 47.00 545 ILE A N 1
ATOM 4385 C CA . ILE A 1 545 ? 15.719 -4.769 20.933 1.00 47.00 545 ILE A CA 1
ATOM 4386 C C . ILE A 1 545 ? 15.965 -4.641 19.424 1.00 47.00 545 ILE A C 1
ATOM 4388 O O . ILE A 1 545 ? 16.122 -5.647 18.730 1.00 47.00 545 ILE A O 1
ATOM 4392 N N . ASP A 1 546 ? 16.068 -3.408 18.911 1.00 44.84 546 ASP A N 1
ATOM 4393 C CA . ASP A 1 546 ? 16.790 -3.168 17.657 1.00 44.84 546 ASP A CA 1
ATOM 4394 C C . ASP A 1 546 ? 18.246 -3.579 17.905 1.00 44.84 546 ASP A C 1
ATOM 4396 O O . ASP A 1 546 ? 19.051 -2.846 18.493 1.00 44.84 546 ASP A O 1
ATOM 4400 N N . THR A 1 547 ? 18.547 -4.825 17.541 1.00 35.84 547 THR A N 1
ATOM 4401 C CA . THR A 1 547 ? 19.788 -5.537 17.865 1.00 35.84 547 THR A CA 1
ATOM 4402 C C . THR A 1 547 ? 20.995 -4.726 17.417 1.00 35.84 547 THR A C 1
ATOM 4404 O O . THR A 1 547 ? 22.025 -4.730 18.080 1.00 35.84 547 THR A O 1
ATOM 4407 N N . LYS A 1 548 ? 20.845 -3.927 16.357 1.00 35.47 548 LYS A N 1
ATOM 4408 C CA . LYS A 1 548 ? 21.906 -3.082 15.818 1.00 35.47 548 LYS A CA 1
ATOM 4409 C C . LYS A 1 548 ? 22.178 -1.844 16.675 1.00 35.47 548 LYS A C 1
ATOM 4411 O O . LYS A 1 548 ? 23.332 -1.461 16.836 1.00 35.47 548 LYS A O 1
ATOM 4416 N N . TYR A 1 549 ? 21.147 -1.218 17.241 1.00 36.09 549 TYR A N 1
ATOM 4417 C CA . TYR A 1 549 ? 21.306 -0.020 18.072 1.00 36.09 549 TYR A CA 1
ATOM 4418 C C . TYR A 1 549 ? 21.876 -0.358 19.455 1.00 36.09 549 TYR A C 1
ATOM 4420 O O . TYR A 1 549 ? 22.722 0.364 19.978 1.00 36.09 549 TYR A O 1
ATOM 4428 N N . PHE A 1 550 ? 21.457 -1.490 20.024 1.00 36.62 550 PHE A N 1
ATOM 4429 C CA . PHE A 1 550 ? 21.910 -1.937 21.338 1.00 36.62 550 PHE A CA 1
ATOM 4430 C C . PHE A 1 550 ? 23.324 -2.538 21.323 1.00 36.62 550 PHE A C 1
ATOM 4432 O O . PHE A 1 550 ? 24.094 -2.267 22.240 1.00 36.62 550 PHE A O 1
ATOM 4439 N N . LEU A 1 551 ? 23.708 -3.279 20.274 1.00 36.16 551 LEU A N 1
ATOM 4440 C CA . LEU A 1 551 ? 25.095 -3.741 20.108 1.00 36.16 551 LEU A CA 1
ATOM 4441 C C . LEU A 1 551 ? 26.059 -2.553 19.978 1.00 36.16 551 LEU A C 1
ATOM 4443 O O . LEU A 1 551 ? 27.024 -2.478 20.725 1.00 36.16 551 LEU A O 1
ATOM 4447 N N . ASN A 1 552 ? 25.709 -1.544 19.172 1.00 36.41 552 ASN A N 1
ATOM 4448 C CA . ASN A 1 552 ? 26.486 -0.302 19.075 1.00 36.41 552 ASN A CA 1
ATOM 4449 C C . ASN A 1 552 ? 26.562 0.480 20.404 1.00 36.41 552 ASN A C 1
ATOM 4451 O O . ASN A 1 552 ? 27.506 1.236 20.623 1.00 36.41 552 ASN A O 1
ATOM 4455 N N . TYR A 1 553 ? 25.558 0.347 21.278 1.00 37.38 553 TYR A N 1
ATOM 4456 C CA . TYR A 1 553 ? 25.575 0.934 22.619 1.00 37.38 553 TYR A CA 1
ATOM 4457 C C . TYR A 1 553 ? 26.488 0.147 23.569 1.00 37.38 553 TYR A C 1
ATOM 4459 O O . TYR A 1 553 ? 27.259 0.765 24.301 1.00 37.38 553 TYR A O 1
ATOM 4467 N N . LEU A 1 554 ? 26.458 -1.188 23.528 1.00 33.19 554 LEU A N 1
ATOM 4468 C CA . LEU A 1 554 ? 27.350 -2.041 24.317 1.00 33.19 554 LEU A CA 1
ATOM 4469 C C . LEU A 1 554 ? 28.817 -1.906 23.894 1.00 33.19 554 LEU A C 1
ATOM 4471 O O . LEU A 1 554 ? 29.663 -1.759 24.768 1.00 33.19 554 LEU A O 1
ATOM 4475 N N . ASP A 1 555 ? 29.098 -1.849 22.592 1.00 34.12 555 ASP A N 1
ATOM 4476 C CA . ASP A 1 555 ? 30.446 -1.617 22.050 1.00 34.12 555 ASP A CA 1
ATOM 4477 C C . ASP A 1 555 ? 30.980 -0.215 22.398 1.00 34.12 555 ASP A C 1
ATOM 4479 O O . ASP A 1 555 ? 32.170 0.051 22.292 1.00 34.12 555 ASP A O 1
ATOM 4483 N N . SER A 1 556 ? 30.102 0.709 22.810 1.00 33.31 556 SER A N 1
ATOM 4484 C CA . SER A 1 556 ? 30.485 2.052 23.270 1.00 33.31 556 SER A CA 1
ATOM 4485 C C . SER A 1 556 ? 30.764 2.147 24.774 1.00 33.31 556 SER A C 1
ATOM 4487 O O . SER A 1 556 ? 31.122 3.226 25.256 1.00 33.31 556 SER A O 1
ATOM 4489 N N . LEU A 1 557 ? 30.526 1.056 25.509 1.00 31.23 557 LEU A N 1
ATOM 4490 C CA . LEU A 1 557 ? 30.794 0.930 26.942 1.00 31.23 557 LEU A CA 1
ATOM 4491 C C . LEU A 1 557 ? 32.119 0.213 27.240 1.00 31.23 557 LEU A C 1
ATOM 4493 O O . LEU A 1 557 ? 32.517 0.217 28.405 1.00 31.23 557 LEU A O 1
ATOM 4497 N N . ASP A 1 558 ? 32.771 -0.362 26.224 1.00 27.56 558 ASP A N 1
ATOM 4498 C CA . ASP A 1 558 ? 34.112 -0.951 26.316 1.00 27.56 558 ASP A CA 1
ATOM 4499 C C . ASP A 1 558 ? 35.205 0.055 25.896 1.00 27.56 558 ASP A C 1
ATOM 4501 O O . ASP A 1 558 ? 34.995 0.833 24.930 1.00 27.56 558 ASP A O 1
#

Radius of gyration: 27.31 Å; chains: 1; bounding box: 61×49×97 Å